Protein AF-A0A7N9B0R3-F1 (afdb_monomer_lite)

Radius of gyration: 56.97 Å; chains: 1; bounding box: 111×74×175 Å

pLDDT: mean 84.3, std 16.45, range [23.83, 97.75]

Organism: NCBI:txid205130

InterPro domains:
  IPR000980 SH2 domain [PF00017] (512-584)
  IPR000980 SH2 domain [PS50001] (508-598)
  IPR001217 Transcription factor STAT [PTHR11801] (161-622)
  IPR008967 p53-like transcription factor, DNA-binding domain superfamily [SSF49417] (260-503)
  IPR012345 STAT transcription factor, DNA-binding, N-terminal [G3DSA:2.60.40.630] (260-394)
  IPR013799 STAT transcription factor, protein interaction [PF02865] (2-119)
  IPR013799 STAT transcription factor, protein interaction [SM00964] (2-122)
  IPR013800 STAT transcription factor, all-alpha domain [PF01017] (159-250)
  IPR013801 STAT transcription factor, DNA-binding [PF02864] (264-392)
  IPR015988 STAT transcription factor, coiled coil [SSF47655] (118-259)
  IPR036535 STAT transcription factor, N-terminal domain superfamily [G3DSA:1.10.532.10] (1-128)
  IPR036535 STAT transcription factor, N-terminal domain superfamily [SSF48092] (1-120)
  IPR036860 SH2 domain superfamily [G3DSA:3.30.505.10] (517-636)
  IPR036860 SH2 domain superfamily [SSF55550] (504-628)
  IPR048988 Signal transducer and activator of transcription, linker domain [PF21354] (416-493)

Foldseek 3Di:
DFLVVLQVPFDPVLVVVLVVLADLLHHVLLCVLCRVVLVPDDLVVLLVDVVSLLVVLVVSLVVLVVSLVVCVVVVVPPSNVVSVVSSVSCCVPPNVPSSVSSVSSVVSVVVSVVSSVVRVVVVVVVVVVVVVVVVVVVVVVVVVVVVVLVVVVVVLVVLVVVLVVLVVVLCCLLVPVLLVLLLVVLQVLLQDDPPNDCLVSLVVLQVSLVVLVVSLVVLVVLVVVCVVDPDDPPVNVVCSVVSNVSSLVSNLVSQQSQKEWSFAKDQPVCRSQGQEAEAPGWIKTKIFRSNDDPVQAQVKKKFKAKDPPQQKGKDDDRIFGFHFDPPPSTTGMTMDTGIGIDGDDDDDPDPPDDPDPDDQLLQWMKMKMWIWDQDPNDIHIHIDIHATHRYHHDPVCRLSSSLNSLQDSLPDSDRPPRVCVVAPDKDALVSVLSSQQSLQVSLAVGGDDPQLSVLLLCQQPNDDPDRGRPIHDSCQQAPDPGVPAPGHPSLQSVLQSVCCNPAPRVLVRVPLAPAGDDPVVLCVLQQVDDFQEKHKYWDPHDSNIFIKMKTWDADPVRHIDIDIDDTHGPVNSVVPHPLCCLVPDWDQDPVRDTDRRHAAYPPGHGSCRSRVVPDDPDPDPDPDDDDDDDDDDDDDDDDDDDDDDDDDDDDD

Structure (mmCIF, N/CA/C/O backbone):
data_AF-A0A7N9B0R3-F1
#
_entry.id   AF-A0A7N9B0R3-F1
#
loop_
_atom_site.group_PDB
_atom_site.id
_atom_site.type_symbol
_atom_site.label_atom_id
_atom_site.label_alt_id
_atom_site.label_comp_id
_atom_site.label_asym_id
_atom_site.label_entity_id
_atom_site.label_seq_id
_atom_site.pdbx_PDB_ins_code
_atom_site.Cartn_x
_atom_site.Cartn_y
_atom_site.Cartn_z
_atom_site.occupancy
_atom_site.B_iso_or_equiv
_atom_site.auth_seq_id
_atom_site.auth_comp_id
_atom_site.auth_asym_id
_atom_site.auth_atom_id
_atom_site.pdbx_PDB_model_num
ATOM 1 N N . MET A 1 1 ? -44.157 5.988 93.294 1.00 57.00 1 MET A N 1
ATOM 2 C CA . MET A 1 1 ? -44.390 4.527 93.253 1.00 57.00 1 MET A CA 1
ATOM 3 C C . MET A 1 1 ? -43.604 3.924 94.394 1.00 57.00 1 MET A C 1
ATOM 5 O O . MET A 1 1 ? -42.486 4.377 94.595 1.00 57.00 1 MET A O 1
ATOM 9 N N . ALA A 1 2 ? -44.183 2.978 95.135 1.00 72.12 2 ALA A N 1
ATOM 10 C CA . ALA A 1 2 ? -43.444 2.260 96.170 1.00 72.12 2 ALA A CA 1
ATOM 11 C C . ALA A 1 2 ? -42.218 1.565 95.549 1.00 72.12 2 ALA A C 1
ATOM 13 O O . ALA A 1 2 ? -42.310 1.072 94.419 1.00 72.12 2 ALA A O 1
ATOM 14 N N . GLN A 1 3 ? -41.100 1.526 96.270 1.00 83.88 3 GLN A N 1
ATOM 15 C CA . GLN A 1 3 ? -39.878 0.802 95.909 1.00 83.88 3 GLN A CA 1
ATOM 16 C C . GLN A 1 3 ? -40.201 -0.653 95.543 1.00 83.88 3 GLN A C 1
ATOM 18 O O . GLN A 1 3 ? -39.685 -1.181 94.559 1.00 83.88 3 GLN A O 1
ATOM 23 N N . TRP A 1 4 ? -41.154 -1.260 96.255 1.00 85.62 4 TRP A N 1
ATOM 24 C CA . TRP A 1 4 ? -41.669 -2.597 95.962 1.00 85.62 4 TRP A CA 1
ATOM 25 C C . TRP A 1 4 ? -42.179 -2.777 94.521 1.00 85.62 4 TRP A C 1
ATOM 27 O O . TRP A 1 4 ? -41.890 -3.782 93.876 1.00 85.62 4 TRP A O 1
ATOM 37 N N . ASN A 1 5 ? -42.874 -1.779 93.968 1.00 82.69 5 ASN A N 1
ATOM 38 C CA . ASN A 1 5 ? -43.408 -1.858 92.603 1.00 82.69 5 ASN A CA 1
ATOM 39 C C . ASN A 1 5 ? -42.297 -1.800 91.546 1.00 82.69 5 ASN A C 1
ATOM 41 O O . ASN A 1 5 ? -42.451 -2.363 90.467 1.00 82.69 5 ASN A O 1
ATOM 45 N N . GLN A 1 6 ? -41.185 -1.122 91.844 1.00 82.38 6 GLN A N 1
ATOM 46 C CA . GLN A 1 6 ? -40.025 -1.068 90.950 1.00 82.38 6 GLN A CA 1
ATOM 47 C C . GLN A 1 6 ? -39.269 -2.401 90.948 1.00 82.38 6 GLN A C 1
ATOM 49 O O . GLN A 1 6 ? -38.808 -2.844 89.900 1.00 82.38 6 GLN A O 1
ATOM 54 N N . LEU A 1 7 ? -39.197 -3.075 92.100 1.00 82.94 7 LEU A N 1
ATOM 55 C CA . LEU A 1 7 ? -38.562 -4.389 92.235 1.00 82.94 7 LEU A CA 1
ATOM 56 C C . LEU A 1 7 ? -39.303 -5.481 91.458 1.00 82.94 7 LEU A C 1
ATOM 58 O O . LEU A 1 7 ? -38.663 -6.318 90.831 1.00 82.94 7 LEU A O 1
ATOM 62 N N . GLN A 1 8 ? -40.639 -5.445 91.442 1.00 80.56 8 GLN A N 1
ATOM 63 C CA . GLN A 1 8 ? -41.466 -6.407 90.699 1.00 80.56 8 GLN A CA 1
ATOM 64 C C . GLN A 1 8 ? -41.295 -6.329 89.172 1.00 80.56 8 GLN A C 1
ATOM 66 O O . GLN A 1 8 ? -41.677 -7.261 88.471 1.00 80.56 8 GLN A O 1
ATOM 71 N N . GLN A 1 9 ? -40.736 -5.232 88.653 1.00 79.62 9 GLN A N 1
ATOM 72 C CA . GLN A 1 9 ? -40.500 -5.024 87.220 1.00 79.62 9 GLN A CA 1
ATOM 73 C C . GLN A 1 9 ? -39.085 -5.426 86.775 1.00 79.62 9 GLN A C 1
ATOM 75 O O . GLN A 1 9 ? -38.738 -5.250 85.607 1.00 79.62 9 GLN A O 1
ATOM 80 N N . LEU A 1 10 ? -38.255 -5.941 87.688 1.00 80.00 10 LEU A N 1
ATOM 81 C CA . LEU A 1 10 ? -36.901 -6.378 87.368 1.00 80.00 10 LEU A CA 1
ATOM 82 C C . LEU A 1 10 ? -36.888 -7.706 86.597 1.00 80.00 10 LEU A C 1
ATOM 84 O O . LEU A 1 10 ? -37.787 -8.534 86.717 1.00 80.00 10 LEU A O 1
ATOM 88 N N . GLU A 1 11 ? -35.825 -7.926 85.820 1.00 72.56 11 GLU A N 1
ATOM 89 C CA . GLU A 1 11 ? -35.594 -9.200 85.130 1.00 72.56 11 GLU A CA 1
ATOM 90 C C . GLU A 1 11 ? -35.476 -10.368 86.124 1.00 72.56 11 GLU A C 1
ATOM 92 O O . GLU A 1 11 ? -34.979 -10.210 87.242 1.00 72.56 11 GLU A O 1
ATOM 97 N N . THR A 1 12 ? -35.849 -11.572 85.680 1.00 74.50 12 THR A N 1
ATOM 98 C CA . THR A 1 12 ? -35.965 -12.800 86.491 1.00 74.50 12 THR A CA 1
ATOM 99 C C . THR A 1 12 ? -34.740 -13.093 87.365 1.00 74.50 12 THR A C 1
ATOM 101 O O . THR A 1 12 ? -34.883 -13.516 88.508 1.00 74.50 12 THR A O 1
ATOM 104 N N . ARG A 1 13 ? -33.532 -12.781 86.877 1.00 76.88 13 ARG A N 1
ATOM 105 C CA . ARG A 1 13 ? -32.261 -12.951 87.608 1.00 76.88 13 ARG A CA 1
ATOM 106 C C . ARG A 1 13 ? -32.133 -12.090 88.872 1.00 76.88 13 ARG A C 1
ATOM 108 O O . ARG A 1 13 ? -31.472 -12.491 89.824 1.00 76.88 13 ARG A O 1
ATOM 115 N N . TYR A 1 14 ? -32.736 -10.902 88.887 1.00 76.81 14 TYR A N 1
ATOM 116 C CA . TYR A 1 14 ? -32.726 -10.012 90.051 1.00 76.81 14 TYR A CA 1
ATOM 117 C C . TYR A 1 14 ? -33.870 -10.350 91.016 1.00 76.81 14 TYR A C 1
ATOM 119 O O . TYR A 1 14 ? -33.733 -10.141 92.220 1.00 76.81 14 TYR A O 1
ATOM 127 N N . LEU A 1 15 ? -34.965 -10.928 90.505 1.00 78.38 15 LEU A N 1
ATOM 128 C CA . LEU A 1 15 ? -36.074 -11.430 91.321 1.00 78.38 15 LEU A CA 1
ATOM 129 C C . LEU A 1 15 ? -35.658 -12.634 92.182 1.00 78.38 15 LEU A C 1
ATOM 131 O O . LEU A 1 15 ? -36.051 -12.708 93.342 1.00 78.38 15 LEU A O 1
ATOM 135 N N . GLU A 1 16 ? -34.796 -13.525 91.680 1.00 77.75 16 GLU A N 1
ATOM 136 C CA . GLU A 1 16 ? -34.227 -14.616 92.493 1.00 77.75 16 GLU A CA 1
ATOM 137 C C . GLU A 1 16 ? -33.411 -14.096 93.686 1.00 77.75 16 GLU A C 1
ATOM 139 O O . GLU A 1 16 ? -33.559 -14.578 94.809 1.00 77.75 16 GLU A O 1
ATOM 144 N N . GLN A 1 17 ? -32.600 -13.055 93.474 1.00 78.94 17 GLN A N 1
ATOM 145 C CA . GLN A 1 17 ? -31.837 -12.414 94.551 1.00 78.94 17 GLN A CA 1
ATOM 146 C C . GLN A 1 17 ? -32.749 -11.710 95.563 1.00 78.94 17 GLN A C 1
ATOM 148 O O . GLN A 1 17 ? -32.448 -11.719 96.755 1.00 78.94 17 GLN A O 1
ATOM 153 N N . LEU A 1 18 ? -33.875 -11.151 95.107 1.00 83.56 18 LEU A N 1
ATOM 154 C CA . LEU A 1 18 ? -34.900 -10.557 95.963 1.00 83.56 18 LEU A CA 1
ATOM 155 C C . LEU A 1 18 ? -35.583 -11.607 96.855 1.00 83.56 18 LEU A C 1
ATOM 157 O O . LEU A 1 18 ? -35.807 -11.338 98.034 1.00 83.56 18 LEU A O 1
ATOM 161 N N . TYR A 1 19 ? -35.874 -12.810 96.341 1.00 81.81 19 TYR A N 1
ATOM 162 C CA . TYR A 1 19 ? -36.493 -13.881 97.138 1.00 81.81 19 TYR A CA 1
ATOM 163 C C . TYR A 1 19 ? -35.620 -14.324 98.317 1.00 81.81 19 TYR A C 1
ATOM 165 O O . TYR A 1 19 ? -36.148 -14.614 99.387 1.00 81.81 19 TYR A O 1
ATOM 173 N N . HIS A 1 20 ? -34.294 -14.306 98.167 1.00 82.31 20 HIS A N 1
ATOM 174 C CA . HIS A 1 20 ? -33.364 -14.656 99.245 1.00 82.31 20 HIS A CA 1
ATOM 175 C C . HIS A 1 20 ? -33.299 -13.634 100.395 1.00 82.31 20 HIS A C 1
ATOM 177 O O . HIS A 1 20 ? -32.748 -13.957 101.448 1.00 82.31 20 HIS A O 1
ATOM 183 N N . LEU A 1 21 ? -33.852 -12.426 100.224 1.00 82.38 21 LEU A N 1
ATOM 184 C CA . LEU A 1 21 ? -33.858 -11.391 101.268 1.00 82.38 21 LEU A CA 1
ATOM 185 C C . LEU A 1 21 ? -34.917 -11.636 102.351 1.00 82.38 21 LEU A C 1
ATOM 187 O O . LEU A 1 21 ? -34.783 -11.152 103.475 1.00 82.38 21 LEU A O 1
ATOM 191 N N . TYR A 1 22 ? -35.961 -12.397 102.025 1.00 86.69 22 TYR A N 1
ATOM 192 C CA . TYR A 1 22 ? -37.123 -12.597 102.883 1.00 86.69 22 TYR A CA 1
ATOM 193 C C . TYR A 1 22 ? -37.093 -13.969 103.556 1.00 86.69 22 TYR A C 1
ATOM 195 O O . TYR A 1 22 ? -36.755 -14.981 102.950 1.00 86.69 22 TYR A O 1
ATOM 203 N N . SER A 1 23 ? -37.453 -14.006 104.839 1.00 81.12 23 SER A N 1
ATOM 204 C CA . SER A 1 23 ? -37.498 -15.228 105.655 1.00 81.12 23 SER A CA 1
ATOM 205 C C . SER A 1 23 ? -38.651 -15.156 106.652 1.00 81.12 23 SER A C 1
ATOM 207 O O . SER A 1 23 ? -39.261 -14.101 106.814 1.00 81.12 23 SER A O 1
ATOM 209 N N . ASP A 1 24 ? -38.891 -16.227 107.410 1.00 76.81 24 ASP A N 1
ATOM 210 C CA . ASP A 1 24 ? -39.916 -16.245 108.465 1.00 76.81 24 ASP A CA 1
ATOM 211 C C . ASP A 1 24 ? -39.746 -15.119 109.506 1.00 76.81 24 ASP A C 1
ATOM 213 O O . ASP A 1 24 ? -40.701 -14.750 110.181 1.00 76.81 24 ASP A O 1
ATOM 217 N N . SER A 1 25 ? -38.544 -14.536 109.628 1.00 81.06 25 SER A N 1
ATOM 218 C CA . SER A 1 25 ? -38.271 -13.400 110.522 1.00 81.06 25 SER A CA 1
ATOM 219 C C . SER A 1 25 ? -38.891 -12.080 110.057 1.00 81.06 25 SER A C 1
ATOM 221 O O . SER A 1 25 ? -39.244 -11.246 110.886 1.00 81.06 25 SER A O 1
ATOM 223 N N . PHE A 1 26 ? -39.024 -11.884 108.748 1.00 87.06 26 PHE A N 1
ATOM 224 C CA . PHE A 1 26 ? -39.725 -10.752 108.154 1.00 87.06 26 PHE A CA 1
ATOM 225 C C . PHE A 1 26 ? -40.386 -11.239 106.859 1.00 87.06 26 PHE A C 1
ATOM 227 O O . PHE A 1 26 ? -39.722 -11.304 105.822 1.00 87.06 26 PHE A O 1
ATOM 234 N N . PRO A 1 27 ? -41.662 -11.656 106.931 1.00 86.75 27 PRO A N 1
ATOM 235 C CA . PRO A 1 27 ? -42.344 -12.290 105.808 1.00 86.75 27 PRO A CA 1
ATOM 236 C C . PRO A 1 27 ? -42.525 -11.341 104.618 1.00 86.75 27 PRO A C 1
ATOM 238 O O . PRO A 1 27 ? -42.893 -10.175 104.791 1.00 86.75 27 PRO A O 1
ATOM 241 N N . MET A 1 28 ? -42.322 -11.849 103.400 1.00 87.38 28 MET A N 1
ATOM 242 C CA . MET A 1 28 ? -42.482 -11.072 102.162 1.00 87.38 28 MET A CA 1
ATOM 243 C C . MET A 1 28 ? -43.917 -10.553 101.996 1.00 87.38 28 MET A C 1
ATOM 245 O O . MET A 1 28 ? -44.131 -9.453 101.493 1.00 87.38 28 MET A O 1
ATOM 249 N N . GLU A 1 29 ? -44.908 -11.304 102.473 1.00 87.12 29 GLU A N 1
ATOM 250 C CA . GLU A 1 29 ? -46.314 -10.911 102.441 1.00 87.12 29 GLU A CA 1
ATOM 251 C C . GLU A 1 29 ? -46.543 -9.624 103.238 1.00 87.12 29 GLU A C 1
ATOM 253 O O . GLU A 1 29 ? -47.269 -8.734 102.798 1.00 87.12 29 GLU A O 1
ATOM 258 N N . LEU A 1 30 ? -45.867 -9.482 104.382 1.00 87.81 30 LEU A N 1
ATOM 259 C CA . LEU A 1 30 ? -45.934 -8.267 105.186 1.00 87.81 30 LEU A CA 1
ATOM 260 C C . LEU A 1 30 ? -45.289 -7.085 104.461 1.00 87.81 30 LEU A C 1
ATOM 262 O O . LEU A 1 30 ? -45.870 -5.999 104.416 1.00 87.81 30 LEU A O 1
ATOM 266 N N . ARG A 1 31 ? -44.113 -7.312 103.863 1.00 90.25 31 ARG A N 1
ATOM 267 C CA . ARG A 1 31 ? -43.426 -6.313 103.039 1.00 90.25 31 ARG A CA 1
ATOM 268 C C . ARG A 1 31 ? -44.299 -5.827 101.888 1.00 90.25 31 ARG A C 1
ATOM 270 O O . ARG A 1 31 ? -44.292 -4.629 101.617 1.00 90.25 31 ARG A O 1
ATOM 277 N N . GLN A 1 32 ? -45.015 -6.732 101.224 1.00 88.75 32 GLN A N 1
ATOM 278 C CA . GLN A 1 32 ? -45.874 -6.429 100.083 1.00 88.75 32 GLN A CA 1
ATOM 279 C C . GLN A 1 32 ? -47.137 -5.670 100.506 1.00 88.75 32 GLN A C 1
ATOM 281 O O . GLN A 1 32 ? -47.434 -4.622 99.936 1.00 88.75 32 GLN A O 1
ATOM 286 N N . PHE A 1 33 ? -47.884 -6.169 101.497 1.00 88.69 33 PHE A N 1
ATOM 287 C CA . PHE A 1 33 ? -49.171 -5.574 101.883 1.00 88.69 33 PHE A CA 1
ATOM 288 C C . PHE A 1 33 ? -49.026 -4.189 102.512 1.00 88.69 33 PHE A C 1
ATOM 290 O O . PHE A 1 33 ? -49.894 -3.337 102.334 1.00 88.69 33 PHE A O 1
ATOM 297 N N . LEU A 1 34 ? -47.921 -3.953 103.220 1.00 89.00 34 LEU A N 1
ATOM 298 C CA . LEU A 1 34 ? -47.640 -2.681 103.879 1.00 89.00 34 LEU A CA 1
ATOM 299 C C . LEU A 1 34 ? -46.528 -1.883 103.196 1.00 89.00 34 LEU A C 1
ATOM 301 O O . LEU A 1 34 ? -46.012 -0.946 103.798 1.00 89.00 34 LEU A O 1
ATOM 305 N N . ALA A 1 35 ? -46.180 -2.199 101.943 1.00 88.81 35 ALA A N 1
ATOM 306 C CA . ALA A 1 35 ? -45.053 -1.582 101.241 1.00 88.81 35 ALA A CA 1
ATOM 307 C C . ALA A 1 35 ? -45.001 -0.044 101.349 1.00 88.81 35 ALA A C 1
ATOM 309 O O . ALA A 1 35 ? -43.965 0.464 101.776 1.00 88.81 35 ALA A O 1
ATOM 310 N N . PRO A 1 36 ? -46.085 0.714 101.069 1.00 85.44 36 PRO A N 1
ATOM 311 C CA . PRO A 1 36 ? -46.034 2.175 101.132 1.00 85.44 36 PRO A CA 1
ATOM 312 C C . PRO A 1 36 ? -45.798 2.717 102.545 1.00 85.44 36 PRO A C 1
ATOM 314 O O . PRO A 1 36 ? -45.152 3.747 102.704 1.00 85.44 36 PRO A O 1
ATOM 317 N N . TRP A 1 37 ? -46.327 2.033 103.563 1.00 90.50 37 TRP A N 1
ATOM 318 C CA . TRP A 1 37 ? -46.185 2.451 104.955 1.00 90.50 37 TRP A CA 1
ATOM 319 C C . TRP A 1 37 ? -44.816 2.081 105.515 1.00 90.50 37 TRP A C 1
ATOM 321 O O . TRP A 1 37 ? -44.186 2.890 106.188 1.00 90.50 37 TRP A O 1
ATOM 331 N N . ILE A 1 38 ? -44.333 0.872 105.215 1.00 90.06 38 ILE A N 1
ATOM 332 C CA . ILE A 1 38 ? -43.002 0.419 105.617 1.00 90.06 38 ILE A CA 1
ATOM 333 C C . ILE A 1 38 ? -41.951 1.355 105.018 1.00 90.06 38 ILE A C 1
ATOM 335 O O . ILE A 1 38 ? -41.079 1.824 105.736 1.00 90.06 38 ILE A O 1
ATOM 339 N N . GLU A 1 39 ? -42.056 1.698 103.738 1.00 89.94 39 GLU A N 1
ATOM 340 C CA . GLU A 1 39 ? -41.103 2.596 103.077 1.00 89.94 39 GLU A CA 1
ATOM 341 C C . GLU A 1 39 ? -41.149 4.041 103.607 1.00 89.94 39 GLU A C 1
ATOM 343 O O . GLU A 1 39 ? -40.175 4.772 103.451 1.00 89.94 39 GLU A O 1
ATOM 348 N N . SER A 1 40 ? -42.242 4.466 104.252 1.00 87.75 40 SER A N 1
ATOM 349 C CA . SER A 1 40 ? -42.352 5.817 104.813 1.00 87.75 40 SER A CA 1
ATOM 350 C C . SER A 1 40 ? -41.754 5.969 106.215 1.00 87.75 40 SER A C 1
ATOM 352 O O . SER A 1 40 ? -41.685 7.093 106.709 1.00 87.75 40 SER A O 1
ATOM 354 N N . GLN A 1 41 ? -41.363 4.876 106.883 1.00 89.38 41 GLN A N 1
ATOM 355 C CA . GLN A 1 41 ? -40.765 4.934 108.223 1.00 89.38 41 GLN A CA 1
ATOM 356 C C . GLN A 1 41 ? -39.233 4.975 108.166 1.00 89.38 41 GLN A C 1
ATOM 358 O O . GLN A 1 41 ? -38.606 4.312 107.339 1.00 89.38 41 GLN A O 1
ATOM 363 N N . ASP A 1 42 ? -38.612 5.679 109.116 1.00 87.44 42 ASP A N 1
ATOM 364 C CA . ASP A 1 42 ? -37.155 5.688 109.281 1.00 87.44 42 ASP A CA 1
ATOM 365 C C . ASP A 1 42 ? -36.686 4.496 110.134 1.00 87.44 42 ASP A C 1
ATOM 367 O O . ASP A 1 42 ? -36.429 4.589 111.341 1.00 87.44 42 ASP A O 1
ATOM 371 N N . TRP A 1 43 ? -36.585 3.332 109.491 1.00 90.25 43 TRP A N 1
ATOM 372 C CA . TRP A 1 43 ? -36.144 2.100 110.147 1.00 90.25 43 TRP A CA 1
ATOM 373 C C . TRP A 1 43 ? -34.687 2.150 110.616 1.00 90.25 43 TRP A C 1
ATOM 375 O O . TRP A 1 43 ? -34.346 1.476 111.587 1.00 90.25 43 TRP A O 1
ATOM 385 N N . ALA A 1 44 ? -33.830 2.950 109.973 1.00 87.31 44 ALA A N 1
ATOM 386 C CA . ALA A 1 44 ? -32.436 3.116 110.382 1.00 87.31 44 ALA A CA 1
ATOM 387 C C . ALA A 1 44 ? -32.336 3.893 111.703 1.00 87.31 44 ALA A C 1
ATOM 389 O O . ALA A 1 44 ? -31.541 3.539 112.579 1.00 87.31 44 ALA A O 1
ATOM 390 N N . TYR A 1 45 ? -33.184 4.907 111.888 1.00 88.69 45 TYR A N 1
ATOM 391 C CA . TYR A 1 45 ? -33.322 5.597 113.166 1.00 88.69 45 TYR A CA 1
ATOM 392 C C . TYR A 1 45 ? -33.966 4.697 114.232 1.00 88.69 45 TYR A C 1
ATOM 394 O O . TYR A 1 45 ? -33.459 4.608 115.353 1.00 88.69 45 TYR A O 1
ATOM 402 N N . ALA A 1 46 ? -35.023 3.955 113.877 1.00 87.75 46 ALA A N 1
ATOM 403 C CA . ALA A 1 46 ? -35.676 2.996 114.775 1.00 87.75 46 ALA A CA 1
ATOM 404 C C . ALA A 1 46 ? -34.720 1.885 115.251 1.00 87.75 46 ALA A C 1
ATOM 406 O O . ALA A 1 46 ? -34.709 1.539 116.428 1.00 87.75 46 ALA A O 1
ATOM 407 N N . ALA A 1 47 ? -33.843 1.382 114.382 1.00 88.62 47 ALA A N 1
ATOM 408 C CA . ALA A 1 47 ? -32.847 0.362 114.714 1.00 88.62 47 ALA A CA 1
ATOM 409 C C . ALA A 1 47 ? -31.811 0.803 115.768 1.00 88.62 47 ALA A C 1
ATOM 411 O O . ALA A 1 47 ? -31.146 -0.052 116.360 1.00 88.62 47 ALA A O 1
ATOM 412 N N . ASN A 1 48 ? -31.673 2.114 115.999 1.00 86.12 48 ASN A N 1
ATOM 413 C CA . ASN A 1 48 ? -30.691 2.712 116.905 1.00 86.12 48 ASN A CA 1
ATOM 414 C C . ASN A 1 48 ? -31.314 3.382 118.142 1.00 86.12 48 ASN A C 1
ATOM 416 O O . ASN A 1 48 ? -30.582 3.800 119.037 1.00 86.12 48 ASN A O 1
ATOM 420 N N . LYS A 1 49 ? -32.648 3.485 118.222 1.00 88.00 49 LYS A N 1
ATOM 421 C CA . LYS A 1 49 ? -33.348 4.153 119.326 1.00 88.00 49 LYS A CA 1
ATOM 422 C C . LYS A 1 49 ? -34.556 3.345 119.787 1.00 88.00 49 LYS A C 1
ATOM 424 O O . LYS A 1 49 ? -35.596 3.345 119.136 1.00 88.00 49 LYS A O 1
ATOM 429 N N . GLU A 1 50 ? -34.437 2.727 120.958 1.00 84.81 50 GLU A N 1
ATOM 430 C CA . GLU A 1 50 ? -35.431 1.794 121.504 1.00 84.81 50 GLU A CA 1
ATOM 431 C C . GLU A 1 50 ? -36.837 2.395 121.624 1.00 84.81 50 GLU A C 1
ATOM 433 O O . GLU A 1 50 ? -37.801 1.799 121.155 1.00 84.81 50 GLU A O 1
ATOM 438 N N . SER A 1 51 ? -36.969 3.622 122.140 1.00 85.75 51 SER A N 1
ATOM 439 C CA . SER A 1 51 ? -38.276 4.286 122.260 1.00 85.75 51 SER A CA 1
ATOM 440 C C . SER A 1 51 ? -38.962 4.524 120.913 1.00 85.75 51 SER A C 1
ATOM 442 O O . SER A 1 51 ? -40.188 4.472 120.821 1.00 85.75 51 SER A O 1
ATOM 444 N N . HIS A 1 52 ? -38.179 4.750 119.856 1.00 87.25 52 HIS A N 1
ATOM 445 C CA . HIS A 1 52 ? -38.702 4.896 118.504 1.00 87.25 52 HIS A CA 1
ATOM 446 C C . HIS A 1 52 ? -39.014 3.533 117.874 1.00 87.25 52 HIS A C 1
ATOM 448 O O . HIS A 1 52 ? -40.052 3.392 117.237 1.00 87.25 52 HIS A O 1
ATOM 454 N N . ALA A 1 53 ? -38.184 2.513 118.119 1.00 87.44 53 ALA A N 1
ATOM 455 C CA . ALA A 1 53 ? -38.448 1.139 117.697 1.00 87.44 53 ALA A CA 1
ATOM 456 C C . ALA A 1 53 ? -39.772 0.611 118.260 1.00 87.44 53 ALA A C 1
ATOM 458 O O . ALA A 1 53 ? -40.577 0.058 117.517 1.00 87.44 53 ALA A O 1
ATOM 459 N N . THR A 1 54 ? -40.028 0.831 119.551 1.00 87.31 54 THR A N 1
ATOM 460 C CA . THR A 1 54 ? -41.271 0.420 120.214 1.00 87.31 54 THR A CA 1
ATOM 461 C C . THR A 1 54 ? -42.483 1.136 119.620 1.00 87.31 54 THR A C 1
ATOM 463 O O . THR A 1 54 ? -43.490 0.495 119.323 1.00 87.31 54 THR A O 1
ATOM 466 N N . LEU A 1 55 ? -42.378 2.447 119.371 1.00 89.25 55 LEU A N 1
ATOM 467 C CA . LEU A 1 55 ? -43.443 3.226 118.732 1.00 89.25 55 LEU A CA 1
ATOM 468 C C . LEU A 1 55 ? -43.748 2.716 117.316 1.00 89.25 55 LEU A C 1
ATOM 470 O O . LEU A 1 55 ? -44.899 2.431 116.995 1.00 89.25 55 LEU A O 1
ATOM 474 N N . VAL A 1 56 ? -42.719 2.573 116.477 1.00 89.44 56 VAL A N 1
ATOM 475 C CA . VAL A 1 56 ? -42.868 2.115 115.089 1.00 89.44 56 VAL A CA 1
ATOM 476 C C . VAL A 1 56 ? -43.375 0.673 115.043 1.00 89.44 56 VAL A C 1
ATOM 478 O O . VAL A 1 56 ? -44.203 0.350 114.197 1.00 89.44 56 VAL A O 1
ATOM 481 N N . PHE A 1 57 ? -42.965 -0.186 115.978 1.00 90.38 57 PHE A N 1
ATOM 482 C CA . PHE A 1 57 ? -43.466 -1.555 116.078 1.00 90.38 57 PHE A CA 1
ATOM 483 C C . PHE A 1 57 ? -44.952 -1.612 116.451 1.00 90.38 57 PHE A C 1
ATOM 485 O O . PHE A 1 57 ? -45.712 -2.342 115.817 1.00 90.38 57 PHE A O 1
ATOM 492 N N . HIS A 1 58 ? -45.406 -0.812 117.419 1.00 89.31 58 HIS A N 1
ATOM 493 C CA . HIS A 1 58 ? -46.836 -0.724 117.728 1.00 89.31 58 HIS A CA 1
ATOM 494 C C . HIS A 1 58 ? -47.645 -0.144 116.565 1.00 89.31 58 HIS A C 1
ATOM 496 O O . HIS A 1 58 ? -48.723 -0.658 116.267 1.00 89.31 58 HIS A O 1
ATOM 502 N N . ASN A 1 59 ? -47.107 0.854 115.860 1.00 91.62 59 ASN A N 1
ATOM 503 C CA . ASN A 1 59 ? -47.744 1.388 114.659 1.00 91.62 59 ASN A CA 1
ATOM 504 C C . ASN A 1 59 ? -47.812 0.335 113.542 1.00 91.62 59 ASN A C 1
ATOM 506 O O . ASN A 1 59 ? -48.855 0.203 112.912 1.00 91.62 59 ASN A O 1
ATOM 510 N N . LEU A 1 60 ? -46.767 -0.481 113.354 1.00 90.75 60 LEU A N 1
ATOM 511 C CA . LEU A 1 60 ? -46.771 -1.598 112.402 1.00 90.75 60 LEU A CA 1
ATOM 512 C C . LEU A 1 60 ? -47.882 -2.603 112.733 1.00 90.75 60 LEU A C 1
ATOM 514 O O . LEU A 1 60 ? -48.604 -3.038 111.841 1.00 90.75 60 LEU A O 1
ATOM 518 N N . LEU A 1 61 ? -48.057 -2.959 114.010 1.00 89.06 61 LEU A N 1
ATOM 519 C CA . LEU A 1 61 ? -49.153 -3.837 114.432 1.00 89.06 61 LEU A CA 1
ATOM 520 C C . LEU A 1 61 ? -50.532 -3.209 114.170 1.00 89.06 61 LEU A C 1
ATOM 522 O O . LEU A 1 61 ? -51.447 -3.926 113.766 1.00 89.06 61 LEU A O 1
ATOM 526 N N . GLY A 1 62 ? -50.665 -1.893 114.365 1.00 89.00 62 GLY A N 1
ATOM 527 C CA . GLY A 1 62 ? -51.882 -1.141 114.048 1.00 89.00 62 GLY A CA 1
ATOM 528 C C . GLY A 1 62 ? -52.188 -1.099 112.548 1.00 89.00 62 GLY A C 1
ATOM 529 O O . GLY A 1 62 ? -53.333 -1.286 112.142 1.00 89.00 62 GLY A O 1
ATOM 530 N N . GLU A 1 63 ? -51.170 -0.948 111.706 1.00 90.81 63 GLU A N 1
ATOM 531 C CA . GLU A 1 63 ? -51.315 -1.015 110.249 1.00 90.81 63 GLU A CA 1
ATOM 532 C C . GLU A 1 63 ? -51.691 -2.419 109.770 1.00 90.81 63 GLU A C 1
ATOM 534 O O . GLU A 1 63 ? -52.520 -2.564 108.871 1.00 90.81 63 GLU A O 1
ATOM 539 N N . ILE A 1 64 ? -51.161 -3.473 110.404 1.00 89.88 64 ILE A N 1
ATOM 540 C CA . ILE A 1 64 ? -51.597 -4.850 110.130 1.00 89.88 64 ILE A CA 1
ATOM 541 C C . ILE A 1 64 ? -53.089 -5.013 110.448 1.00 89.88 64 ILE A C 1
ATOM 543 O O . ILE A 1 64 ? -53.803 -5.632 109.662 1.00 89.88 64 ILE A O 1
ATOM 547 N N . ASP A 1 65 ? -53.585 -4.438 111.547 1.00 88.81 65 ASP A N 1
ATOM 548 C CA . ASP A 1 65 ? -55.017 -4.467 111.881 1.00 88.81 65 ASP A CA 1
ATOM 549 C C . ASP A 1 65 ? -55.870 -3.693 110.874 1.00 88.81 65 ASP A C 1
ATOM 551 O O . ASP A 1 65 ? -56.968 -4.129 110.503 1.00 88.81 65 ASP A O 1
ATOM 555 N N . GLN A 1 66 ? -55.357 -2.567 110.379 1.00 90.06 66 GLN A N 1
ATOM 556 C CA . GLN A 1 66 ? -56.036 -1.794 109.350 1.00 90.06 66 GLN A CA 1
ATOM 557 C C . GLN A 1 66 ? -56.109 -2.566 108.024 1.00 90.06 66 GLN A C 1
ATOM 559 O O . GLN A 1 66 ? -57.179 -2.615 107.414 1.00 90.06 66 GLN A O 1
ATOM 564 N N . GLN A 1 67 ? -55.025 -3.222 107.594 1.00 87.06 67 GLN A N 1
ATOM 565 C CA . GLN A 1 67 ? -55.043 -4.068 106.391 1.00 87.06 67 GLN A CA 1
ATOM 566 C C . GLN A 1 67 ? -55.884 -5.327 106.573 1.00 87.06 67 GLN A C 1
ATOM 568 O O . GLN A 1 67 ? -56.617 -5.709 105.665 1.00 87.06 67 GLN A O 1
ATOM 573 N N . TYR A 1 68 ? -55.853 -5.941 107.757 1.00 87.94 68 TYR A N 1
ATOM 574 C CA . TYR A 1 68 ? -56.730 -7.060 108.087 1.00 87.94 68 TYR A CA 1
ATOM 575 C C . TYR A 1 68 ? -58.205 -6.663 107.934 1.00 87.94 68 TYR A C 1
ATOM 577 O O . TYR A 1 68 ? -58.986 -7.406 107.344 1.00 87.94 68 TYR A O 1
ATOM 585 N N . SER A 1 69 ? -58.575 -5.459 108.385 1.00 87.56 69 SER A N 1
ATOM 586 C CA . SER A 1 69 ? -59.934 -4.923 108.238 1.00 87.56 69 SER A CA 1
ATOM 587 C C . SER A 1 69 ? -60.322 -4.681 106.774 1.00 87.56 69 SER A C 1
ATOM 589 O O . SER A 1 69 ? -61.469 -4.916 106.402 1.00 87.56 69 SER A O 1
ATOM 591 N N . ARG A 1 70 ? -59.376 -4.268 105.920 1.00 86.50 70 ARG A N 1
ATOM 592 C CA . ARG A 1 70 ? -59.604 -4.141 104.468 1.00 86.50 70 ARG A CA 1
ATOM 593 C C . ARG A 1 70 ? -59.814 -5.508 103.812 1.00 86.50 70 ARG A C 1
ATOM 595 O O . ARG A 1 70 ? -60.798 -5.698 103.106 1.00 86.50 70 ARG A O 1
ATOM 602 N N . PHE A 1 71 ? -58.986 -6.501 104.135 1.00 86.75 71 PHE A N 1
ATOM 603 C CA . PHE A 1 71 ? -59.167 -7.866 103.624 1.00 86.75 71 PHE A CA 1
ATOM 604 C C . PHE A 1 71 ? -60.411 -8.570 104.173 1.00 86.75 71 PHE A C 1
ATOM 606 O O . PHE A 1 71 ? -60.919 -9.495 103.532 1.00 86.75 71 PHE A O 1
ATOM 613 N N . LEU A 1 72 ? -60.927 -8.136 105.328 1.00 82.81 72 LEU A N 1
ATOM 614 C CA . LEU A 1 72 ? -62.237 -8.546 105.831 1.00 82.81 72 LEU A CA 1
ATOM 615 C C . LEU A 1 72 ? -63.359 -8.082 104.889 1.00 82.81 72 LEU A C 1
ATOM 617 O O . LEU A 1 72 ? -64.241 -8.871 104.569 1.00 82.81 72 LEU A O 1
ATOM 621 N N . GLN A 1 73 ? -63.301 -6.836 104.407 1.00 83.31 73 GLN A N 1
ATOM 622 C CA . GLN A 1 73 ? -64.282 -6.289 103.459 1.00 83.31 73 GLN A CA 1
ATOM 623 C C . GLN A 1 73 ? -64.201 -6.965 102.082 1.00 83.31 73 GLN A C 1
ATOM 625 O O . GLN A 1 73 ? -65.220 -7.150 101.424 1.00 83.31 73 GLN A O 1
ATOM 630 N N . GLU A 1 74 ? -63.004 -7.383 101.668 1.00 81.81 74 GLU A N 1
ATOM 631 C CA . GLU A 1 74 ? -62.756 -8.059 100.387 1.00 81.81 74 GLU A CA 1
ATOM 632 C C . GLU A 1 74 ? -63.005 -9.585 100.424 1.00 81.81 74 GLU A C 1
ATOM 634 O O . GLU A 1 74 ? -62.806 -10.264 99.418 1.00 81.81 74 GLU A O 1
ATOM 639 N N . ASN A 1 75 ? -63.437 -10.151 101.563 1.00 79.75 75 ASN A N 1
ATOM 640 C CA . ASN A 1 75 ? -63.672 -11.593 101.775 1.00 79.75 75 ASN A CA 1
ATOM 641 C C . ASN A 1 75 ? -62.472 -12.517 101.451 1.00 79.75 75 ASN A C 1
ATOM 643 O O . ASN A 1 75 ? -62.646 -13.712 101.200 1.00 79.75 75 ASN A O 1
ATOM 647 N N . ASN A 1 76 ? -61.235 -12.010 101.494 1.00 82.00 76 ASN A N 1
ATOM 648 C CA . ASN A 1 76 ? -60.044 -12.811 101.199 1.00 82.00 76 ASN A CA 1
ATOM 649 C C . ASN A 1 76 ? -59.567 -13.603 102.431 1.00 82.00 76 ASN A C 1
ATOM 651 O O . ASN A 1 76 ? -58.672 -13.183 103.168 1.00 82.00 76 ASN A O 1
ATOM 655 N N . VAL A 1 77 ? -60.169 -14.776 102.646 1.00 85.06 77 VAL A N 1
ATOM 656 C CA . VAL A 1 77 ? -59.912 -15.645 103.812 1.00 85.06 77 VAL A CA 1
ATOM 657 C C . VAL A 1 77 ? -58.430 -16.033 103.944 1.00 85.06 77 VAL A C 1
ATOM 659 O O . VAL A 1 77 ? -57.912 -16.126 105.059 1.00 85.06 77 VAL A O 1
ATOM 662 N N . LEU A 1 78 ? -57.721 -16.213 102.822 1.00 84.25 78 LEU A N 1
ATOM 663 C CA . LEU A 1 78 ? -56.303 -16.581 102.817 1.00 84.25 78 LEU A CA 1
ATOM 664 C C . LEU A 1 78 ? -55.422 -15.456 103.380 1.00 84.25 78 LEU A C 1
ATOM 666 O O . LEU A 1 78 ? -54.603 -15.699 104.266 1.00 84.25 78 LEU A O 1
ATOM 670 N N . TYR A 1 79 ? -55.602 -14.218 102.910 1.00 85.00 79 TYR A N 1
ATOM 671 C CA . TYR A 1 79 ? -54.823 -13.077 103.405 1.00 85.00 79 TYR A CA 1
ATOM 672 C C . TYR A 1 79 ? -55.202 -12.676 104.830 1.00 85.00 79 TYR A C 1
ATOM 674 O O . TYR A 1 79 ? -54.320 -12.298 105.601 1.00 85.00 79 TYR A O 1
ATOM 682 N N . GLN A 1 80 ? -56.466 -12.857 105.226 1.00 81.56 80 GLN A N 1
ATOM 683 C CA . GLN A 1 80 ? -56.891 -12.708 106.622 1.00 81.56 80 GLN A CA 1
ATOM 684 C C . GLN A 1 80 ? -56.139 -13.685 107.538 1.00 81.56 80 GLN A C 1
ATOM 686 O O . GLN A 1 80 ? -55.548 -13.275 108.541 1.00 81.56 80 GLN A O 1
ATOM 691 N N . HIS A 1 81 ? -56.106 -14.973 107.180 1.00 85.75 81 HIS A N 1
ATOM 692 C CA . HIS A 1 81 ? -55.370 -15.984 107.938 1.00 85.75 81 HIS A CA 1
ATOM 693 C C . HIS A 1 81 ? -53.868 -15.664 108.002 1.00 85.75 81 HIS A C 1
ATOM 695 O O . HIS A 1 81 ? -53.270 -15.698 109.081 1.00 85.75 81 HIS A O 1
ATOM 701 N N . ASN A 1 82 ? -53.264 -15.295 106.868 1.00 86.38 82 ASN A N 1
ATOM 702 C CA . ASN A 1 82 ? -51.837 -14.988 106.789 1.00 86.38 82 ASN A CA 1
ATOM 703 C C . ASN A 1 82 ? -51.459 -13.754 107.620 1.00 86.38 82 ASN A C 1
ATOM 705 O O . ASN A 1 82 ? -50.536 -13.852 108.426 1.00 86.38 82 ASN A O 1
ATOM 709 N N . LEU A 1 83 ? -52.183 -12.631 107.515 1.00 85.31 83 LEU A N 1
ATOM 710 C CA . LEU A 1 83 ? -51.911 -11.442 108.336 1.00 85.31 83 LEU A CA 1
ATOM 711 C C . LEU A 1 83 ? -52.103 -11.715 109.829 1.00 85.31 83 LEU A C 1
ATOM 713 O O . LEU A 1 83 ? -51.290 -11.264 110.634 1.00 85.31 83 LEU A O 1
ATOM 717 N N . ARG A 1 84 ? -53.122 -12.496 110.213 1.00 86.25 84 ARG A N 1
ATOM 718 C CA . ARG A 1 84 ? -53.332 -12.884 111.616 1.00 86.25 84 ARG A CA 1
ATOM 719 C C . ARG A 1 84 ? -52.152 -13.696 112.153 1.00 86.25 84 ARG A C 1
ATOM 721 O O . ARG A 1 84 ? -51.663 -13.405 113.244 1.00 86.25 84 ARG A O 1
ATOM 728 N N . ARG A 1 85 ? -51.666 -14.669 111.375 1.00 90.00 85 ARG A N 1
ATOM 729 C CA . ARG A 1 85 ? -50.489 -15.482 111.717 1.00 90.00 85 ARG A CA 1
ATOM 730 C C . ARG A 1 85 ? -49.220 -14.631 111.806 1.00 90.00 85 ARG A C 1
ATOM 732 O O . ARG A 1 85 ? -48.461 -14.775 112.759 1.00 90.00 85 ARG A O 1
ATOM 739 N N . ILE A 1 86 ? -49.007 -13.724 110.851 1.00 89.00 86 ILE A N 1
ATOM 740 C CA . ILE A 1 86 ? -47.854 -12.812 110.830 1.00 89.00 86 ILE A CA 1
ATOM 741 C C . ILE A 1 86 ? -47.886 -11.876 112.039 1.00 89.00 86 ILE A C 1
ATOM 743 O O . ILE A 1 86 ? -46.873 -11.733 112.717 1.00 89.00 86 ILE A O 1
ATOM 747 N N . LYS A 1 87 ? -49.043 -11.286 112.365 1.00 88.69 87 LYS A N 1
ATOM 748 C CA . LYS A 1 87 ? -49.202 -10.423 113.542 1.00 88.69 87 LYS A CA 1
ATOM 749 C C . LYS A 1 87 ? -48.829 -11.160 114.827 1.00 88.69 87 LYS A C 1
ATOM 751 O O . LYS A 1 87 ? -48.038 -10.649 115.614 1.00 88.69 87 LYS A O 1
ATOM 756 N N . GLN A 1 88 ? -49.352 -12.375 115.007 1.00 88.06 88 GLN A N 1
ATOM 757 C CA . GLN A 1 88 ? -49.031 -13.225 116.156 1.00 88.06 88 GLN A CA 1
ATOM 758 C C . GLN A 1 88 ? -47.540 -13.570 116.207 1.00 88.06 88 GLN A C 1
ATOM 760 O O . GLN A 1 88 ? -46.930 -13.472 117.270 1.00 88.06 88 GLN A O 1
ATOM 765 N N . HIS A 1 89 ? -46.939 -13.916 115.064 1.00 88.56 89 HIS A N 1
ATOM 766 C CA . HIS A 1 89 ? -45.508 -14.190 114.971 1.00 88.56 89 HIS A CA 1
ATOM 767 C C . HIS A 1 89 ? -44.679 -12.973 115.398 1.00 88.56 89 HIS A C 1
ATOM 769 O O . HIS A 1 89 ? -43.837 -13.085 116.290 1.00 88.56 89 HIS A O 1
ATOM 775 N N . LEU A 1 90 ? -44.964 -11.799 114.830 1.00 86.81 90 LEU A N 1
ATOM 776 C CA . LEU A 1 90 ? -44.254 -10.567 115.154 1.00 86.81 90 LEU A CA 1
ATOM 777 C C . LEU A 1 90 ? -44.388 -10.194 116.631 1.00 86.81 90 LEU A C 1
ATOM 779 O O . LEU A 1 90 ? -43.387 -9.873 117.266 1.00 86.81 90 LEU A O 1
ATOM 783 N N . GLN A 1 91 ? -45.597 -10.281 117.193 1.00 86.75 91 GLN A N 1
ATOM 784 C CA . GLN A 1 91 ? -45.837 -10.034 118.616 1.00 86.75 91 GLN A CA 1
ATOM 785 C C . GLN A 1 91 ? -45.068 -11.025 119.495 1.00 86.75 91 GLN A C 1
ATOM 787 O O . GLN A 1 91 ? -44.410 -10.611 120.439 1.00 86.75 91 GLN A O 1
ATOM 792 N N . SER A 1 92 ? -45.080 -12.319 119.169 1.00 87.69 92 SER A N 1
ATOM 793 C CA . SER A 1 92 ? -44.362 -13.323 119.967 1.00 87.69 92 SER A CA 1
ATOM 794 C C . SER A 1 92 ? -42.843 -13.125 119.967 1.00 87.69 92 SER A C 1
ATOM 796 O O . SER A 1 92 ? -42.185 -13.413 120.961 1.00 87.69 92 SER A O 1
ATOM 798 N N . LYS A 1 93 ? -42.283 -12.633 118.856 1.00 84.25 93 LYS A N 1
ATOM 799 C CA . LYS A 1 93 ? -40.837 -12.609 118.624 1.00 84.25 93 LYS A CA 1
ATOM 800 C C . LYS A 1 93 ? -40.185 -11.261 118.925 1.00 84.25 93 LYS A C 1
ATOM 802 O O . LYS A 1 93 ? -39.033 -11.234 119.346 1.00 84.25 93 LYS A O 1
ATOM 807 N N . TYR A 1 94 ? -40.900 -10.157 118.707 1.00 88.56 94 TYR A N 1
ATOM 808 C CA . TYR A 1 94 ? -40.324 -8.809 118.729 1.00 88.56 94 TYR A CA 1
ATOM 809 C C . TYR A 1 94 ? -40.966 -7.861 119.747 1.00 88.56 94 TYR A C 1
ATOM 811 O O . TYR A 1 94 ? -40.467 -6.752 119.907 1.00 88.56 94 TYR A O 1
ATOM 819 N N . LEU A 1 95 ? -42.014 -8.273 120.475 1.00 84.56 95 LEU A N 1
ATOM 820 C CA . LEU A 1 95 ? -42.660 -7.413 121.479 1.00 84.56 95 LEU A CA 1
ATOM 821 C C . LEU A 1 95 ? -41.706 -7.004 122.611 1.00 84.56 95 LEU A C 1
ATOM 823 O O . LEU A 1 95 ? -41.725 -5.850 123.024 1.00 84.56 95 LEU A O 1
ATOM 827 N N . GLU A 1 96 ? -40.844 -7.917 123.068 1.00 82.50 96 GLU A N 1
ATOM 828 C CA . GLU A 1 96 ? -39.818 -7.610 124.078 1.00 82.50 96 GLU A CA 1
ATOM 829 C C . GLU A 1 96 ? -38.558 -6.959 123.482 1.00 82.50 96 GLU A C 1
ATOM 831 O O . GLU A 1 96 ? -37.758 -6.389 124.219 1.00 82.50 96 GLU A O 1
ATOM 836 N N . LYS A 1 97 ? -38.356 -7.045 122.156 1.00 86.88 97 LYS A N 1
ATOM 837 C CA . LYS A 1 97 ? -37.165 -6.520 121.457 1.00 86.88 97 LYS A CA 1
ATOM 838 C C . LYS A 1 97 ? -37.510 -5.847 120.114 1.00 86.88 97 LYS A C 1
ATOM 840 O O . LYS A 1 97 ? -37.128 -6.351 119.051 1.00 86.88 97 LYS A O 1
ATOM 845 N N . PRO A 1 98 ? -38.175 -4.675 120.118 1.00 85.38 98 PRO A N 1
ATOM 846 C CA . PRO A 1 98 ? -38.636 -4.014 118.889 1.00 85.38 98 PRO A CA 1
ATOM 847 C C . PRO A 1 98 ? -37.507 -3.527 117.965 1.00 85.38 98 PRO A C 1
ATOM 849 O O . PRO A 1 98 ? -37.707 -3.322 116.769 1.00 85.38 98 PRO A O 1
ATOM 852 N N . MET A 1 99 ? -36.294 -3.350 118.493 1.00 87.00 99 MET A N 1
ATOM 853 C CA . MET A 1 99 ? -35.135 -2.925 117.699 1.00 87.00 99 MET A CA 1
ATOM 854 C C . MET A 1 99 ? -34.669 -3.987 116.696 1.00 87.00 99 MET A C 1
ATOM 856 O O . MET A 1 99 ? -34.117 -3.639 115.652 1.00 87.00 99 MET A O 1
ATOM 860 N N . ASP A 1 100 ? -34.890 -5.272 116.980 1.00 86.00 100 ASP A N 1
ATOM 861 C CA . ASP A 1 100 ? -34.410 -6.352 116.116 1.00 86.00 100 ASP A CA 1
ATOM 862 C C . ASP A 1 100 ? -35.203 -6.419 114.808 1.00 86.00 100 ASP A C 1
ATOM 864 O O . ASP A 1 100 ? -34.608 -6.546 113.737 1.00 86.00 100 ASP A O 1
ATOM 868 N N . ILE A 1 101 ? -36.527 -6.231 114.860 1.00 87.25 101 ILE A N 1
ATOM 869 C CA . ILE A 1 101 ? -37.338 -6.115 113.642 1.00 87.25 101 ILE A CA 1
ATOM 870 C C . ILE A 1 101 ? -36.989 -4.841 112.865 1.00 87.25 101 ILE A C 1
ATOM 872 O O . ILE A 1 101 ? -36.870 -4.895 111.644 1.00 87.25 101 ILE A O 1
ATOM 876 N N . ALA A 1 102 ? -36.708 -3.724 113.545 1.00 88.06 102 ALA A N 1
ATOM 877 C CA . ALA A 1 102 ? -36.292 -2.493 112.876 1.00 88.06 102 ALA A CA 1
ATOM 878 C C . ALA A 1 102 ? -34.970 -2.652 112.102 1.00 88.06 102 ALA A C 1
ATOM 880 O O . ALA A 1 102 ? -34.865 -2.192 110.966 1.00 88.06 102 ALA A O 1
ATOM 881 N N . ARG A 1 103 ? -33.984 -3.370 112.663 1.00 89.38 103 ARG A N 1
ATOM 882 C CA . ARG A 1 103 ? -32.729 -3.709 111.962 1.00 89.38 103 ARG A CA 1
ATOM 883 C C . ARG A 1 103 ? -32.965 -4.587 110.737 1.00 89.38 103 ARG A C 1
ATOM 885 O O . ARG A 1 103 ? -32.346 -4.357 109.700 1.00 89.38 103 ARG A O 1
ATOM 892 N N . ILE A 1 104 ? -33.841 -5.587 110.854 1.00 87.88 104 ILE A N 1
ATOM 893 C CA . ILE A 1 104 ? -34.158 -6.502 109.750 1.00 87.88 104 ILE A CA 1
ATOM 894 C C . ILE A 1 104 ? -34.823 -5.736 108.603 1.00 87.88 104 ILE A C 1
ATOM 896 O O . ILE A 1 104 ? -34.375 -5.850 107.464 1.00 87.88 104 ILE A O 1
ATOM 900 N N . VAL A 1 105 ? -35.832 -4.911 108.898 1.00 89.25 105 VAL A N 1
ATOM 901 C CA . VAL A 1 105 ? -36.539 -4.125 107.876 1.00 89.25 105 VAL A CA 1
ATOM 902 C C . VAL A 1 105 ? -35.608 -3.100 107.224 1.00 89.25 105 VAL A C 1
ATOM 904 O O . VAL A 1 105 ? -35.566 -3.020 105.998 1.00 89.25 105 VAL A O 1
ATOM 907 N N . ALA A 1 106 ? -34.792 -2.385 108.010 1.00 88.88 106 ALA A N 1
ATOM 908 C CA . ALA A 1 106 ? -33.802 -1.443 107.481 1.00 88.88 106 ALA A CA 1
ATOM 909 C C . ALA A 1 106 ? -32.810 -2.119 106.521 1.00 88.88 106 ALA A C 1
ATOM 911 O O . ALA A 1 106 ? -32.508 -1.587 105.452 1.00 88.88 106 ALA A O 1
ATOM 912 N N . ARG A 1 107 ? -32.325 -3.315 106.881 1.00 89.00 107 ARG A N 1
ATOM 913 C CA . ARG A 1 107 ? -31.416 -4.092 106.036 1.00 89.00 107 ARG A CA 1
ATOM 914 C C . ARG A 1 107 ? -32.086 -4.539 104.737 1.00 89.00 107 ARG A C 1
ATOM 916 O O . ARG A 1 107 ? -31.476 -4.387 103.682 1.00 89.00 107 ARG A O 1
ATOM 923 N N . CYS A 1 108 ? -33.319 -5.046 104.804 1.00 88.50 108 CYS A N 1
ATOM 924 C CA . CYS A 1 108 ? -34.055 -5.495 103.619 1.00 88.50 108 CYS A CA 1
ATOM 925 C C . CYS A 1 108 ? -34.258 -4.343 102.625 1.00 88.50 108 CYS A C 1
ATOM 927 O O . CYS A 1 108 ? -33.922 -4.488 101.455 1.00 88.50 108 CYS A O 1
ATOM 929 N N . LEU A 1 109 ? -34.713 -3.174 103.093 1.00 88.75 109 LEU A N 1
ATOM 930 C CA . LEU A 1 109 ? -34.922 -1.998 102.236 1.00 88.75 109 LEU A CA 1
ATOM 931 C C . LEU A 1 109 ? -33.619 -1.493 101.591 1.00 88.75 109 LEU A C 1
ATOM 933 O O . LEU A 1 109 ? -33.617 -1.081 100.429 1.00 88.75 109 LEU A O 1
ATOM 937 N N . TRP A 1 110 ? -32.496 -1.556 102.316 1.00 87.62 110 TRP A N 1
ATOM 938 C CA . TRP A 1 110 ? -31.188 -1.174 101.778 1.00 87.62 110 TRP A CA 1
ATOM 939 C C . TRP A 1 110 ? -30.690 -2.151 100.703 1.00 87.62 110 TRP A C 1
ATOM 941 O O . TRP A 1 110 ? -30.234 -1.726 99.638 1.00 87.62 110 TRP A O 1
ATOM 951 N N . GLU A 1 111 ? -30.800 -3.461 100.948 1.00 85.62 111 GLU A N 1
ATOM 952 C CA . GLU A 1 111 ? -30.403 -4.493 99.980 1.00 85.62 111 GLU A CA 1
ATOM 953 C C . GLU A 1 111 ? -31.285 -4.446 98.717 1.00 85.62 111 GLU A C 1
ATOM 955 O O . GLU A 1 111 ? -30.762 -4.532 97.603 1.00 85.62 111 GLU A O 1
ATOM 960 N N . GLU A 1 112 ? -32.588 -4.186 98.867 1.00 89.25 112 GLU A N 1
ATOM 961 C CA . GLU A 1 112 ? -33.508 -3.899 97.761 1.00 89.25 112 GLU A CA 1
ATOM 962 C C . GLU A 1 112 ? -33.060 -2.699 96.914 1.00 89.25 112 GLU A C 1
ATOM 964 O O . GLU A 1 112 ? -33.064 -2.750 95.682 1.00 89.25 112 GLU A O 1
ATOM 969 N N . GLN A 1 113 ? -32.651 -1.602 97.555 1.00 85.62 113 GLN A N 1
ATOM 970 C CA . GLN A 1 113 ? -32.240 -0.392 96.845 1.00 85.62 113 GLN A CA 1
ATOM 971 C C . GLN A 1 113 ? -30.922 -0.592 96.089 1.00 85.62 113 GLN A C 1
ATOM 973 O O . GLN A 1 113 ? -30.755 -0.088 94.975 1.00 85.62 113 GLN A O 1
ATOM 978 N N . ARG A 1 114 ? -30.007 -1.394 96.644 1.00 86.06 114 ARG A N 1
ATOM 979 C CA . ARG A 1 114 ? -28.771 -1.806 95.968 1.00 86.06 114 ARG A CA 1
ATOM 980 C C . ARG A 1 114 ? -29.056 -2.645 94.712 1.00 86.06 114 ARG A C 1
ATOM 982 O O . ARG A 1 114 ? -28.396 -2.455 93.686 1.00 86.06 114 ARG A O 1
ATOM 989 N N . LEU A 1 115 ? -30.045 -3.544 94.764 1.00 83.69 115 LEU A N 1
ATOM 990 C CA . LEU A 1 115 ? -30.462 -4.357 93.611 1.00 83.69 115 LEU A CA 1
ATOM 991 C C . LEU A 1 115 ? -31.011 -3.486 92.469 1.00 83.69 115 LEU A C 1
ATOM 993 O O . LEU A 1 115 ? -30.590 -3.650 91.323 1.00 83.69 115 LEU A O 1
ATOM 997 N N . LEU A 1 116 ? -31.860 -2.500 92.780 1.00 83.69 116 LEU A N 1
ATOM 998 C CA . LEU A 1 116 ? -32.394 -1.548 91.793 1.00 83.69 116 LEU A CA 1
ATOM 999 C C . LEU A 1 116 ? -31.290 -0.731 91.101 1.00 83.69 116 LEU A C 1
ATOM 1001 O O . LEU A 1 116 ? -31.309 -0.557 89.879 1.00 83.69 116 LEU A O 1
ATOM 1005 N N . GLN A 1 117 ? -30.293 -0.265 91.858 1.00 81.44 117 GLN A N 1
ATOM 1006 C CA . GLN A 1 117 ? -29.150 0.468 91.299 1.00 81.44 117 GLN A CA 1
ATOM 1007 C C . GLN A 1 117 ? -28.319 -0.396 90.341 1.00 81.44 117 GLN A C 1
ATOM 1009 O O . GLN A 1 117 ? -27.898 0.081 89.286 1.00 81.44 117 GLN A O 1
ATOM 1014 N N . THR A 1 118 ? -28.132 -1.675 90.671 1.00 78.56 118 THR A N 1
ATOM 1015 C CA . THR A 1 118 ? -27.372 -2.624 89.841 1.00 78.56 118 THR A CA 1
ATOM 1016 C C . THR A 1 118 ? -28.095 -2.955 88.531 1.00 78.56 118 THR A C 1
ATOM 1018 O O . THR A 1 118 ? -27.457 -3.091 87.490 1.00 78.56 118 THR A O 1
ATOM 1021 N N . ALA A 1 119 ? -29.426 -3.051 88.551 1.00 75.19 119 ALA A N 1
ATOM 1022 C CA . ALA A 1 119 ? -30.215 -3.291 87.344 1.00 75.19 119 ALA A CA 1
ATOM 1023 C C . ALA A 1 119 ? -30.252 -2.069 86.403 1.00 75.19 119 ALA A C 1
ATOM 1025 O O . ALA A 1 119 ? -30.198 -2.213 85.181 1.00 75.19 119 ALA A O 1
ATOM 1026 N N . THR A 1 120 ? -30.289 -0.855 86.964 1.00 73.38 120 THR A N 1
ATOM 1027 C CA . THR A 1 120 ? -30.373 0.394 86.185 1.00 73.38 120 THR A CA 1
ATOM 1028 C C . THR A 1 120 ? -29.084 0.677 85.405 1.00 73.38 120 THR A C 1
ATOM 1030 O O . THR A 1 120 ? -29.136 1.085 84.245 1.00 73.38 120 THR A O 1
ATOM 1033 N N . SER A 1 121 ? -27.917 0.413 86.001 1.00 66.56 121 SER A N 1
ATOM 1034 C CA . SER A 1 121 ? -26.622 0.622 85.342 1.00 66.56 121 SER A CA 1
ATOM 1035 C C . SER A 1 121 ? -26.389 -0.343 84.173 1.00 66.56 121 SER A C 1
ATOM 1037 O O . SER A 1 121 ? -25.883 0.073 83.131 1.00 66.56 121 SER A O 1
ATOM 1039 N N . ALA A 1 122 ? -26.826 -1.602 84.289 1.00 63.84 122 ALA A N 1
ATOM 1040 C CA . ALA A 1 122 ? -26.715 -2.595 83.218 1.00 63.84 122 ALA A CA 1
ATOM 1041 C C . ALA A 1 122 ? -27.535 -2.219 81.965 1.00 63.84 122 ALA A C 1
ATOM 1043 O O . ALA A 1 122 ? -27.043 -2.338 80.842 1.00 63.84 122 ALA A O 1
ATOM 1044 N N . ALA A 1 123 ? -28.751 -1.691 82.142 1.00 63.94 123 ALA A N 1
ATOM 1045 C CA . ALA A 1 123 ? -29.614 -1.273 81.032 1.00 63.94 123 ALA A CA 1
ATOM 1046 C C . ALA A 1 123 ? -29.041 -0.084 80.230 1.00 63.94 123 ALA A C 1
ATOM 1048 O O . ALA A 1 123 ? -29.248 0.028 79.020 1.00 63.94 123 ALA A O 1
ATOM 1049 N N . GLN A 1 124 ? -28.289 0.801 80.888 1.00 64.31 124 GLN A N 1
ATOM 1050 C CA . GLN A 1 124 ? -27.732 2.009 80.276 1.00 64.31 124 GLN A CA 1
ATOM 1051 C C . GLN A 1 124 ? -26.519 1.706 79.380 1.00 64.31 124 GLN A C 1
ATOM 1053 O O . GLN A 1 124 ? -26.367 2.309 78.316 1.00 64.31 124 GLN A O 1
ATOM 1058 N N . VAL A 1 125 ? -25.706 0.714 79.761 1.00 66.12 125 VAL A N 1
ATOM 1059 C CA . VAL A 1 125 ? -24.591 0.200 78.945 1.00 66.12 125 VAL A CA 1
ATOM 1060 C C . VAL A 1 125 ? -25.118 -0.476 77.675 1.00 66.12 125 VAL A C 1
ATOM 1062 O O . VAL A 1 125 ? -24.614 -0.211 76.585 1.00 66.12 125 VAL A O 1
ATOM 1065 N N . GLN A 1 126 ? -26.186 -1.274 77.787 1.00 64.19 126 GLN A N 1
ATOM 1066 C CA . GLN A 1 126 ? -26.803 -1.969 76.651 1.00 64.19 126 GLN A CA 1
ATOM 1067 C C . GLN A 1 126 ? -27.296 -0.991 75.568 1.00 64.19 126 GLN A C 1
ATOM 1069 O O . GLN A 1 126 ? -27.090 -1.212 74.374 1.00 64.19 126 GLN A O 1
ATOM 1074 N N . LYS A 1 127 ? -27.908 0.127 75.982 1.00 67.00 127 LYS A N 1
ATOM 1075 C CA . LYS A 1 127 ? -28.392 1.168 75.064 1.00 67.00 127 LYS A CA 1
ATOM 1076 C C . LYS A 1 127 ? -27.246 1.875 74.335 1.00 67.00 127 LYS A C 1
ATOM 1078 O O . LYS A 1 127 ? -27.332 2.092 73.130 1.00 67.00 127 LYS A O 1
ATOM 1083 N N . HIS A 1 128 ? -26.156 2.184 75.039 1.00 65.81 128 HIS A N 1
ATOM 1084 C CA . HIS A 1 128 ? -24.973 2.786 74.422 1.00 65.81 128 HIS A CA 1
ATOM 1085 C C . HIS A 1 128 ? -24.304 1.867 73.393 1.00 65.81 128 HIS A C 1
ATOM 1087 O O . HIS A 1 128 ? -23.839 2.362 72.368 1.00 65.81 128 HIS A O 1
ATOM 1093 N N . ILE A 1 129 ? -24.287 0.551 73.634 1.00 68.75 129 ILE A N 1
ATOM 1094 C CA . ILE A 1 129 ? -23.761 -0.435 72.679 1.00 68.75 129 ILE A CA 1
ATOM 1095 C C . ILE A 1 129 ? -24.619 -0.458 71.407 1.00 68.75 129 ILE A C 1
ATOM 1097 O O . ILE A 1 129 ? -24.073 -0.328 70.316 1.00 68.75 129 ILE A O 1
ATOM 1101 N N . SER A 1 130 ? -25.949 -0.507 71.532 1.00 67.62 130 SER A N 1
ATOM 1102 C CA . SER A 1 130 ? -26.860 -0.488 70.374 1.00 67.62 130 SER A CA 1
ATOM 1103 C C . SER A 1 130 ? -26.749 0.798 69.540 1.00 67.62 130 SER A C 1
ATOM 1105 O O . SER A 1 130 ? -26.781 0.740 68.310 1.00 67.62 130 SER A O 1
ATOM 1107 N N . ASP A 1 131 ? -26.609 1.963 70.181 1.00 70.50 131 ASP A N 1
ATOM 1108 C CA . ASP A 1 131 ? -26.409 3.237 69.474 1.00 70.50 131 ASP A CA 1
ATOM 1109 C C . ASP A 1 131 ? -25.044 3.279 68.764 1.00 70.50 131 ASP A C 1
ATOM 1111 O O . ASP A 1 131 ? -24.903 3.874 67.692 1.00 70.50 131 ASP A O 1
ATOM 1115 N N . MET A 1 132 ? -24.023 2.649 69.351 1.00 67.62 132 MET A N 1
ATOM 1116 C CA . MET A 1 132 ? -22.689 2.551 68.764 1.00 67.62 132 MET A CA 1
ATOM 1117 C C . MET A 1 132 ? -22.669 1.593 67.565 1.00 67.62 132 MET A C 1
ATOM 1119 O O . MET A 1 132 ? -22.075 1.934 66.547 1.00 67.62 132 MET A O 1
ATOM 1123 N N . GLU A 1 133 ? -23.383 0.466 67.628 1.00 73.19 133 GLU A N 1
ATOM 1124 C CA . GLU A 1 133 ? -23.563 -0.466 66.504 1.00 73.19 133 GLU A CA 1
ATOM 1125 C C . GLU A 1 133 ? -24.283 0.196 65.320 1.00 73.19 133 GLU A C 1
ATOM 1127 O O . GLU A 1 133 ? -23.852 0.060 64.174 1.00 73.19 133 GLU A O 1
ATOM 1132 N N . GLN A 1 134 ? -25.338 0.981 65.575 1.00 74.31 134 GLN A N 1
ATOM 1133 C CA . GLN A 1 134 ? -26.013 1.747 64.519 1.00 74.31 134 GLN A CA 1
ATOM 1134 C C . GLN A 1 134 ? -25.093 2.797 63.886 1.00 74.31 134 GLN A C 1
ATOM 1136 O O . GLN A 1 134 ? -25.086 2.951 62.663 1.00 74.31 134 GLN A O 1
ATOM 1141 N N . LYS A 1 135 ? -24.286 3.498 64.693 1.00 74.81 135 LYS A N 1
ATOM 1142 C CA . LYS A 1 135 ? -23.301 4.468 64.189 1.00 74.81 135 LYS A CA 1
ATOM 1143 C C . LYS A 1 135 ? -22.171 3.799 63.406 1.00 74.81 135 LYS A C 1
ATOM 1145 O O . LYS A 1 135 ? -21.778 4.336 62.375 1.00 74.81 135 LYS A O 1
ATOM 1150 N N . MET A 1 136 ? -21.682 2.637 63.844 1.00 69.06 136 MET A N 1
ATOM 1151 C CA . MET A 1 136 ? -20.681 1.851 63.110 1.00 69.06 136 MET A CA 1
ATOM 1152 C C . MET A 1 136 ? -21.228 1.396 61.758 1.00 69.06 136 MET A C 1
ATOM 1154 O O . MET A 1 136 ? -20.582 1.624 60.742 1.00 69.06 136 MET A O 1
ATOM 1158 N N . LYS A 1 137 ? -22.460 0.883 61.714 1.00 77.06 137 LYS A N 1
ATOM 1159 C CA . LYS A 1 137 ? -23.109 0.478 60.460 1.00 77.06 137 LYS A CA 1
ATOM 1160 C C . LYS A 1 137 ? -23.337 1.651 59.499 1.00 77.06 137 LYS A C 1
ATOM 1162 O O . LYS A 1 137 ? -23.225 1.505 58.287 1.00 77.06 137 LYS A O 1
ATOM 1167 N N . MET A 1 138 ? -23.645 2.836 60.028 1.00 74.38 138 MET A N 1
ATOM 1168 C CA . MET A 1 138 ? -23.756 4.055 59.222 1.00 74.38 138 MET A CA 1
ATOM 1169 C C . MET A 1 138 ? -22.395 4.510 58.670 1.00 74.38 138 MET A C 1
ATOM 1171 O O . MET A 1 138 ? -22.328 4.967 57.531 1.00 74.38 138 MET A O 1
ATOM 1175 N N . LEU A 1 139 ? -21.321 4.372 59.455 1.00 71.19 139 LEU A N 1
ATOM 1176 C CA . LEU A 1 139 ? -19.952 4.663 59.020 1.00 71.19 139 LEU A CA 1
ATOM 1177 C C . LEU A 1 139 ? -19.463 3.684 57.945 1.00 71.19 139 LEU A C 1
ATOM 1179 O O . LEU A 1 139 ? -18.851 4.135 56.984 1.00 71.19 139 LEU A O 1
ATOM 1183 N N . GLU A 1 140 ? -19.773 2.391 58.065 1.00 72.88 140 GLU A N 1
ATOM 1184 C CA . GLU A 1 140 ? -19.455 1.378 57.045 1.00 72.88 140 GLU A CA 1
ATOM 1185 C C . GLU A 1 140 ? -20.117 1.710 55.702 1.00 72.88 140 GLU A C 1
ATOM 1187 O O . GLU A 1 140 ? -19.434 1.799 54.685 1.00 72.88 140 GLU A O 1
ATOM 1192 N N . ASN A 1 141 ? -21.417 2.025 55.702 1.00 73.94 141 ASN A N 1
ATOM 1193 C CA . ASN A 1 141 ? -22.120 2.423 54.477 1.00 73.94 141 ASN A CA 1
ATOM 1194 C C . ASN A 1 141 ? -21.534 3.706 53.852 1.00 73.94 141 ASN A C 1
ATOM 1196 O O . ASN A 1 141 ? -21.375 3.791 52.638 1.00 73.94 141 ASN A O 1
ATOM 1200 N N . LEU A 1 142 ? -21.185 4.707 54.673 1.00 72.88 142 LEU A N 1
ATOM 1201 C CA . LEU A 1 142 ? -20.534 5.936 54.198 1.00 72.88 142 LEU A CA 1
ATOM 1202 C C . LEU A 1 142 ? -19.145 5.665 53.607 1.00 72.88 142 LEU A C 1
ATOM 1204 O O . LEU A 1 142 ? -18.737 6.341 52.662 1.00 72.88 142 LEU A O 1
ATOM 1208 N N . GLN A 1 143 ? -18.415 4.698 54.162 1.00 67.81 143 GLN A N 1
ATOM 1209 C CA . GLN A 1 143 ? -17.111 4.289 53.658 1.00 67.81 143 GLN A CA 1
ATOM 1210 C C . GLN A 1 143 ? -17.229 3.576 52.304 1.00 67.81 143 GLN A C 1
ATOM 1212 O O . GLN A 1 143 ? -16.444 3.880 51.405 1.00 67.81 143 GLN A O 1
ATOM 1217 N N . ASP A 1 144 ? -18.229 2.709 52.128 1.00 74.12 144 ASP A N 1
ATOM 1218 C CA . ASP A 1 144 ? -18.517 2.042 50.852 1.00 74.12 144 ASP A CA 1
ATOM 1219 C C . ASP A 1 144 ? -18.949 3.042 49.765 1.00 74.12 144 ASP A C 1
ATOM 1221 O O . ASP A 1 144 ? -18.437 3.002 48.643 1.00 74.12 144 ASP A O 1
ATOM 1225 N N . ASP A 1 145 ? -19.821 3.999 50.104 1.00 71.62 145 ASP A N 1
ATOM 1226 C CA . ASP A 1 145 ? -20.234 5.076 49.194 1.00 71.62 145 ASP A CA 1
ATOM 1227 C C . ASP A 1 145 ? -19.046 5.967 48.795 1.00 71.62 145 ASP A C 1
ATOM 1229 O O . ASP A 1 145 ? -18.909 6.370 47.634 1.00 71.62 145 ASP A O 1
ATOM 1233 N N . PHE A 1 146 ? -18.156 6.282 49.741 1.00 68.44 146 PHE A N 1
ATOM 1234 C CA . PHE A 1 146 ? -16.952 7.060 49.459 1.00 68.44 146 PHE A CA 1
ATOM 1235 C C . PHE A 1 146 ? -15.973 6.296 48.559 1.00 68.44 146 PHE A C 1
ATOM 1237 O O . PHE A 1 146 ? -15.472 6.868 47.590 1.00 68.44 146 PHE A O 1
ATOM 1244 N N . ASP A 1 147 ? -15.723 5.013 48.832 1.00 70.38 147 ASP A N 1
ATOM 1245 C CA . ASP A 1 147 ? -14.850 4.164 48.014 1.00 70.38 147 ASP A CA 1
ATOM 1246 C C . ASP A 1 147 ? -15.406 3.990 46.589 1.00 70.38 147 ASP A C 1
ATOM 1248 O O . ASP A 1 147 ? -14.666 4.105 45.606 1.00 70.38 147 ASP A O 1
ATOM 1252 N N . PHE A 1 148 ? -16.725 3.825 46.450 1.00 70.19 148 PHE A N 1
ATOM 1253 C CA . PHE A 1 148 ? -17.409 3.799 45.157 1.00 70.19 148 PHE A CA 1
ATOM 1254 C C . PHE A 1 148 ? -17.233 5.113 44.379 1.00 70.19 148 PHE A C 1
ATOM 1256 O O . PHE A 1 148 ? -16.839 5.101 43.205 1.00 70.19 148 PHE A O 1
ATOM 1263 N N . ASN A 1 149 ? -17.464 6.257 45.029 1.00 63.75 149 ASN A N 1
ATOM 1264 C CA . ASN A 1 149 ? -17.323 7.577 44.410 1.00 63.75 149 ASN A CA 1
ATOM 1265 C C . ASN A 1 149 ? -15.867 7.881 44.024 1.00 63.75 149 ASN A C 1
ATOM 1267 O O . ASN A 1 149 ? -15.604 8.378 42.926 1.00 63.75 149 ASN A O 1
ATOM 1271 N N . TYR A 1 150 ? -14.908 7.533 44.884 1.00 65.25 150 TYR A N 1
ATOM 1272 C CA . TYR A 1 150 ? -13.480 7.707 44.625 1.00 65.25 150 TYR A CA 1
ATOM 1273 C C . TYR A 1 150 ? -13.003 6.854 43.439 1.00 65.25 150 TYR A C 1
ATOM 1275 O O . TYR A 1 150 ? -12.341 7.370 42.535 1.00 65.25 150 TYR A O 1
ATOM 1283 N N . LYS A 1 151 ? -13.384 5.568 43.385 1.00 63.22 151 LYS A N 1
ATOM 1284 C CA . LYS A 1 151 ? -13.076 4.676 42.251 1.00 63.22 151 LYS A CA 1
ATOM 1285 C C . LYS A 1 151 ? -13.693 5.178 40.945 1.00 63.22 151 LYS A C 1
ATOM 1287 O O . LYS A 1 151 ? -13.030 5.149 39.907 1.00 63.22 151 LYS A O 1
ATOM 1292 N N . THR A 1 152 ? -14.921 5.693 40.999 1.00 56.31 152 THR A N 1
ATOM 1293 C CA . THR A 1 152 ? -15.616 6.264 39.837 1.00 56.31 152 THR A CA 1
ATOM 1294 C C . THR A 1 152 ? -14.881 7.494 39.301 1.00 56.31 152 THR A C 1
ATOM 1296 O O . THR A 1 152 ? -14.526 7.523 38.122 1.00 56.31 152 THR A O 1
ATOM 1299 N N . LEU A 1 153 ? -14.547 8.458 40.165 1.00 58.19 153 LEU A N 1
ATOM 1300 C CA . LEU A 1 153 ? -13.783 9.658 39.799 1.00 58.19 153 LEU A CA 1
ATOM 1301 C C . LEU A 1 153 ? -12.394 9.325 39.234 1.00 58.19 153 LEU A C 1
ATOM 1303 O O . LEU A 1 153 ? -11.986 9.883 38.213 1.00 58.19 153 LEU A O 1
ATOM 1307 N N . LYS A 1 154 ? -11.680 8.381 39.858 1.00 61.41 154 LYS A N 1
ATOM 1308 C CA . LYS A 1 154 ? -10.356 7.943 39.400 1.00 61.41 154 LYS A CA 1
ATOM 1309 C C . LYS A 1 154 ? -10.418 7.308 38.006 1.00 61.41 154 LYS A C 1
ATOM 1311 O O . LYS A 1 154 ? -9.658 7.701 37.124 1.00 61.41 154 LYS A O 1
ATOM 1316 N N . SER A 1 155 ? -11.379 6.410 37.774 1.00 60.03 155 SER A N 1
ATOM 1317 C CA . SER A 1 155 ? -11.563 5.751 36.473 1.00 60.03 155 SER A CA 1
ATOM 1318 C C . SER A 1 155 ? -11.899 6.729 35.337 1.00 60.03 155 SER A C 1
ATOM 1320 O O . SER A 1 155 ? -11.504 6.513 34.193 1.00 60.03 155 SER A O 1
ATOM 1322 N N . GLN A 1 156 ? -12.583 7.837 35.634 1.00 59.28 156 GLN A N 1
ATOM 1323 C CA . GLN A 1 156 ? -12.955 8.853 34.645 1.00 59.28 156 GLN A CA 1
ATOM 1324 C C . GLN A 1 156 ? -11.772 9.729 34.214 1.00 59.28 156 GLN A C 1
ATOM 1326 O O . GLN A 1 156 ? -11.620 10.003 33.021 1.00 59.28 156 GLN A O 1
ATOM 1331 N N . GLY A 1 157 ? -10.906 10.128 35.155 1.00 65.94 157 GLY A N 1
ATOM 1332 C CA . GLY A 1 157 ? -9.648 10.812 34.835 1.00 65.94 157 GLY A CA 1
ATOM 1333 C C . GLY A 1 157 ? -8.709 9.930 34.004 1.00 65.94 157 GLY A C 1
ATOM 1334 O O . GLY A 1 157 ? -8.124 10.387 33.021 1.00 65.94 157 GLY A O 1
ATOM 1335 N N . GLU A 1 158 ? -8.642 8.639 34.339 1.00 73.56 158 GLU A N 1
ATOM 1336 C CA . GLU A 1 158 ? -7.888 7.632 33.587 1.00 73.56 158 GLU A CA 1
ATOM 1337 C C . GLU A 1 158 ? -8.467 7.407 32.176 1.00 73.56 158 GLU A C 1
ATOM 1339 O O . GLU A 1 158 ? -7.704 7.370 31.211 1.00 73.56 158 GLU A O 1
ATOM 1344 N N . MET A 1 159 ? -9.798 7.361 32.010 1.00 77.62 159 MET A N 1
ATOM 1345 C CA . MET A 1 159 ? -10.457 7.257 30.695 1.00 77.62 159 MET A CA 1
ATOM 1346 C C . MET A 1 159 ? -10.178 8.468 29.799 1.00 77.62 159 MET A C 1
ATOM 1348 O O . MET A 1 159 ? -9.856 8.301 28.623 1.00 77.62 159 MET A O 1
ATOM 1352 N N . GLY A 1 160 ? -10.253 9.691 30.333 1.00 78.31 160 GLY A N 1
ATOM 1353 C CA . GLY A 1 160 ? -9.922 10.902 29.572 1.00 78.31 160 GLY A CA 1
ATOM 1354 C C . GLY A 1 160 ? -8.463 10.924 29.094 1.00 78.31 160 GLY A C 1
ATOM 1355 O O . GLY A 1 160 ? -8.184 11.287 27.941 1.00 78.31 160 GLY A O 1
ATOM 1356 N N . GLY A 1 161 ? -7.537 10.480 29.951 1.00 83.31 161 GLY A N 1
ATOM 1357 C CA . GLY A 1 161 ? -6.127 10.287 29.606 1.00 83.31 161 GLY A CA 1
ATOM 1358 C C . GLY A 1 161 ? -5.932 9.214 28.532 1.00 83.31 161 GLY A C 1
ATOM 1359 O O . GLY A 1 161 ? -5.270 9.465 27.524 1.00 83.31 161 GLY A O 1
ATOM 1360 N N . LEU A 1 162 ? -6.584 8.060 28.688 1.00 86.31 162 LEU A N 1
ATOM 1361 C CA . LEU A 1 162 ? -6.522 6.942 27.747 1.00 86.31 162 LEU A CA 1
ATOM 1362 C C . LEU A 1 162 ? -7.051 7.322 26.359 1.00 86.31 162 LEU A C 1
ATOM 1364 O O . LEU A 1 162 ? -6.401 7.020 25.364 1.00 86.31 162 LEU A O 1
ATOM 1368 N N . LEU A 1 163 ? -8.163 8.060 26.267 1.00 88.50 163 LEU A N 1
ATOM 1369 C CA . LEU A 1 163 ? -8.680 8.568 24.988 1.00 88.50 163 LEU A CA 1
ATOM 1370 C C . LEU A 1 163 ? -7.706 9.525 24.294 1.00 88.50 163 LEU A C 1
ATOM 1372 O O . LEU A 1 163 ? -7.674 9.603 23.069 1.00 88.50 163 LEU A O 1
ATOM 1376 N N . THR A 1 164 ? -6.928 10.285 25.062 1.00 88.94 164 THR A N 1
ATOM 1377 C CA . THR A 1 164 ? -5.916 11.198 24.512 1.00 88.94 164 THR A CA 1
ATOM 1378 C C . THR A 1 164 ? -4.695 10.428 24.014 1.00 88.94 164 THR A C 1
ATOM 1380 O O . THR A 1 164 ? -4.197 10.714 22.928 1.00 88.94 164 THR A O 1
ATOM 1383 N N . ALA A 1 165 ? -4.268 9.399 24.748 1.00 88.94 165 ALA A N 1
ATOM 1384 C CA . ALA A 1 165 ? -3.234 8.477 24.287 1.00 88.94 165 ALA A CA 1
ATOM 1385 C C . ALA A 1 165 ? -3.675 7.711 23.026 1.00 88.94 165 ALA A C 1
ATOM 1387 O O . ALA A 1 165 ? -2.899 7.590 22.082 1.00 88.94 165 ALA A O 1
ATOM 1388 N N . MET A 1 166 ? -4.931 7.252 22.971 1.00 91.25 166 MET A N 1
ATOM 1389 C CA . MET A 1 166 ? -5.499 6.600 21.788 1.00 91.25 166 MET A CA 1
ATOM 1390 C C . MET A 1 166 ? -5.541 7.526 20.576 1.00 91.25 166 MET A C 1
ATOM 1392 O O . MET A 1 166 ? -5.182 7.081 19.493 1.00 91.25 166 MET A O 1
ATOM 1396 N N . ASP A 1 167 ? -5.937 8.792 20.740 1.00 90.75 167 ASP A N 1
ATOM 1397 C CA . ASP A 1 167 ? -5.902 9.781 19.651 1.00 90.75 167 ASP A CA 1
ATOM 1398 C C . ASP A 1 167 ? -4.478 9.972 19.109 1.00 90.75 167 ASP A C 1
ATOM 1400 O O . ASP A 1 167 ? -4.264 9.965 17.898 1.00 90.75 167 ASP A O 1
ATOM 1404 N N . TYR A 1 168 ? -3.490 10.079 20.002 1.00 90.56 168 TYR A N 1
ATOM 1405 C CA . TYR A 1 168 ? -2.084 10.210 19.622 1.00 90.56 168 TYR A CA 1
ATOM 1406 C C . TYR A 1 168 ? -1.576 8.985 18.846 1.00 90.56 168 TYR A C 1
ATOM 1408 O O . TYR A 1 168 ? -1.027 9.121 17.755 1.00 90.56 168 TYR A O 1
ATOM 1416 N N . VAL A 1 169 ? -1.811 7.777 19.370 1.00 91.25 169 VAL A N 1
ATOM 1417 C CA . VAL A 1 169 ? -1.412 6.526 18.703 1.00 91.25 169 VAL A CA 1
ATOM 1418 C C . VAL A 1 169 ? -2.138 6.360 17.369 1.00 91.25 169 VAL A C 1
ATOM 1420 O O . VAL A 1 169 ? -1.523 5.956 16.385 1.00 91.25 169 VAL A O 1
ATOM 1423 N N . GLN A 1 170 ? -3.429 6.696 17.314 1.00 93.00 170 GLN A N 1
ATOM 1424 C CA . GLN A 1 170 ? -4.220 6.628 16.091 1.00 93.00 170 GLN A CA 1
ATOM 1425 C C . GLN A 1 170 ? -3.647 7.535 15.004 1.00 93.00 170 GLN A C 1
ATOM 1427 O O . GLN A 1 170 ? -3.513 7.076 13.875 1.00 93.00 170 GLN A O 1
ATOM 1432 N N . LYS A 1 171 ? -3.279 8.779 15.337 1.00 92.00 171 LYS A N 1
ATOM 1433 C CA . LYS A 1 171 ? -2.658 9.717 14.390 1.00 92.00 171 LYS A CA 1
ATOM 1434 C C . LYS A 1 171 ? -1.351 9.176 13.832 1.00 92.00 171 LYS A C 1
ATOM 1436 O O . LYS A 1 171 ? -1.204 9.124 12.619 1.00 92.00 171 LYS A O 1
ATOM 1441 N N . ASN A 1 172 ? -0.452 8.681 14.681 1.00 92.31 172 ASN A N 1
ATOM 1442 C CA . ASN A 1 172 ? 0.806 8.095 14.203 1.00 92.31 172 ASN A CA 1
ATOM 1443 C C . ASN A 1 172 ? 0.544 6.892 13.283 1.00 92.31 172 ASN A C 1
ATOM 1445 O O . ASN A 1 172 ? 1.167 6.735 12.235 1.00 92.31 172 ASN A O 1
ATOM 1449 N N . LEU A 1 173 ? -0.440 6.059 13.627 1.00 93.00 173 LEU A N 1
ATOM 1450 C CA . LEU A 1 173 ? -0.792 4.898 12.823 1.00 93.00 173 LEU A CA 1
ATOM 1451 C C . LEU A 1 173 ? -1.389 5.293 11.457 1.00 93.00 173 LEU A C 1
ATOM 1453 O O . LEU A 1 173 ? -1.064 4.670 10.444 1.00 93.00 173 LEU A O 1
ATOM 1457 N N . THR A 1 174 ? -2.275 6.293 11.403 1.00 91.12 174 THR A N 1
ATOM 1458 C CA . THR A 1 174 ? -2.949 6.694 10.156 1.00 91.12 174 THR A CA 1
ATOM 1459 C C . THR A 1 174 ? -2.112 7.612 9.278 1.00 91.12 174 THR A C 1
ATOM 1461 O O . THR A 1 174 ? -2.165 7.482 8.052 1.00 91.12 174 THR A O 1
ATOM 1464 N N . ASP A 1 175 ? -1.363 8.526 9.887 1.00 90.38 175 ASP A N 1
ATOM 1465 C CA . ASP A 1 175 ? -0.711 9.636 9.194 1.00 90.38 175 ASP A CA 1
ATOM 1466 C C . ASP A 1 175 ? 0.747 9.313 8.845 1.00 90.38 175 ASP A C 1
ATOM 1468 O O . ASP A 1 175 ? 1.255 9.849 7.862 1.00 90.38 175 ASP A O 1
ATOM 1472 N N . GLU A 1 176 ? 1.390 8.394 9.579 1.00 91.94 176 GLU A N 1
ATOM 1473 C CA . GLU A 1 176 ? 2.754 7.924 9.299 1.00 91.94 176 GLU A CA 1
ATOM 1474 C C . GLU A 1 176 ? 2.722 6.507 8.708 1.00 91.94 176 GLU A C 1
ATOM 1476 O O . GLU A 1 176 ? 2.877 6.333 7.502 1.00 91.94 176 GLU A O 1
ATOM 1481 N N . GLU A 1 177 ? 2.425 5.482 9.512 1.00 93.94 177 GLU A N 1
ATOM 1482 C CA . GLU A 1 177 ? 2.584 4.072 9.112 1.00 93.94 177 GLU A CA 1
ATOM 1483 C C . GLU A 1 177 ? 1.704 3.677 7.911 1.00 93.94 177 GLU A C 1
ATOM 1485 O O . GLU A 1 177 ? 2.155 3.034 6.953 1.00 93.94 177 GLU A O 1
ATOM 1490 N N . LEU A 1 178 ? 0.428 4.076 7.929 1.00 94.31 178 LEU A N 1
ATOM 1491 C CA . LEU A 1 178 ? -0.492 3.813 6.824 1.00 94.31 178 LEU A CA 1
ATOM 1492 C C . LEU A 1 178 ? -0.171 4.670 5.589 1.00 94.31 178 LEU A C 1
ATOM 1494 O O . LEU A 1 178 ? -0.343 4.200 4.459 1.00 94.31 178 LEU A O 1
ATOM 1498 N N . ALA A 1 179 ? 0.289 5.910 5.774 1.00 93.50 179 ALA A N 1
ATOM 1499 C CA . ALA A 1 179 ? 0.702 6.780 4.675 1.00 93.50 179 ALA A CA 1
ATOM 1500 C C . ALA A 1 179 ? 1.962 6.239 3.981 1.00 93.50 179 ALA A C 1
ATOM 1502 O O . ALA A 1 179 ? 1.999 6.144 2.751 1.00 93.50 179 ALA A O 1
ATOM 1503 N N . ASP A 1 180 ? 2.935 5.772 4.759 1.00 93.81 180 ASP A N 1
ATOM 1504 C CA . ASP A 1 180 ? 4.149 5.122 4.279 1.00 93.81 180 ASP A CA 1
ATOM 1505 C C . ASP A 1 180 ? 3.840 3.818 3.553 1.00 93.81 180 ASP A C 1
ATOM 1507 O O . ASP A 1 180 ? 4.413 3.536 2.498 1.00 93.81 180 ASP A O 1
ATOM 1511 N N . TRP A 1 181 ? 2.901 3.014 4.062 1.00 95.81 181 TRP A N 1
ATOM 1512 C CA . TRP A 1 181 ? 2.432 1.836 3.334 1.00 95.81 181 TRP A CA 1
ATOM 1513 C C . TRP A 1 181 ? 1.780 2.212 1.997 1.00 95.81 181 TRP A C 1
ATOM 1515 O O . TRP A 1 181 ? 2.108 1.598 0.980 1.00 95.81 181 TRP A O 1
ATOM 1525 N N . LYS A 1 182 ? 0.926 3.246 1.950 1.00 94.62 182 LYS A N 1
ATOM 1526 C CA . LYS A 1 182 ? 0.336 3.734 0.688 1.00 94.62 182 LYS A CA 1
ATOM 1527 C C . LYS A 1 182 ? 1.420 4.188 -0.291 1.00 94.62 182 LYS A C 1
ATOM 1529 O O . LYS A 1 182 ? 1.346 3.860 -1.475 1.00 94.62 182 LYS A O 1
ATOM 1534 N N . ARG A 1 183 ? 2.461 4.876 0.193 1.00 94.50 183 ARG A N 1
ATOM 1535 C CA . ARG A 1 183 ? 3.605 5.291 -0.631 1.00 94.50 183 ARG A CA 1
ATOM 1536 C C . ARG A 1 183 ? 4.411 4.096 -1.143 1.00 94.50 183 ARG A C 1
ATOM 1538 O O . ARG A 1 183 ? 4.756 4.056 -2.322 1.00 94.50 183 ARG A O 1
ATOM 1545 N N . ARG A 1 184 ? 4.667 3.092 -0.303 1.00 94.69 184 ARG A N 1
ATOM 1546 C CA . ARG A 1 184 ? 5.322 1.840 -0.719 1.00 94.69 184 ARG A CA 1
ATOM 1547 C C . ARG A 1 184 ? 4.487 1.073 -1.740 1.00 94.69 184 ARG A C 1
ATOM 1549 O O . ARG A 1 184 ? 5.042 0.601 -2.725 1.00 94.69 184 ARG A O 1
ATOM 1556 N N . GLN A 1 185 ? 3.166 1.003 -1.565 1.00 95.44 185 GLN A N 1
ATOM 1557 C CA . GLN A 1 185 ? 2.259 0.397 -2.543 1.00 95.44 185 GLN A CA 1
ATOM 1558 C C . GLN A 1 185 ? 2.339 1.114 -3.894 1.00 95.44 185 GLN A C 1
ATOM 1560 O O . GLN A 1 185 ? 2.403 0.465 -4.936 1.00 95.44 185 GLN A O 1
ATOM 1565 N N . GLN A 1 186 ? 2.378 2.445 -3.877 1.00 94.00 186 GLN A N 1
ATOM 1566 C CA . GLN A 1 186 ? 2.518 3.272 -5.067 1.00 94.00 186 GLN A CA 1
ATOM 1567 C C . GLN A 1 186 ? 3.830 2.993 -5.821 1.00 94.00 186 GLN A C 1
ATOM 1569 O O . GLN A 1 186 ? 3.813 2.801 -7.036 1.00 94.00 186 GLN A O 1
ATOM 1574 N N . ILE A 1 187 ? 4.949 2.910 -5.095 1.00 94.81 187 ILE A N 1
ATOM 1575 C CA . ILE A 1 187 ? 6.273 2.572 -5.641 1.00 94.81 187 ILE A CA 1
ATOM 1576 C C . ILE A 1 187 ? 6.297 1.135 -6.187 1.00 94.81 187 ILE A C 1
ATOM 1578 O O . ILE A 1 187 ? 6.779 0.896 -7.293 1.00 94.81 187 ILE A O 1
ATOM 1582 N N . ALA A 1 188 ? 5.720 0.176 -5.462 1.00 94.69 188 ALA A N 1
ATOM 1583 C CA . ALA A 1 188 ? 5.619 -1.210 -5.912 1.00 94.69 188 ALA A CA 1
ATOM 1584 C C . ALA A 1 188 ? 4.779 -1.340 -7.195 1.00 94.69 188 ALA A C 1
ATOM 1586 O O . ALA A 1 188 ? 5.121 -2.128 -8.075 1.00 94.69 188 ALA A O 1
ATOM 1587 N N . CYS A 1 189 ? 3.720 -0.532 -7.351 1.00 94.12 189 CYS A N 1
ATOM 1588 C CA . CYS A 1 189 ? 2.909 -0.525 -8.570 1.00 94.12 189 CYS A CA 1
ATOM 1589 C C . CYS A 1 189 ? 3.720 -0.142 -9.810 1.00 94.12 189 CYS A C 1
ATOM 1591 O O . CYS A 1 189 ? 3.426 -0.661 -10.877 1.00 94.12 189 CYS A O 1
ATOM 1593 N N . ILE A 1 190 ? 4.739 0.714 -9.683 1.00 95.56 190 ILE A N 1
ATOM 1594 C CA . ILE A 1 190 ? 5.619 1.113 -10.795 1.00 95.56 190 ILE A CA 1
ATOM 1595 C C . ILE A 1 190 ? 6.885 0.252 -10.918 1.00 95.56 190 ILE A C 1
ATOM 1597 O O . ILE A 1 190 ? 7.809 0.628 -11.634 1.00 95.56 190 ILE A O 1
ATOM 1601 N N . GLY A 1 191 ? 6.928 -0.909 -10.258 1.00 93.25 191 GLY A N 1
ATOM 1602 C CA . GLY A 1 191 ? 8.022 -1.882 -10.364 1.00 93.25 191 GLY A CA 1
ATOM 1603 C C . GLY A 1 191 ? 9.094 -1.780 -9.276 1.00 93.25 191 GLY A C 1
ATOM 1604 O O . GLY A 1 191 ? 10.096 -2.487 -9.358 1.00 93.25 191 GLY A O 1
ATOM 1605 N N . GLY A 1 192 ? 8.901 -0.922 -8.270 1.00 92.31 192 GLY A N 1
ATOM 1606 C CA . GLY A 1 192 ? 9.791 -0.836 -7.115 1.00 92.31 192 GLY A CA 1
ATOM 1607 C C . GLY A 1 192 ? 9.656 -2.019 -6.139 1.00 92.31 192 GLY A C 1
ATOM 1608 O O . GLY A 1 192 ? 8.939 -2.987 -6.407 1.00 92.31 192 GLY A O 1
ATOM 1609 N N . PRO A 1 193 ? 10.339 -1.968 -4.981 1.00 88.69 193 PRO A N 1
ATOM 1610 C CA . PRO A 1 193 ? 10.419 -3.094 -4.049 1.00 88.69 193 PRO A CA 1
ATOM 1611 C C . PRO A 1 193 ? 9.045 -3.577 -3.531 1.00 88.69 193 PRO A C 1
ATOM 1613 O O . PRO A 1 193 ? 8.230 -2.759 -3.102 1.00 88.69 193 PRO A O 1
ATOM 1616 N N . PRO A 1 194 ? 8.781 -4.898 -3.474 1.00 78.75 194 PRO A N 1
ATOM 1617 C CA . PRO A 1 194 ? 7.440 -5.453 -3.242 1.00 78.75 194 PRO A CA 1
ATOM 1618 C C . PRO A 1 194 ? 6.981 -5.485 -1.768 1.00 78.75 194 PRO A C 1
ATOM 1620 O O . PRO A 1 194 ? 6.064 -6.232 -1.428 1.00 78.75 194 PRO A O 1
ATOM 1623 N N . ASN A 1 195 ? 7.588 -4.720 -0.855 1.00 77.50 195 ASN A N 1
ATOM 1624 C CA . ASN A 1 195 ? 7.255 -4.793 0.574 1.00 77.50 195 ASN A CA 1
ATOM 1625 C C . ASN A 1 195 ? 5.945 -4.049 0.913 1.00 77.50 195 ASN A C 1
ATOM 1627 O O . ASN A 1 195 ? 5.968 -2.915 1.400 1.00 77.50 195 ASN A O 1
ATOM 1631 N N . ILE A 1 196 ? 4.808 -4.704 0.649 1.00 85.94 196 ILE A N 1
ATOM 1632 C CA . ILE A 1 196 ? 3.449 -4.142 0.770 1.00 85.94 196 ILE A CA 1
ATOM 1633 C C . ILE A 1 196 ? 2.499 -4.985 1.641 1.00 85.94 196 ILE A C 1
ATOM 1635 O O . ILE A 1 196 ? 1.284 -4.811 1.562 1.00 85.94 196 ILE A O 1
ATOM 1639 N N . CYS A 1 197 ? 3.021 -5.893 2.474 1.00 89.44 197 CYS A N 1
ATOM 1640 C CA . CYS A 1 197 ? 2.188 -6.706 3.366 1.00 89.44 197 CYS A CA 1
ATOM 1641 C C . CYS A 1 197 ? 1.443 -5.833 4.394 1.00 89.44 197 CYS A C 1
ATOM 1643 O O . CYS A 1 197 ? 2.033 -4.934 4.996 1.00 89.44 197 CYS A O 1
ATOM 1645 N N . LEU A 1 198 ? 0.152 -6.115 4.587 1.00 92.25 198 LEU A N 1
ATOM 1646 C CA . LEU A 1 198 ? -0.743 -5.370 5.475 1.00 92.25 198 LEU A CA 1
ATOM 1647 C C . LEU A 1 198 ? -0.867 -5.976 6.879 1.00 92.25 198 LEU A C 1
ATOM 1649 O O . LEU A 1 198 ? -1.405 -5.314 7.756 1.00 92.25 198 LEU A O 1
ATOM 1653 N N . ASP A 1 199 ? -0.356 -7.184 7.126 1.00 91.06 199 ASP A N 1
ATOM 1654 C CA . ASP A 1 199 ? -0.637 -7.954 8.350 1.00 91.06 199 ASP A CA 1
ATOM 1655 C C . ASP A 1 199 ? -0.260 -7.220 9.646 1.00 91.06 199 ASP A C 1
ATOM 1657 O O . ASP A 1 199 ? -1.002 -7.250 10.629 1.00 91.06 199 ASP A O 1
ATOM 1661 N N . ARG A 1 200 ? 0.866 -6.496 9.644 1.00 91.75 200 ARG A N 1
ATOM 1662 C CA . ARG A 1 200 ? 1.299 -5.686 10.794 1.00 91.75 200 ARG A CA 1
ATOM 1663 C C . ARG A 1 200 ? 0.339 -4.519 11.054 1.00 91.75 200 ARG A C 1
ATOM 1665 O O . ARG A 1 200 ? -0.063 -4.308 12.193 1.00 91.75 200 ARG A O 1
ATOM 1672 N N . LEU A 1 201 ? -0.055 -3.804 9.996 1.00 94.25 201 LEU A N 1
ATOM 1673 C CA . LEU A 1 201 ? -1.020 -2.703 10.079 1.00 94.25 201 LEU A CA 1
ATOM 1674 C C . LEU A 1 201 ? -2.400 -3.203 10.509 1.00 94.25 201 LEU A C 1
ATOM 1676 O O . LEU A 1 201 ? -3.018 -2.596 11.373 1.00 94.25 201 LEU A O 1
ATOM 1680 N N . GLU A 1 202 ? -2.863 -4.320 9.946 1.00 94.19 202 GLU A N 1
ATOM 1681 C CA . GLU A 1 202 ? -4.127 -4.959 10.317 1.00 94.19 202 GLU A CA 1
ATOM 1682 C C . GLU A 1 202 ? -4.141 -5.357 11.795 1.00 94.19 202 GLU A C 1
ATOM 1684 O O . GLU A 1 202 ? -5.109 -5.063 12.491 1.00 94.19 202 GLU A O 1
ATOM 1689 N N . THR A 1 203 ? -3.053 -5.942 12.305 1.00 93.25 203 THR A N 1
ATOM 1690 C CA . THR A 1 203 ? -2.932 -6.312 13.724 1.00 93.25 203 THR A CA 1
ATOM 1691 C C . THR A 1 203 ? -3.057 -5.089 14.634 1.00 93.25 203 THR A C 1
ATOM 1693 O O . THR A 1 203 ? -3.836 -5.094 15.587 1.00 93.25 203 THR A O 1
ATOM 1696 N N . TRP A 1 204 ? -2.325 -4.015 14.334 1.00 95.00 204 TRP A N 1
ATOM 1697 C CA . TRP A 1 204 ? -2.357 -2.801 15.147 1.00 95.00 204 TRP A CA 1
ATOM 1698 C C . TRP A 1 204 ? -3.692 -2.062 15.070 1.00 95.00 204 TRP A C 1
ATOM 1700 O O . TRP A 1 204 ? -4.222 -1.647 16.099 1.00 95.00 204 TRP A O 1
ATOM 1710 N N . ILE A 1 205 ? -4.253 -1.921 13.866 1.00 95.88 205 ILE A N 1
ATOM 1711 C CA . ILE A 1 205 ? -5.551 -1.275 13.648 1.00 95.88 205 ILE A CA 1
ATOM 1712 C C . ILE A 1 205 ? -6.657 -2.062 14.340 1.00 95.88 205 ILE A C 1
ATOM 1714 O O . ILE A 1 205 ? -7.495 -1.459 15.007 1.00 95.88 205 ILE A O 1
ATOM 1718 N N . THR A 1 206 ? -6.650 -3.391 14.215 1.00 94.69 206 THR A N 1
ATOM 1719 C CA . THR A 1 206 ? -7.644 -4.253 14.862 1.00 94.69 206 THR A CA 1
ATOM 1720 C C . THR A 1 206 ? -7.544 -4.135 16.379 1.00 94.69 206 THR A C 1
ATOM 1722 O O . THR A 1 206 ? -8.544 -3.822 17.012 1.00 94.69 206 THR A O 1
ATOM 1725 N N . SER A 1 207 ? -6.345 -4.247 16.959 1.00 94.75 207 SER A N 1
ATOM 1726 C CA . SER A 1 207 ? -6.150 -4.113 18.412 1.00 94.75 207 SER A CA 1
ATOM 1727 C C . SER A 1 207 ? -6.591 -2.743 18.953 1.00 94.75 207 SER A C 1
ATOM 1729 O O . SER A 1 207 ? -7.248 -2.656 19.996 1.00 94.75 207 SER A O 1
ATOM 1731 N N . LEU A 1 208 ? -6.292 -1.657 18.229 1.00 94.69 208 LEU A N 1
ATOM 1732 C CA . LEU A 1 208 ? -6.753 -0.318 18.597 1.00 94.69 208 LEU A CA 1
ATOM 1733 C C . LEU A 1 208 ? -8.281 -0.204 18.501 1.00 94.69 208 LEU A C 1
ATOM 1735 O O . LEU A 1 208 ? -8.908 0.349 19.403 1.00 94.69 208 LEU A O 1
ATOM 1739 N N . ALA A 1 209 ? -8.889 -0.755 17.450 1.00 95.12 209 ALA A N 1
ATOM 1740 C CA . ALA A 1 209 ? -10.336 -0.755 17.266 1.00 95.12 209 ALA A CA 1
ATOM 1741 C C . ALA A 1 209 ? -11.059 -1.561 18.364 1.00 95.12 209 ALA A C 1
ATOM 1743 O O . ALA A 1 209 ? -12.068 -1.094 18.893 1.00 95.12 209 ALA A O 1
ATOM 1744 N N . GLU A 1 210 ? -10.533 -2.728 18.753 1.00 93.81 210 GLU A N 1
ATOM 1745 C CA . GLU A 1 210 ? -11.037 -3.531 19.881 1.00 93.81 210 GLU A CA 1
ATOM 1746 C C . GLU A 1 210 ? -10.988 -2.734 21.185 1.00 93.81 210 GLU A C 1
ATOM 1748 O O . GLU A 1 210 ? -11.991 -2.625 21.893 1.00 93.81 210 GLU A O 1
ATOM 1753 N N . SER A 1 211 ? -9.844 -2.100 21.458 1.00 93.12 211 SER A N 1
ATOM 1754 C CA . SER A 1 211 ? -9.650 -1.271 22.651 1.00 93.12 211 SER A CA 1
ATOM 1755 C C . SER A 1 211 ? -10.632 -0.095 22.686 1.00 93.12 211 SER A C 1
ATOM 1757 O O . SER A 1 211 ? -11.202 0.221 23.732 1.00 93.12 211 SER A O 1
ATOM 1759 N N . GLN A 1 212 ? -10.888 0.537 21.537 1.00 92.81 212 GLN A N 1
ATOM 1760 C CA . GLN A 1 212 ? -11.849 1.633 21.428 1.00 92.81 212 GLN A CA 1
ATOM 1761 C C . GLN A 1 212 ? -13.290 1.177 21.690 1.00 92.81 212 GLN A C 1
ATOM 1763 O O . GLN A 1 212 ? -14.037 1.848 22.409 1.00 92.81 212 GLN A O 1
ATOM 1768 N N . LEU A 1 213 ? -13.688 0.020 21.151 1.00 91.88 213 LEU A N 1
ATOM 1769 C CA . LEU A 1 213 ? -15.006 -0.558 21.419 1.00 91.88 213 LEU A CA 1
ATOM 1770 C C . LEU A 1 213 ? -15.159 -0.979 22.885 1.00 91.88 213 LEU A C 1
ATOM 1772 O O . LEU A 1 213 ? -16.227 -0.771 23.462 1.00 91.88 213 LEU A O 1
ATOM 1776 N N . GLN A 1 214 ? -14.104 -1.504 23.508 1.00 91.06 214 GLN A N 1
ATOM 1777 C CA . GLN A 1 214 ? -14.113 -1.862 24.925 1.00 91.06 214 GLN A CA 1
ATOM 1778 C C . GLN A 1 214 ? -14.321 -0.632 25.820 1.00 91.06 214 GLN A C 1
ATOM 1780 O O . GLN A 1 214 ? -15.158 -0.670 26.723 1.00 91.06 214 GLN A O 1
ATOM 1785 N N . ILE A 1 215 ? -13.641 0.487 25.544 1.00 90.06 215 ILE A N 1
ATOM 1786 C CA . ILE A 1 215 ? -13.874 1.748 26.272 1.00 90.06 215 ILE A CA 1
ATOM 1787 C C . ILE A 1 215 ? -15.306 2.234 26.067 1.00 90.06 215 ILE A C 1
ATOM 1789 O O . ILE A 1 215 ? -15.969 2.635 27.021 1.00 90.06 215 ILE A O 1
ATOM 1793 N N . ARG A 1 216 ? -15.833 2.155 24.843 1.00 91.44 216 ARG A N 1
ATOM 1794 C CA . ARG A 1 216 ? -17.226 2.530 24.585 1.00 91.44 216 ARG A CA 1
ATOM 1795 C C . ARG A 1 216 ? -18.216 1.676 25.388 1.00 91.44 216 ARG A C 1
ATOM 1797 O O . ARG A 1 216 ? -19.204 2.195 25.901 1.00 91.44 216 ARG A O 1
ATOM 1804 N N . GLN A 1 217 ? -17.956 0.378 25.548 1.00 89.94 217 GLN A N 1
ATOM 1805 C CA . GLN A 1 217 ? -18.760 -0.483 26.424 1.00 89.94 217 GLN A CA 1
ATOM 1806 C C . GLN A 1 217 ? -18.657 -0.065 27.899 1.00 89.94 217 GLN A C 1
ATOM 1808 O O . GLN A 1 217 ? -19.668 -0.067 28.599 1.00 89.94 217 GLN A O 1
ATOM 1813 N N . GLN A 1 218 ? -17.476 0.349 28.370 1.00 86.75 218 GLN A N 1
ATOM 1814 C CA . GLN A 1 218 ? -17.307 0.893 29.724 1.00 86.75 218 GLN A CA 1
ATOM 1815 C C . GLN A 1 218 ? -18.105 2.191 29.921 1.00 86.75 218 GLN A C 1
ATOM 1817 O O . GLN A 1 218 ? -18.785 2.333 30.934 1.00 86.75 218 GLN A O 1
ATOM 1822 N N . ILE A 1 219 ? -18.103 3.096 28.936 1.00 87.69 219 ILE A N 1
ATOM 1823 C CA . ILE A 1 219 ? -18.884 4.344 28.973 1.00 87.69 219 ILE A CA 1
ATOM 1824 C C . ILE A 1 219 ? -20.394 4.054 29.015 1.00 87.69 219 ILE A C 1
ATOM 1826 O O . ILE A 1 219 ? -21.114 4.673 29.799 1.00 87.69 219 ILE A O 1
ATOM 1830 N N . LYS A 1 220 ? -20.881 3.066 28.252 1.00 88.06 220 LYS A N 1
ATOM 1831 C CA . LYS A 1 220 ? -22.280 2.604 28.347 1.00 88.06 220 LYS A CA 1
ATOM 1832 C C . LYS A 1 220 ? -22.608 2.019 29.720 1.00 88.06 220 LYS A C 1
ATOM 1834 O O . LYS A 1 220 ? -23.667 2.295 30.270 1.00 88.06 220 LYS A O 1
ATOM 1839 N N . LYS A 1 221 ? -21.688 1.268 30.323 1.00 85.81 221 LYS A N 1
ATOM 1840 C CA . LYS A 1 221 ? -21.878 0.737 31.679 1.00 85.81 221 LYS A CA 1
ATOM 1841 C C . LYS A 1 221 ? -21.924 1.845 32.739 1.00 85.81 221 LYS A C 1
ATOM 1843 O O . LYS A 1 221 ? -22.668 1.722 33.707 1.00 85.81 221 LYS A O 1
ATOM 1848 N N . LEU A 1 222 ? -21.182 2.942 32.551 1.00 83.81 222 LEU A N 1
ATOM 1849 C CA . LEU A 1 222 ? -21.316 4.139 33.393 1.00 83.81 222 LEU A CA 1
ATOM 1850 C C . LEU A 1 222 ? -22.705 4.777 33.259 1.00 83.81 222 LEU A C 1
ATOM 1852 O O . LEU A 1 222 ? -23.254 5.224 34.260 1.00 83.81 222 LEU A O 1
ATOM 1856 N N . GLU A 1 223 ? -23.294 4.787 32.060 1.00 85.81 223 GLU A N 1
ATOM 1857 C CA . GLU A 1 223 ? -24.678 5.244 31.855 1.00 85.81 223 GLU A CA 1
ATOM 1858 C C . GLU A 1 223 ? -25.684 4.372 32.619 1.00 85.81 223 GLU A C 1
ATOM 1860 O O . GLU A 1 223 ? -26.552 4.895 33.312 1.00 85.81 223 GLU A O 1
ATOM 1865 N N . GLU A 1 224 ? -25.534 3.047 32.572 1.00 86.19 224 GLU A N 1
ATOM 1866 C CA . GLU A 1 224 ? -26.380 2.123 33.343 1.00 86.19 224 GLU A CA 1
ATOM 1867 C C . GLU A 1 224 ? -26.250 2.328 34.861 1.00 86.19 224 GLU A C 1
ATOM 1869 O O . GLU A 1 224 ? -27.231 2.199 35.594 1.00 86.19 224 GLU A O 1
ATOM 1874 N N . LEU A 1 225 ? -25.047 2.640 35.354 1.00 79.69 225 LEU A N 1
ATOM 1875 C CA . LEU A 1 225 ? -24.816 2.945 36.770 1.00 79.69 225 LEU A CA 1
ATOM 1876 C C . LEU A 1 225 ? -25.443 4.282 37.168 1.00 79.69 225 LEU A C 1
ATOM 1878 O O . LEU A 1 225 ? -26.108 4.349 38.199 1.00 79.69 225 LEU A O 1
ATOM 1882 N N . GLN A 1 226 ? -25.310 5.302 36.322 1.00 82.25 226 GLN A N 1
ATOM 1883 C CA . GLN A 1 226 ? -25.931 6.611 36.522 1.00 82.25 226 GLN A CA 1
ATOM 1884 C C . GLN A 1 226 ? -27.464 6.528 36.548 1.00 82.25 226 GLN A C 1
ATOM 1886 O O . GLN A 1 226 ? -28.112 7.249 37.303 1.00 82.25 226 GLN A O 1
ATOM 1891 N N . GLN A 1 227 ? -28.066 5.610 35.786 1.00 83.19 227 GLN A N 1
ATOM 1892 C CA . GLN A 1 227 ? -29.507 5.343 35.865 1.00 83.19 227 GLN A CA 1
ATOM 1893 C C . GLN A 1 227 ? -29.934 4.716 37.201 1.00 83.19 227 GLN A C 1
ATOM 1895 O O . GLN A 1 227 ? -31.080 4.889 37.612 1.00 83.19 227 GLN A O 1
ATOM 1900 N N . LYS A 1 228 ? -29.039 3.989 37.883 1.00 83.19 228 LYS A N 1
ATOM 1901 C CA . LYS A 1 228 ? -29.320 3.368 39.188 1.00 83.19 228 LYS A CA 1
ATOM 1902 C C . LYS A 1 228 ? -29.107 4.339 40.343 1.00 83.19 228 LYS A C 1
ATOM 1904 O O . LYS A 1 228 ? -29.907 4.354 41.274 1.00 83.19 228 LYS A O 1
ATOM 1909 N N . VAL A 1 229 ? -28.024 5.112 40.298 1.00 75.56 229 VAL A N 1
ATOM 1910 C CA . VAL A 1 229 ? -27.621 6.039 41.359 1.00 75.56 229 VAL A CA 1
ATOM 1911 C C . VAL A 1 229 ? -27.075 7.310 40.717 1.00 75.56 229 VAL A C 1
ATOM 1913 O O . VAL A 1 229 ? -26.100 7.265 39.977 1.00 75.56 229 VAL A O 1
ATOM 1916 N N . SER A 1 230 ? -27.699 8.446 41.023 1.00 82.75 230 SER A N 1
ATOM 1917 C CA . SER A 1 230 ? -27.301 9.764 40.525 1.00 82.75 230 SER A CA 1
ATOM 1918 C C . SER A 1 230 ? -27.516 10.814 41.610 1.00 82.75 230 SER A C 1
ATOM 1920 O O . SER A 1 230 ? -28.478 10.746 42.376 1.00 82.75 230 SER A O 1
ATOM 1922 N N . TYR A 1 231 ? -26.649 11.822 41.651 1.00 79.88 231 TYR A N 1
ATOM 1923 C CA . TYR A 1 231 ? -26.674 12.883 42.659 1.00 79.88 231 TYR A CA 1
ATOM 1924 C C . TYR A 1 231 ? -26.307 14.251 42.065 1.00 79.88 231 TYR A C 1
ATOM 1926 O O . TYR A 1 231 ? -25.841 14.376 40.931 1.00 79.88 231 TYR A O 1
ATOM 1934 N N . LYS A 1 232 ? -26.548 15.326 42.824 1.00 79.94 232 LYS A N 1
ATOM 1935 C CA . LYS A 1 232 ? -26.222 16.689 42.383 1.00 79.94 232 LYS A CA 1
ATOM 1936 C C . LYS A 1 232 ? -24.701 16.846 42.287 1.00 79.94 232 LYS A C 1
ATOM 1938 O O . LYS A 1 232 ? -24.014 16.743 43.296 1.00 79.94 232 LYS A O 1
ATOM 1943 N N . GLY A 1 233 ? -24.197 17.132 41.087 1.00 78.62 233 GLY A N 1
ATOM 1944 C CA . GLY A 1 233 ? -22.756 17.193 40.820 1.00 78.62 233 GLY A CA 1
ATOM 1945 C C . GLY A 1 233 ? -22.137 15.857 40.399 1.00 78.62 233 GLY A C 1
ATOM 1946 O O . GLY A 1 233 ? -20.919 15.736 40.443 1.00 78.62 233 GLY A O 1
ATOM 1947 N N . ASP A 1 234 ? -22.953 14.875 39.999 1.00 76.62 234 ASP A N 1
ATOM 1948 C CA . ASP A 1 234 ? -22.478 13.595 39.466 1.00 76.62 234 ASP A CA 1
ATOM 1949 C C . ASP A 1 234 ? -21.528 13.807 38.265 1.00 76.62 234 ASP A C 1
ATOM 1951 O O . ASP A 1 234 ? -21.932 14.378 37.240 1.00 76.62 234 ASP A O 1
ATOM 1955 N N . PRO A 1 235 ? -20.267 13.353 38.365 1.00 76.62 235 PRO A N 1
ATOM 1956 C CA . PRO A 1 235 ? -19.287 13.526 37.306 1.00 76.62 235 PRO A CA 1
ATOM 1957 C C . PRO A 1 235 ? -19.597 12.665 36.068 1.00 76.62 235 PRO A C 1
ATOM 1959 O O . PRO A 1 235 ? -19.183 13.029 34.966 1.00 76.62 235 PRO A O 1
ATOM 1962 N N . ILE A 1 236 ? -20.378 11.577 36.191 1.00 79.88 236 ILE A N 1
ATOM 1963 C CA . ILE A 1 236 ? -20.864 10.802 35.038 1.00 79.88 236 ILE A CA 1
ATOM 1964 C C . ILE A 1 236 ? -21.754 11.693 34.167 1.00 79.88 236 ILE A C 1
ATOM 1966 O O . ILE A 1 236 ? -21.551 11.759 32.957 1.00 79.88 236 ILE A O 1
ATOM 1970 N N . ILE A 1 237 ? -22.688 12.441 34.759 1.00 82.81 237 ILE A N 1
ATOM 1971 C CA . ILE A 1 237 ? -23.561 13.358 34.007 1.00 82.81 237 ILE A CA 1
ATOM 1972 C C . ILE A 1 237 ? -22.741 14.444 33.300 1.00 82.81 237 ILE A C 1
ATOM 1974 O O . ILE A 1 237 ? -23.028 14.784 32.153 1.00 82.81 237 ILE A O 1
ATOM 1978 N N . GLN A 1 238 ? -21.711 14.971 33.966 1.00 83.12 238 GLN A N 1
ATOM 1979 C CA . GLN A 1 238 ? -20.903 16.073 33.441 1.00 83.12 238 GLN A CA 1
ATOM 1980 C C . GLN A 1 238 ? -19.970 15.647 32.299 1.00 83.12 238 GLN A C 1
ATOM 1982 O O . GLN A 1 238 ? -19.852 16.365 31.307 1.00 83.12 238 GLN A O 1
ATOM 1987 N N . HIS A 1 239 ? -19.305 14.495 32.418 1.00 82.50 239 HIS A N 1
ATOM 1988 C CA . HIS A 1 239 ? -18.212 14.121 31.514 1.00 82.50 239 HIS A CA 1
ATOM 1989 C C . HIS A 1 239 ? -18.571 13.042 30.491 1.00 82.50 239 HIS A C 1
ATOM 1991 O O . HIS A 1 239 ? -17.987 13.020 29.405 1.00 82.50 239 HIS A O 1
ATOM 1997 N N . ARG A 1 240 ? -19.532 12.159 30.788 1.00 87.56 240 ARG A N 1
ATOM 1998 C CA . ARG A 1 240 ? -19.883 11.032 29.908 1.00 87.56 240 ARG A CA 1
ATOM 1999 C C . ARG A 1 240 ? -20.229 11.453 28.474 1.00 87.56 240 ARG A C 1
ATOM 2001 O O . ARG A 1 240 ? -19.715 10.794 27.572 1.00 87.56 240 ARG A O 1
ATOM 2008 N N . PRO A 1 241 ? -21.028 12.513 28.213 1.00 89.69 241 PRO A N 1
ATOM 2009 C CA . PRO A 1 241 ? -21.354 12.895 26.838 1.00 89.69 241 PRO A CA 1
ATOM 2010 C C . PRO A 1 241 ? -20.106 13.213 26.002 1.00 89.69 241 PRO A C 1
ATOM 2012 O O . PRO A 1 241 ? -19.988 12.744 24.874 1.00 89.69 241 PRO A O 1
ATOM 2015 N N . ALA A 1 242 ? -19.139 13.930 26.586 1.00 89.75 242 ALA A N 1
ATOM 2016 C CA . ALA A 1 242 ? -17.885 14.273 25.919 1.00 89.75 242 ALA A CA 1
ATOM 2017 C C . ALA A 1 242 ? -16.987 13.042 25.688 1.00 89.75 242 ALA A C 1
ATOM 2019 O O . ALA A 1 242 ? -16.332 12.938 24.651 1.00 89.75 242 ALA A O 1
ATOM 2020 N N . LEU A 1 243 ? -16.964 12.094 26.635 1.00 89.50 243 LEU A N 1
ATOM 2021 C CA . LEU A 1 243 ? -16.233 10.832 26.477 1.00 89.50 243 LEU A CA 1
ATOM 2022 C C . LEU A 1 243 ? -16.838 9.967 25.358 1.00 89.50 243 LEU A C 1
ATOM 2024 O O . LEU A 1 243 ? -16.085 9.464 24.523 1.00 89.50 243 LEU A O 1
ATOM 2028 N N . GLU A 1 244 ? -18.171 9.832 25.306 1.00 91.81 244 GLU A N 1
ATOM 2029 C CA . GLU A 1 244 ? -18.872 9.073 24.255 1.00 91.81 244 GLU A CA 1
ATOM 2030 C C . GLU A 1 244 ? -18.664 9.718 22.876 1.00 91.81 244 GLU A C 1
ATOM 2032 O O . GLU A 1 244 ? -18.355 9.027 21.906 1.00 91.81 244 GLU A O 1
ATOM 2037 N N . GLU A 1 245 ? -18.761 11.047 22.774 1.00 93.69 245 GLU A N 1
ATOM 2038 C CA . GLU A 1 245 ? -18.501 11.760 21.520 1.00 93.69 245 GLU A CA 1
ATOM 2039 C C . GLU A 1 245 ? -17.067 11.518 21.025 1.00 93.69 245 GLU A C 1
ATOM 2041 O O . GLU A 1 245 ? -16.858 11.153 19.863 1.00 93.69 245 GLU A O 1
ATOM 2046 N N . LYS A 1 246 ? -16.077 11.644 21.919 1.00 93.50 246 LYS A N 1
ATOM 2047 C CA . LYS A 1 246 ? -14.662 11.465 21.578 1.00 93.50 246 LYS A CA 1
ATOM 2048 C C . LYS A 1 246 ? -14.352 10.032 21.142 1.00 93.50 246 LYS A C 1
ATOM 2050 O O . LYS A 1 246 ? -13.692 9.852 20.119 1.00 93.50 246 LYS A O 1
ATOM 2055 N N . ILE A 1 247 ? -14.839 9.008 21.852 1.00 94.50 247 ILE A N 1
ATOM 2056 C CA . ILE A 1 247 ? -14.578 7.609 21.470 1.00 94.50 247 ILE A CA 1
ATOM 2057 C C . ILE A 1 247 ? -15.272 7.231 20.157 1.00 94.50 247 ILE A C 1
ATOM 2059 O O . ILE A 1 247 ? -14.682 6.543 19.323 1.00 94.50 247 ILE A O 1
ATOM 2063 N N . VAL A 1 248 ? -16.493 7.726 19.924 1.00 95.06 248 VAL A N 1
ATOM 2064 C CA . VAL A 1 248 ? -17.220 7.497 18.668 1.00 95.06 248 VAL A CA 1
ATOM 2065 C C . VAL A 1 248 ? -16.512 8.182 17.500 1.00 95.06 248 VAL A C 1
ATOM 2067 O O . VAL A 1 248 ? -16.422 7.595 16.420 1.00 95.06 248 VAL A O 1
ATOM 2070 N N . ALA A 1 249 ? -15.982 9.392 17.698 1.00 95.31 249 ALA A N 1
ATOM 2071 C CA . ALA A 1 249 ? -15.195 10.092 16.688 1.00 95.31 249 ALA A CA 1
ATOM 2072 C C . ALA A 1 249 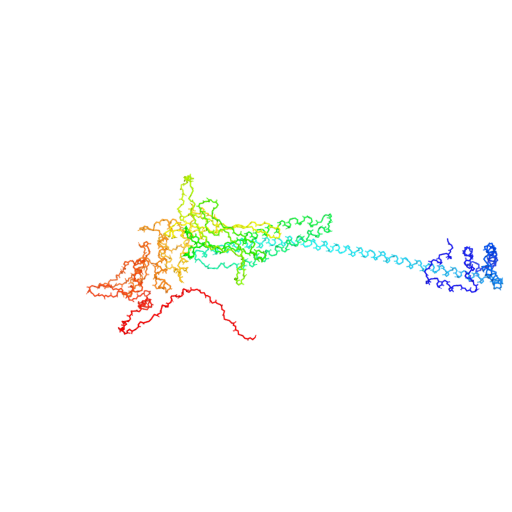? -13.897 9.339 16.349 1.00 95.31 249 ALA A C 1
ATOM 2074 O O . ALA A 1 249 ? -13.615 9.121 15.168 1.00 95.31 249 ALA A O 1
ATOM 2075 N N . LEU A 1 250 ? -13.150 8.886 17.364 1.00 95.56 250 LEU A N 1
ATOM 2076 C CA . LEU A 1 250 ? -11.926 8.097 17.182 1.00 95.56 250 LEU A CA 1
ATOM 2077 C C . LEU A 1 250 ? -12.197 6.819 16.389 1.00 95.56 250 LEU A C 1
ATOM 2079 O O . LEU A 1 250 ? -11.593 6.618 15.332 1.00 95.56 250 LEU A O 1
ATOM 2083 N N . PHE A 1 251 ? -13.182 6.030 16.824 1.00 96.00 251 PHE A N 1
ATOM 2084 C CA . PHE A 1 251 ? -13.561 4.786 16.157 1.00 96.00 251 PHE A CA 1
ATOM 2085 C C . PHE A 1 251 ? -14.047 5.017 14.721 1.00 96.00 251 PHE A C 1
ATOM 2087 O O . PHE A 1 251 ? -13.636 4.313 13.799 1.00 96.00 251 PHE A O 1
ATOM 2094 N N . ARG A 1 252 ? -14.871 6.049 14.483 1.00 95.69 252 ARG A N 1
ATOM 2095 C CA . ARG A 1 252 ? -15.336 6.407 13.132 1.00 95.69 252 ARG A CA 1
ATOM 2096 C C . ARG A 1 252 ? -14.170 6.765 12.209 1.00 95.69 252 ARG A C 1
ATOM 2098 O O . ARG A 1 252 ? -14.168 6.345 11.053 1.00 95.69 252 ARG A O 1
ATOM 2105 N N . ASN A 1 253 ? -13.204 7.539 12.697 1.00 95.56 253 ASN A N 1
ATOM 2106 C CA . ASN A 1 253 ? -12.035 7.935 11.917 1.00 95.56 253 ASN A CA 1
ATOM 2107 C C . ASN A 1 253 ? -11.112 6.741 11.644 1.00 95.56 253 ASN A C 1
ATOM 2109 O O . ASN A 1 253 ? -10.659 6.581 10.513 1.00 95.56 253 ASN A O 1
ATOM 2113 N N . LEU A 1 254 ? -10.904 5.865 12.633 1.00 96.44 254 LEU A N 1
ATOM 2114 C CA . LEU A 1 254 ? -10.106 4.651 12.472 1.00 96.44 254 LEU A CA 1
ATOM 2115 C C . LEU A 1 254 ? -10.723 3.722 11.420 1.00 96.44 254 LEU A C 1
ATOM 2117 O O . LEU A 1 254 ? -10.031 3.308 10.494 1.00 96.44 254 LEU A O 1
ATOM 2121 N N . MET A 1 255 ? -12.034 3.472 11.502 1.00 95.81 255 MET A N 1
ATOM 2122 C CA . MET A 1 255 ? -12.771 2.651 10.533 1.00 95.81 255 MET A CA 1
ATOM 2123 C C . MET A 1 255 ? -12.657 3.195 9.103 1.00 95.81 255 MET A C 1
ATOM 2125 O O . MET A 1 255 ? -12.449 2.426 8.166 1.00 95.81 255 MET A O 1
ATOM 2129 N N . LYS A 1 256 ? -12.751 4.521 8.925 1.00 95.88 256 LYS A N 1
ATOM 2130 C CA . LYS A 1 256 ? -12.576 5.172 7.616 1.00 95.88 256 LYS A CA 1
ATOM 2131 C C . LYS A 1 256 ? -11.158 5.004 7.076 1.00 95.88 256 LYS A C 1
ATOM 2133 O O . LYS A 1 256 ? -10.998 4.654 5.910 1.00 95.88 256 LYS A O 1
ATOM 2138 N N . SER A 1 257 ? -10.141 5.218 7.908 1.00 96.44 257 SER A N 1
ATOM 2139 C CA . SER A 1 257 ? -8.737 5.058 7.512 1.00 96.44 257 SER A CA 1
ATOM 2140 C C . SER A 1 257 ? -8.369 3.601 7.218 1.00 96.44 257 SER A C 1
ATOM 2142 O O . SER A 1 257 ? -7.553 3.342 6.336 1.00 96.44 257 SER A O 1
ATOM 2144 N N . ALA A 1 258 ? -9.001 2.652 7.909 1.00 96.69 258 ALA A N 1
ATOM 2145 C CA . ALA A 1 258 ? -8.774 1.220 7.753 1.00 96.69 258 ALA A CA 1
ATOM 2146 C C . ALA A 1 258 ? -9.311 0.636 6.436 1.00 96.69 258 ALA A C 1
ATOM 2148 O O . ALA A 1 258 ? -8.942 -0.483 6.081 1.00 96.69 258 ALA A O 1
ATOM 2149 N N . PHE A 1 259 ? -10.184 1.345 5.713 1.00 97.62 259 PHE A N 1
ATOM 2150 C CA . PHE A 1 259 ? -10.725 0.872 4.440 1.00 97.62 259 PHE A CA 1
ATOM 2151 C C . PHE A 1 259 ? -9.822 1.286 3.270 1.00 97.62 259 PHE A C 1
ATOM 2153 O O . PHE A 1 259 ? -9.780 2.448 2.854 1.00 97.62 259 PHE A O 1
ATOM 2160 N N . VAL A 1 260 ? -9.076 0.321 2.729 1.00 97.00 260 VAL A N 1
ATOM 2161 C CA . VAL A 1 260 ? -8.014 0.567 1.743 1.00 97.00 260 VAL A CA 1
ATOM 2162 C C . VAL A 1 260 ? -8.143 -0.314 0.504 1.00 97.00 260 VAL A C 1
ATOM 2164 O O . VAL A 1 260 ? -8.720 -1.401 0.532 1.00 97.00 260 VAL A O 1
ATOM 2167 N N . VAL A 1 261 ? -7.561 0.146 -0.604 1.00 96.81 261 VAL A N 1
ATOM 2168 C CA . VAL A 1 261 ? -7.364 -0.671 -1.808 1.00 96.81 261 VAL A CA 1
ATOM 2169 C C . VAL A 1 261 ? -6.098 -1.500 -1.611 1.00 96.81 261 VAL A C 1
ATOM 2171 O O . VAL A 1 261 ? -5.000 -0.960 -1.658 1.00 96.81 261 VAL A O 1
ATOM 2174 N N . GLU A 1 262 ? -6.233 -2.804 -1.382 1.00 95.38 262 GLU A N 1
ATOM 2175 C CA . GLU A 1 262 ? -5.105 -3.730 -1.208 1.00 95.38 262 GLU A CA 1
ATOM 2176 C C . GLU A 1 262 ? -4.417 -4.037 -2.545 1.00 95.38 262 GLU A C 1
ATOM 2178 O O . GLU A 1 262 ? -3.188 -4.034 -2.631 1.00 95.38 262 GLU A O 1
ATOM 2183 N N . ARG A 1 263 ? -5.205 -4.257 -3.608 1.00 95.44 263 ARG A N 1
ATOM 2184 C CA . ARG A 1 263 ? -4.699 -4.484 -4.968 1.00 95.44 263 ARG A CA 1
ATOM 2185 C C . ARG A 1 263 ? -5.303 -3.472 -5.928 1.00 95.44 263 ARG A C 1
ATOM 2187 O O . ARG A 1 263 ? -6.510 -3.487 -6.182 1.00 95.44 263 ARG A O 1
ATOM 2194 N N . GLN A 1 264 ? -4.438 -2.619 -6.466 1.00 96.44 264 GLN A N 1
ATOM 2195 C CA . GLN A 1 264 ? -4.806 -1.576 -7.418 1.00 96.44 264 GLN A CA 1
ATOM 2196 C C . GLN A 1 264 ? -5.409 -2.159 -8.714 1.00 96.44 264 GLN A C 1
ATOM 2198 O O . GLN A 1 264 ? -5.122 -3.312 -9.053 1.00 96.44 264 GLN A O 1
ATOM 2203 N N . PRO A 1 265 ? -6.242 -1.387 -9.446 1.00 96.94 265 PRO A N 1
ATOM 2204 C CA . PRO A 1 265 ? -6.845 -1.824 -10.703 1.00 96.94 265 PRO A CA 1
ATOM 2205 C C . PRO A 1 265 ? -5.801 -2.349 -11.693 1.00 96.94 265 PRO A C 1
ATOM 2207 O O . PRO A 1 265 ? -4.881 -1.625 -12.068 1.00 96.94 265 PRO A O 1
ATOM 2210 N N . CYS A 1 266 ? -5.941 -3.599 -12.129 1.00 97.00 266 CYS A N 1
ATOM 2211 C CA . CYS A 1 266 ? -4.996 -4.218 -13.056 1.00 97.00 266 CYS A CA 1
ATOM 2212 C C . CYS A 1 266 ? -5.690 -5.212 -13.994 1.00 97.00 266 CYS A C 1
ATOM 2214 O O . CYS A 1 266 ? -6.563 -5.983 -13.575 1.00 97.00 266 CYS A O 1
ATOM 2216 N N . MET A 1 267 ? -5.304 -5.192 -15.272 1.00 96.12 267 MET A N 1
ATOM 2217 C CA . MET A 1 267 ? -5.768 -6.153 -16.271 1.00 96.12 267 MET A CA 1
ATOM 2218 C C . MET A 1 267 ? -4.949 -7.448 -16.162 1.00 96.12 267 MET A C 1
ATOM 2220 O O . MET A 1 267 ? -3.732 -7.389 -16.325 1.00 96.12 267 MET A O 1
ATOM 2224 N N . PRO A 1 268 ? 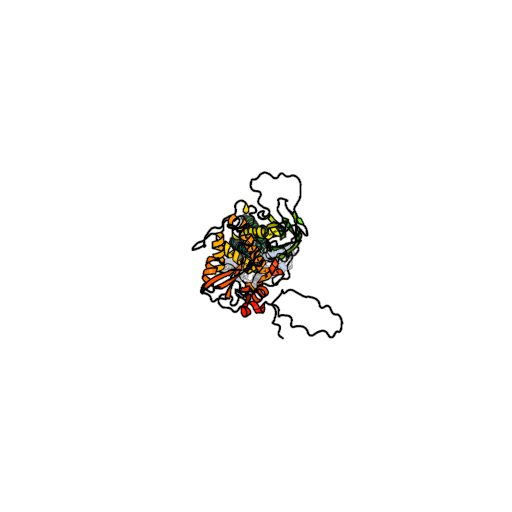-5.572 -8.631 -15.988 1.00 94.06 268 PRO A N 1
ATOM 2225 C CA . PRO A 1 268 ? -4.839 -9.899 -15.890 1.00 94.06 268 PRO A CA 1
ATOM 2226 C C . PRO A 1 268 ? -3.919 -10.201 -17.082 1.00 94.06 268 PRO A C 1
ATOM 2228 O O . PRO A 1 268 ? -2.900 -10.860 -16.918 1.00 94.06 268 PRO A O 1
ATOM 2231 N N . MET A 1 269 ? -4.254 -9.693 -18.274 1.00 91.25 269 MET A N 1
ATOM 2232 C CA . MET A 1 269 ? -3.431 -9.850 -19.480 1.00 91.25 269 MET A CA 1
ATOM 2233 C C . MET A 1 269 ? -2.168 -8.975 -19.497 1.00 91.25 269 MET A C 1
ATOM 2235 O O . MET A 1 269 ? -1.266 -9.218 -20.296 1.00 91.25 269 MET A O 1
ATOM 2239 N N . HIS A 1 270 ? -2.106 -7.954 -18.642 1.00 92.12 270 HIS A N 1
ATOM 2240 C CA . HIS A 1 270 ? -1.007 -6.995 -18.554 1.00 92.12 270 HIS A CA 1
ATOM 2241 C C . HIS A 1 270 ? -0.633 -6.750 -17.080 1.00 92.12 270 HIS A C 1
ATOM 2243 O O . HIS A 1 270 ? -0.790 -5.631 -16.590 1.00 92.12 270 HIS A O 1
ATOM 2249 N N . PRO A 1 271 ? -0.143 -7.782 -16.361 1.00 91.25 271 PRO A N 1
ATOM 2250 C CA . PRO A 1 271 ? 0.121 -7.692 -14.922 1.00 91.25 271 PRO A CA 1
ATOM 2251 C C . PRO A 1 271 ? 1.195 -6.652 -14.571 1.00 91.25 271 PRO A C 1
ATOM 2253 O O . PRO A 1 271 ? 1.118 -6.030 -13.517 1.00 91.25 271 PRO A O 1
ATOM 2256 N N . ASP A 1 272 ? 2.142 -6.410 -15.482 1.00 89.94 272 ASP A N 1
ATOM 2257 C CA . ASP A 1 272 ? 3.265 -5.475 -15.300 1.00 89.94 272 ASP A CA 1
ATOM 2258 C C . ASP A 1 272 ? 2.886 -4.006 -15.564 1.00 89.94 272 ASP A C 1
ATOM 2260 O O . ASP A 1 272 ? 3.755 -3.133 -15.616 1.00 89.94 272 ASP A O 1
ATOM 2264 N N . ARG A 1 273 ? 1.604 -3.734 -15.842 1.00 95.38 273 ARG A N 1
ATOM 2265 C CA . ARG A 1 273 ? 1.075 -2.405 -16.178 1.00 95.38 273 ARG A CA 1
ATOM 2266 C C . ARG A 1 273 ? -0.214 -2.124 -15.384 1.00 95.38 273 ARG A C 1
ATOM 2268 O O . ARG A 1 273 ? -1.281 -1.967 -15.986 1.00 95.38 273 ARG A O 1
ATOM 2275 N N . PRO A 1 274 ? -0.158 -2.100 -14.036 1.00 96.25 274 PRO A N 1
ATOM 2276 C CA . PRO A 1 274 ? -1.307 -1.708 -13.221 1.00 96.25 274 PRO A CA 1
ATOM 2277 C C . PRO A 1 274 ? -1.727 -0.261 -13.526 1.00 96.25 274 PRO A C 1
ATOM 2279 O O . PRO A 1 274 ? -0.972 0.509 -14.108 1.00 96.25 274 PRO A O 1
ATOM 2282 N N . LEU A 1 275 ? -2.938 0.134 -13.131 1.00 97.31 275 LEU A N 1
ATOM 2283 C CA . LEU A 1 275 ? -3.482 1.491 -13.318 1.00 97.31 275 LEU A CA 1
ATOM 2284 C C . LEU A 1 275 ? -3.672 1.938 -14.780 1.00 97.31 275 LEU A C 1
ATOM 2286 O O . LEU A 1 275 ? -4.123 3.055 -15.016 1.00 97.31 275 LEU A O 1
ATOM 2290 N N . VAL A 1 276 ? -3.404 1.084 -15.768 1.00 97.75 276 VAL A N 1
ATOM 2291 C CA . VAL A 1 276 ? -3.782 1.316 -17.167 1.00 97.75 276 VAL A CA 1
ATOM 2292 C C . VAL A 1 276 ? -4.880 0.332 -17.538 1.00 97.75 276 VAL A C 1
ATOM 2294 O O . VAL A 1 276 ? -4.668 -0.879 -17.516 1.00 97.75 276 VAL A O 1
ATOM 2297 N N . ILE A 1 277 ? -6.063 0.837 -17.887 1.00 96.88 277 ILE A N 1
ATOM 2298 C CA . ILE A 1 277 ? -7.236 0.007 -18.185 1.00 96.88 277 ILE A CA 1
ATOM 2299 C C . ILE A 1 277 ? -7.687 0.248 -19.620 1.00 96.88 277 ILE A C 1
ATOM 2301 O O . ILE A 1 277 ? -7.987 1.373 -20.013 1.00 96.88 277 ILE A O 1
ATOM 2305 N N . LYS A 1 278 ? -7.773 -0.820 -20.415 1.00 95.81 278 LYS A N 1
ATOM 2306 C CA . LYS A 1 278 ? -8.324 -0.754 -21.769 1.00 95.81 278 LYS A CA 1
ATOM 2307 C C . LYS A 1 278 ? -9.843 -0.923 -21.740 1.00 95.81 278 LYS A C 1
ATOM 2309 O O . LYS A 1 278 ? -10.357 -1.852 -21.119 1.00 95.81 278 LYS A O 1
ATOM 2314 N N . THR A 1 279 ? -10.566 -0.063 -22.453 1.00 93.38 279 THR A N 1
ATOM 2315 C CA . THR A 1 279 ? -12.021 -0.188 -22.610 1.00 93.38 279 THR A CA 1
ATOM 2316 C C . THR A 1 279 ? -12.395 -1.537 -23.235 1.00 93.38 279 THR A C 1
ATOM 2318 O O . THR A 1 279 ? -11.715 -2.054 -24.124 1.00 93.38 279 THR A O 1
ATOM 2321 N N . GLY A 1 280 ? -13.465 -2.152 -22.729 1.00 91.38 280 GLY A N 1
ATOM 2322 C CA . GLY A 1 280 ? -13.907 -3.485 -23.155 1.00 91.38 280 GLY A CA 1
ATOM 2323 C C . GLY A 1 280 ? -13.055 -4.664 -22.659 1.00 91.38 280 GLY A C 1
ATOM 2324 O O . GLY A 1 280 ? -13.435 -5.805 -22.908 1.00 91.38 280 GLY A O 1
ATOM 2325 N N . VAL A 1 281 ? -11.944 -4.431 -21.949 1.00 95.06 281 VAL A N 1
ATOM 2326 C CA . VAL A 1 281 ? -11.122 -5.492 -21.343 1.00 95.06 281 VAL A CA 1
ATOM 2327 C C . VAL A 1 281 ? -11.437 -5.622 -19.855 1.00 95.06 281 VAL A C 1
ATOM 2329 O O . VAL A 1 281 ? -11.648 -4.627 -19.160 1.00 95.06 281 VAL A O 1
ATOM 2332 N N . GLN A 1 282 ? -11.464 -6.863 -19.367 1.00 95.62 282 GLN A N 1
ATOM 2333 C CA . GLN A 1 282 ? -11.691 -7.141 -17.954 1.00 95.62 282 GLN A CA 1
ATOM 2334 C C . GLN A 1 282 ? -10.474 -6.761 -17.104 1.00 95.62 282 GLN A C 1
ATOM 2336 O O . GLN A 1 282 ? -9.330 -7.051 -17.459 1.00 95.62 282 GLN A O 1
ATOM 2341 N N . PHE A 1 283 ? -10.732 -6.177 -15.940 1.00 96.38 283 PHE A N 1
ATOM 2342 C CA . PHE A 1 283 ? -9.732 -5.887 -14.924 1.00 96.38 283 PHE A CA 1
ATOM 2343 C C . PHE A 1 283 ? -10.187 -6.364 -13.546 1.00 96.38 283 PHE A C 1
ATOM 2345 O O . PHE A 1 283 ? -11.350 -6.726 -13.327 1.00 96.38 283 PHE A O 1
ATOM 2352 N N . THR A 1 284 ? -9.231 -6.395 -12.624 1.00 96.06 284 THR A N 1
ATOM 2353 C CA . THR A 1 284 ? -9.436 -6.814 -11.240 1.00 96.06 284 THR A CA 1
ATOM 2354 C C . THR A 1 284 ? -9.026 -5.712 -10.277 1.00 96.06 284 THR A C 1
ATOM 2356 O O . THR A 1 284 ? -8.151 -4.904 -10.588 1.00 96.06 284 THR A O 1
ATOM 2359 N N . ASN A 1 285 ? -9.669 -5.676 -9.116 1.00 95.38 285 ASN A N 1
ATOM 2360 C CA . ASN A 1 285 ? -9.305 -4.818 -7.992 1.00 95.38 285 ASN A CA 1
ATOM 2361 C C . ASN A 1 285 ? -9.654 -5.542 -6.684 1.00 95.38 285 ASN A C 1
ATOM 2363 O O . ASN A 1 285 ? -10.609 -6.323 -6.654 1.00 95.38 285 ASN A O 1
ATOM 2367 N N . LYS A 1 286 ? -8.897 -5.289 -5.614 1.00 95.94 286 LYS A N 1
ATOM 2368 C CA . LYS A 1 286 ? -9.188 -5.824 -4.281 1.00 95.94 286 LYS A CA 1
ATOM 2369 C C . LYS A 1 286 ? -9.153 -4.715 -3.233 1.00 95.94 286 LYS A C 1
ATOM 2371 O O . LYS A 1 286 ? -8.153 -4.004 -3.126 1.00 95.94 286 LYS A O 1
ATOM 2376 N N . VAL A 1 287 ? -10.211 -4.625 -2.431 1.00 96.69 287 VAL A N 1
ATOM 2377 C CA . VAL A 1 287 ? -10.279 -3.769 -1.236 1.00 96.69 287 VAL A CA 1
ATOM 2378 C C . VAL A 1 287 ? -10.213 -4.613 0.030 1.00 96.69 287 VAL A C 1
ATOM 2380 O O . VAL A 1 287 ? -10.678 -5.752 0.038 1.00 96.69 287 VAL A O 1
ATOM 2383 N N . ARG A 1 288 ? -9.661 -4.048 1.102 1.00 95.94 288 ARG A N 1
ATOM 2384 C CA . ARG A 1 288 ? -9.507 -4.695 2.410 1.00 95.94 288 ARG A CA 1
ATOM 2385 C C . ARG A 1 288 ? -9.896 -3.721 3.515 1.00 95.94 288 ARG A C 1
ATOM 2387 O O . ARG A 1 288 ? -9.619 -2.525 3.417 1.00 95.94 288 ARG A O 1
ATOM 2394 N N . LEU A 1 289 ? -10.552 -4.237 4.548 1.00 96.81 289 LEU A N 1
ATOM 2395 C CA . LEU A 1 289 ? -10.781 -3.521 5.795 1.00 96.81 289 LEU A CA 1
ATOM 2396 C C . LEU A 1 289 ? -9.759 -4.017 6.820 1.00 96.81 289 LEU A C 1
ATOM 2398 O O . LEU A 1 289 ? -9.769 -5.189 7.180 1.00 96.81 289 LEU A O 1
ATOM 2402 N N . LEU A 1 290 ? -8.889 -3.121 7.286 1.00 96.06 290 LEU A N 1
ATOM 2403 C CA . LEU A 1 290 ? -7.824 -3.447 8.245 1.00 96.06 290 LEU A CA 1
ATOM 2404 C C . LEU A 1 290 ? -8.334 -3.645 9.680 1.00 96.06 290 LEU A C 1
ATOM 2406 O O . LEU A 1 290 ? -7.572 -4.068 10.540 1.00 96.06 290 LEU A O 1
ATOM 2410 N N . VAL A 1 291 ? -9.604 -3.332 9.948 1.00 94.94 291 VAL A N 1
ATOM 2411 C CA . VAL A 1 291 ? -10.283 -3.701 11.195 1.00 94.94 291 VAL A CA 1
ATOM 2412 C C . VAL A 1 291 ? -10.907 -5.077 11.004 1.00 94.94 291 VAL A C 1
ATOM 2414 O O . VAL A 1 291 ? -11.917 -5.226 10.309 1.00 94.94 291 VAL A O 1
ATOM 2417 N N . LYS A 1 292 ? -10.297 -6.088 11.619 1.00 91.81 292 LYS A N 1
ATOM 2418 C CA . LYS A 1 292 ? -10.679 -7.481 11.431 1.00 91.81 292 LYS A CA 1
ATOM 2419 C C . LYS A 1 292 ? -11.643 -7.974 12.515 1.00 91.81 292 LYS A C 1
ATOM 2421 O O . LYS A 1 292 ? -11.245 -8.670 13.442 1.00 91.81 292 LYS A O 1
ATOM 2426 N N . PHE A 1 293 ? -12.929 -7.677 12.353 1.00 91.94 293 PHE A N 1
ATOM 2427 C CA . PHE A 1 293 ? -13.988 -8.167 13.245 1.00 91.94 293 PHE A CA 1
ATOM 2428 C C . PHE A 1 293 ? -14.763 -9.343 12.631 1.00 91.94 293 PHE A C 1
ATOM 2430 O O . PHE A 1 293 ? -15.369 -9.170 11.569 1.00 91.94 293 PHE A O 1
ATOM 2437 N N . PRO A 1 294 ? -14.786 -10.532 13.266 1.00 88.75 294 PRO A N 1
ATOM 2438 C CA . PRO A 1 294 ? -15.589 -11.675 12.817 1.00 88.75 294 PRO A CA 1
ATOM 2439 C C . PRO A 1 294 ? -17.063 -11.344 12.576 1.00 88.75 294 PRO A C 1
ATOM 2441 O O . PRO A 1 294 ? -17.669 -11.862 11.640 1.00 88.75 294 PRO A O 1
ATOM 2444 N N . GLU A 1 295 ? -17.618 -10.430 13.367 1.00 90.12 295 GLU A N 1
ATOM 2445 C CA . GLU A 1 295 ? -19.001 -9.972 13.285 1.00 90.12 295 GLU A CA 1
ATOM 2446 C C . GLU A 1 295 ? -19.311 -9.263 11.963 1.00 90.12 295 GLU A C 1
ATOM 2448 O O . GLU A 1 295 ? -20.458 -9.267 11.534 1.00 90.12 295 GLU A O 1
ATOM 2453 N N . LEU A 1 296 ? -18.312 -8.666 11.302 1.00 90.88 296 LEU A N 1
ATOM 2454 C CA . LEU A 1 296 ? -18.492 -7.945 10.037 1.00 90.88 296 LEU A CA 1
ATOM 2455 C C . LEU A 1 296 ? -18.449 -8.864 8.807 1.00 90.88 296 LEU A C 1
ATOM 2457 O O . LEU A 1 296 ? -18.710 -8.409 7.688 1.00 90.88 296 LEU A O 1
ATOM 2461 N N . ASN A 1 297 ? -18.135 -10.150 8.986 1.00 91.31 297 ASN A N 1
ATOM 2462 C CA . ASN A 1 297 ? -18.046 -11.109 7.891 1.00 91.31 297 ASN A CA 1
ATOM 2463 C C . ASN A 1 297 ? -19.394 -11.228 7.159 1.00 91.31 297 ASN A C 1
ATOM 2465 O O . ASN A 1 297 ? -20.432 -11.437 7.782 1.00 91.31 297 ASN A O 1
ATOM 2469 N N . TYR A 1 298 ? -19.386 -11.076 5.832 1.00 90.56 298 TYR A N 1
ATOM 2470 C CA . TYR A 1 298 ? -20.574 -11.048 4.968 1.00 90.56 298 TYR A CA 1
ATOM 2471 C C . TYR A 1 298 ? -21.578 -9.905 5.202 1.00 90.56 298 TYR A C 1
ATOM 2473 O O . TYR A 1 298 ? -22.588 -9.841 4.499 1.00 90.56 298 TYR A O 1
ATOM 2481 N N . GLN A 1 299 ? -21.316 -8.971 6.122 1.00 91.38 299 GLN A N 1
ATOM 2482 C CA . GLN A 1 299 ? -22.235 -7.858 6.392 1.00 91.38 299 GLN A CA 1
ATOM 2483 C C . GLN A 1 299 ? -22.031 -6.662 5.457 1.00 91.38 299 GLN A C 1
ATOM 2485 O O . GLN A 1 299 ? -22.971 -5.917 5.183 1.00 91.38 299 GLN A O 1
ATOM 2490 N N . LEU A 1 300 ? -20.808 -6.462 4.960 1.00 93.56 300 LEU A N 1
ATOM 2491 C CA . LEU A 1 300 ? -20.449 -5.263 4.204 1.00 93.56 300 LEU A CA 1
ATOM 2492 C C . LEU A 1 300 ? -20.601 -5.499 2.703 1.00 93.56 300 LEU A C 1
ATOM 2494 O O . LEU A 1 300 ? -19.907 -6.335 2.118 1.00 93.56 300 LEU A O 1
ATOM 2498 N N . LYS A 1 301 ? -21.490 -4.739 2.061 1.00 95.75 301 LYS A N 1
ATOM 2499 C CA . LYS A 1 301 ? -21.692 -4.765 0.610 1.00 95.75 301 LYS A CA 1
ATOM 2500 C C . LYS A 1 301 ? -20.990 -3.571 -0.031 1.00 95.75 301 LYS A C 1
ATOM 2502 O O . LYS A 1 301 ? -21.513 -2.462 -0.035 1.00 95.75 301 LYS A O 1
ATOM 2507 N N . ILE A 1 302 ? -19.834 -3.830 -0.633 1.00 96.88 302 ILE A N 1
ATOM 2508 C CA . ILE A 1 302 ? -19.027 -2.822 -1.314 1.00 96.88 302 ILE A CA 1
ATOM 2509 C C . ILE A 1 302 ? -19.598 -2.557 -2.704 1.00 96.88 302 ILE A C 1
ATOM 2511 O O . ILE A 1 302 ? -19.800 -3.494 -3.477 1.00 96.88 302 ILE A O 1
ATOM 2515 N N . LYS A 1 303 ? -19.806 -1.291 -3.053 1.00 95.69 303 LYS A N 1
ATOM 2516 C CA . LYS A 1 303 ? -20.163 -0.827 -4.397 1.00 95.69 303 LYS A CA 1
ATOM 2517 C C . LYS A 1 303 ? -18.962 -0.143 -5.042 1.00 95.69 303 LYS A C 1
ATOM 2519 O O . LYS A 1 303 ? -18.304 0.663 -4.396 1.00 95.69 303 LYS A O 1
ATOM 2524 N N . VAL A 1 304 ? -18.700 -0.440 -6.314 1.00 94.81 304 VAL A N 1
ATOM 2525 C CA . VAL A 1 304 ? -17.644 0.206 -7.104 1.00 94.81 304 VAL A CA 1
ATOM 2526 C C . VAL A 1 304 ? -18.240 1.154 -8.147 1.00 94.81 304 VAL A C 1
ATOM 2528 O O . VAL A 1 304 ? -19.220 0.824 -8.821 1.00 94.81 304 VAL A O 1
ATOM 2531 N N . CYS A 1 305 ? -17.646 2.334 -8.296 1.00 91.38 305 CYS A N 1
ATOM 2532 C CA . CYS A 1 305 ? -17.971 3.312 -9.333 1.00 91.38 305 CYS A CA 1
ATOM 2533 C C . CYS A 1 305 ? -16.687 3.952 -9.888 1.00 91.38 305 CYS A C 1
ATOM 2535 O O . CYS A 1 305 ? -15.656 3.965 -9.224 1.00 91.38 305 CYS A O 1
ATOM 2537 N N . ILE A 1 306 ? -16.729 4.444 -11.126 1.00 89.88 306 ILE A N 1
ATOM 2538 C CA . ILE A 1 306 ? -15.650 5.239 -11.729 1.00 89.88 306 ILE A CA 1
ATOM 2539 C C . ILE A 1 306 ? -16.183 6.645 -11.941 1.00 89.88 306 ILE A C 1
ATOM 2541 O O . ILE A 1 306 ? -17.328 6.765 -12.363 1.00 89.88 306 ILE A O 1
ATOM 2545 N N . ASP A 1 307 ? -15.373 7.653 -11.620 1.00 78.50 307 ASP A N 1
ATOM 2546 C CA . ASP A 1 307 ? -15.639 9.087 -11.763 1.00 78.50 307 ASP A CA 1
ATOM 2547 C C . ASP A 1 307 ? -17.077 9.546 -11.478 1.00 78.50 307 ASP A C 1
ATOM 2549 O O . ASP A 1 307 ? -18.023 9.311 -12.233 1.00 78.50 307 ASP A O 1
ATOM 2553 N N . LYS A 1 308 ? -17.245 10.418 -10.482 1.00 63.09 308 LYS A N 1
ATOM 2554 C CA . LYS A 1 308 ? -18.539 11.090 -10.264 1.00 63.09 308 LYS A CA 1
ATOM 2555 C C . LYS A 1 308 ? -18.984 11.959 -11.479 1.00 63.09 308 LYS A C 1
ATOM 2557 O O . LYS A 1 308 ? -20.118 12.431 -11.491 1.00 63.09 308 LYS A O 1
ATOM 2562 N N . SER A 1 309 ? -18.145 12.131 -12.518 1.00 50.72 309 SER A N 1
ATOM 2563 C CA . SER A 1 309 ? -18.360 12.944 -13.733 1.00 50.72 309 SER A CA 1
ATOM 2564 C C . SER A 1 309 ? -18.937 12.217 -14.973 1.00 50.72 309 SER A C 1
ATOM 2566 O O . SER A 1 309 ? -19.056 12.837 -16.026 1.00 50.72 309 SER A O 1
ATOM 2568 N N . ARG A 1 310 ? -19.385 10.953 -14.876 1.00 60.22 310 ARG A N 1
ATOM 2569 C CA . ARG A 1 310 ? -20.193 10.237 -15.908 1.00 60.22 310 ARG A CA 1
ATOM 2570 C C . ARG A 1 310 ? -19.553 10.019 -17.304 1.00 60.22 310 ARG A C 1
ATOM 2572 O O . ARG A 1 310 ? -20.280 9.758 -18.261 1.00 60.22 310 ARG A O 1
ATOM 2579 N N . LYS A 1 311 ? -18.223 10.095 -17.469 1.00 75.19 311 LYS A N 1
ATOM 2580 C CA . LYS A 1 311 ? -17.560 9.822 -18.774 1.00 75.19 311 LYS A CA 1
ATOM 2581 C C . LYS A 1 311 ? -17.439 8.323 -19.083 1.00 75.19 311 LYS A C 1
ATOM 2583 O O . LYS A 1 311 ? -17.592 7.901 -20.230 1.00 75.19 311 LYS A O 1
ATOM 2588 N N . PHE A 1 312 ? -17.198 7.506 -18.061 1.00 85.81 312 PHE A N 1
ATOM 2589 C CA . PHE A 1 312 ? -17.066 6.055 -18.172 1.00 85.81 312 PHE A CA 1
ATOM 2590 C C . PHE A 1 312 ? -18.053 5.350 -17.248 1.00 85.81 312 PHE A C 1
ATOM 2592 O O . PHE A 1 312 ? -18.384 5.851 -16.179 1.00 85.81 312 PHE A O 1
ATOM 2599 N N . ASN A 1 313 ? -18.493 4.161 -17.655 1.00 87.06 313 ASN A N 1
ATOM 2600 C CA . ASN A 1 313 ? -19.333 3.287 -16.848 1.00 87.06 313 ASN A CA 1
ATOM 2601 C C . ASN A 1 313 ? -18.622 1.964 -16.575 1.00 87.06 313 ASN A C 1
ATOM 2603 O O . ASN A 1 313 ? -18.017 1.372 -17.475 1.00 87.06 313 ASN A O 1
ATOM 2607 N N . ILE A 1 314 ? -18.751 1.482 -15.339 1.00 89.81 314 ILE A N 1
ATOM 2608 C CA . ILE A 1 314 ? -18.336 0.134 -14.955 1.00 89.81 314 ILE A CA 1
ATOM 2609 C C . ILE A 1 314 ? -19.442 -0.847 -15.347 1.00 89.81 314 ILE A C 1
ATOM 2611 O O . ILE A 1 314 ? -20.587 -0.723 -14.915 1.00 89.81 314 ILE A O 1
ATOM 2615 N N . LEU A 1 315 ? -19.078 -1.835 -16.156 1.00 86.88 315 LEU A N 1
ATOM 2616 C CA . LEU A 1 315 ? -19.873 -3.010 -16.486 1.00 86.88 315 LEU A CA 1
ATOM 2617 C C . LEU A 1 315 ? -19.361 -4.226 -15.704 1.00 86.88 315 LEU A C 1
ATOM 2619 O O . LEU A 1 315 ? -18.183 -4.297 -15.343 1.00 86.88 315 LEU A O 1
ATOM 2623 N N . GLY A 1 316 ? -20.247 -5.197 -15.486 1.00 87.81 316 GLY A N 1
ATOM 2624 C CA . GLY A 1 316 ? -19.984 -6.391 -14.683 1.00 87.81 316 GLY A CA 1
ATOM 2625 C C . GLY A 1 316 ? -20.574 -6.281 -13.277 1.00 87.81 316 GLY A C 1
ATOM 2626 O O . GLY A 1 316 ? -21.528 -5.539 -13.040 1.00 87.81 316 GLY A O 1
ATOM 2627 N N . THR A 1 317 ? -20.010 -7.036 -12.336 1.00 89.31 317 THR A N 1
ATOM 2628 C CA . THR A 1 317 ? -20.491 -7.099 -10.950 1.00 89.31 317 THR A CA 1
ATOM 2629 C C . THR A 1 317 ? -20.023 -5.874 -10.161 1.00 89.31 317 THR A C 1
ATOM 2631 O O . THR A 1 317 ? -18.962 -5.881 -9.544 1.00 89.31 317 THR A O 1
ATOM 2634 N N . ASN A 1 318 ? -20.825 -4.808 -10.184 1.00 88.81 318 ASN A N 1
ATOM 2635 C CA . ASN A 1 318 ? -20.520 -3.526 -9.536 1.00 88.81 318 ASN A CA 1
ATOM 2636 C C . ASN A 1 318 ? -20.687 -3.525 -8.004 1.00 88.81 318 ASN A C 1
ATOM 2638 O O . ASN A 1 318 ? -20.380 -2.523 -7.358 1.00 88.81 318 ASN A O 1
ATOM 2642 N N . THR A 1 319 ? -21.166 -4.621 -7.411 1.00 92.94 319 THR A N 1
ATOM 2643 C CA . THR A 1 319 ? -21.226 -4.786 -5.955 1.00 92.94 319 THR A CA 1
ATOM 2644 C C . THR A 1 319 ? -20.654 -6.124 -5.523 1.00 92.94 319 THR A C 1
ATOM 2646 O O . THR A 1 319 ? -21.014 -7.149 -6.098 1.00 92.94 319 THR A O 1
ATOM 2649 N N . LYS A 1 320 ? -19.839 -6.139 -4.471 1.00 94.81 320 LYS A N 1
ATOM 2650 C CA . LYS A 1 320 ? -19.244 -7.349 -3.902 1.00 94.81 320 LYS A CA 1
ATOM 2651 C C . LYS A 1 320 ? -19.387 -7.329 -2.386 1.00 94.81 320 LYS A C 1
ATOM 2653 O O . LYS A 1 320 ? -19.180 -6.297 -1.759 1.00 94.81 320 LYS A O 1
ATOM 2658 N N . VAL A 1 321 ? -19.757 -8.465 -1.806 1.00 94.69 321 VAL A N 1
ATOM 2659 C CA . VAL A 1 321 ? -19.796 -8.627 -0.350 1.00 94.69 321 VAL A CA 1
ATOM 2660 C C . VAL A 1 321 ? -18.384 -8.925 0.148 1.00 94.69 321 VAL A C 1
ATOM 2662 O O . VAL A 1 321 ? -17.690 -9.744 -0.455 1.00 94.69 321 VAL A O 1
ATOM 2665 N N . MET A 1 322 ? -17.968 -8.241 1.210 1.00 93.56 322 MET A N 1
ATOM 2666 C CA . MET A 1 322 ? -16.697 -8.478 1.888 1.00 93.56 322 MET A CA 1
ATOM 2667 C C . MET A 1 322 ? -16.779 -9.751 2.730 1.00 93.56 322 MET A C 1
ATOM 2669 O O . MET A 1 322 ? -17.744 -9.953 3.470 1.00 93.56 322 MET A O 1
ATOM 2673 N N . ASN A 1 323 ? -15.764 -10.600 2.624 1.00 92.19 323 ASN A N 1
ATOM 2674 C CA . ASN A 1 323 ? -15.686 -11.866 3.336 1.00 92.19 323 ASN A CA 1
ATOM 2675 C C . ASN A 1 323 ? -14.283 -12.106 3.903 1.00 92.19 323 ASN A C 1
ATOM 2677 O O . ASN A 1 323 ? -13.313 -11.464 3.500 1.00 92.19 323 ASN A O 1
ATOM 2681 N N . MET A 1 324 ? -14.188 -13.026 4.861 1.00 89.62 324 MET A N 1
ATOM 2682 C CA . MET A 1 324 ? -12.903 -13.521 5.350 1.00 89.62 324 MET A CA 1
ATOM 2683 C C . MET A 1 324 ? -12.281 -14.503 4.352 1.00 89.62 324 MET A C 1
ATOM 2685 O O . MET A 1 324 ? -12.901 -15.505 3.999 1.00 89.62 324 MET A O 1
ATOM 2689 N N . GLU A 1 325 ? -11.057 -14.224 3.906 1.00 83.62 325 GLU A N 1
ATOM 2690 C CA . GLU A 1 325 ? -10.272 -15.148 3.075 1.00 83.62 325 GLU A CA 1
ATOM 2691 C C . GLU A 1 325 ? -9.592 -16.246 3.912 1.00 83.62 325 GLU A C 1
ATOM 2693 O O . GLU A 1 325 ? -9.153 -15.992 5.026 1.00 83.62 325 GLU A O 1
ATOM 2698 N N . GLU A 1 326 ? -9.413 -17.445 3.349 1.00 66.75 326 GLU A N 1
ATOM 2699 C CA . GLU A 1 326 ? -8.800 -18.622 4.008 1.00 66.75 326 GLU A CA 1
ATOM 2700 C C . GLU A 1 326 ? -7.260 -18.553 4.161 1.00 66.75 326 GLU A C 1
ATOM 2702 O O . GLU A 1 326 ? -6.617 -19.527 4.538 1.00 66.75 326 GLU A O 1
ATOM 2707 N N . SER A 1 327 ? -6.633 -17.413 3.852 1.00 62.53 327 SER A N 1
ATOM 2708 C CA . SER A 1 327 ? -5.186 -17.193 4.038 1.00 62.53 327 SER A CA 1
ATOM 2709 C C . SER A 1 327 ? -4.735 -17.379 5.501 1.00 62.53 327 SER A C 1
ATOM 2711 O O . SER A 1 327 ? -5.545 -17.186 6.402 1.00 62.53 327 SER A O 1
ATOM 2713 N N . ASN A 1 328 ? -3.440 -17.644 5.746 1.00 53.50 328 ASN A N 1
ATOM 2714 C CA . ASN A 1 328 ? -2.863 -17.964 7.071 1.00 53.50 328 ASN A CA 1
ATOM 2715 C C . ASN A 1 328 ? -3.297 -17.051 8.237 1.00 53.50 328 ASN A C 1
ATOM 2717 O O . ASN A 1 328 ? -3.379 -17.526 9.364 1.00 53.50 328 ASN A O 1
ATOM 2721 N N . ASN A 1 329 ? -3.595 -15.773 7.973 1.00 63.59 329 ASN A N 1
ATOM 2722 C CA . ASN A 1 329 ? -4.048 -14.812 8.983 1.00 63.59 329 ASN A CA 1
ATOM 2723 C C . ASN A 1 329 ? -5.506 -14.368 8.816 1.00 63.59 329 ASN A C 1
ATOM 2725 O O . ASN A 1 329 ? -5.954 -13.570 9.622 1.00 63.59 329 ASN A O 1
ATOM 2729 N N . GLY A 1 330 ? -6.245 -14.867 7.820 1.00 78.38 330 GLY A N 1
ATOM 2730 C CA . GLY A 1 330 ? -7.627 -14.520 7.471 1.00 78.38 330 GLY A CA 1
ATOM 2731 C C . GLY A 1 330 ? -7.917 -13.022 7.327 1.00 78.38 330 GLY A C 1
ATOM 2732 O O . GLY A 1 330 ? -8.022 -12.330 8.328 1.00 78.38 330 GLY A O 1
ATOM 2733 N N . SER A 1 331 ? -8.108 -12.498 6.114 1.00 88.62 331 SER A N 1
ATOM 2734 C CA . SER A 1 331 ? -8.330 -11.054 5.899 1.00 88.62 331 SER A CA 1
ATOM 2735 C C . SER A 1 331 ? -9.772 -10.721 5.513 1.00 88.62 331 SER A C 1
ATOM 2737 O O . SER A 1 331 ? -10.376 -11.453 4.730 1.00 88.62 331 SER A O 1
ATOM 2739 N N . LEU A 1 332 ? -10.321 -9.608 6.023 1.00 93.31 332 LEU A N 1
ATOM 2740 C CA . LEU A 1 332 ? -11.621 -9.080 5.586 1.00 93.31 332 LEU A CA 1
ATOM 2741 C C . LEU A 1 332 ? -11.444 -8.280 4.296 1.00 93.31 332 LEU A C 1
ATOM 2743 O O . LEU A 1 332 ? -11.018 -7.122 4.308 1.00 93.31 332 LEU A O 1
ATOM 2747 N N . SER A 1 333 ? -11.764 -8.898 3.163 1.00 94.38 333 SER A N 1
ATOM 2748 C CA . SER A 1 333 ? -11.530 -8.290 1.857 1.00 94.38 333 SER A CA 1
ATOM 2749 C C . SER A 1 333 ? -12.638 -8.585 0.850 1.00 94.38 333 SER A C 1
ATOM 2751 O O . SER A 1 333 ? -13.486 -9.454 1.042 1.00 94.38 333 SER A O 1
ATOM 2753 N N . ALA A 1 334 ? -12.687 -7.782 -0.208 1.00 95.19 334 ALA A N 1
ATOM 2754 C CA . ALA A 1 334 ? -13.615 -7.944 -1.317 1.00 95.19 334 ALA A CA 1
ATOM 2755 C C . ALA A 1 334 ? -12.837 -7.818 -2.629 1.00 95.19 334 ALA A C 1
ATOM 2757 O O . ALA A 1 334 ? -12.331 -6.748 -2.979 1.00 95.19 334 ALA A O 1
ATOM 2758 N N . GLU A 1 335 ? -12.748 -8.927 -3.360 1.00 95.25 335 GLU A N 1
ATOM 2759 C CA . GLU A 1 335 ? -12.085 -8.982 -4.660 1.00 95.25 335 GLU A CA 1
ATOM 2760 C C . GLU A 1 335 ? -13.111 -8.906 -5.798 1.00 95.25 335 GLU A C 1
ATOM 2762 O O . GLU A 1 335 ? -14.010 -9.746 -5.934 1.00 95.25 335 GLU A O 1
ATOM 2767 N N . PHE A 1 336 ? -12.952 -7.895 -6.648 1.00 95.50 336 PHE A N 1
ATOM 2768 C CA . PHE A 1 336 ? -13.720 -7.712 -7.869 1.00 95.50 336 PHE A CA 1
ATOM 2769 C C . PHE A 1 336 ? -12.954 -8.342 -9.033 1.00 95.50 336 PHE A C 1
ATOM 2771 O O . PHE A 1 336 ? -11.935 -7.818 -9.483 1.00 95.50 336 PHE A O 1
ATOM 2778 N N . LYS A 1 337 ? -13.458 -9.475 -9.528 1.00 87.06 337 LYS A N 1
ATOM 2779 C CA . LYS A 1 337 ? -13.009 -10.133 -10.762 1.00 87.06 337 LYS A CA 1
ATOM 2780 C C . LYS A 1 337 ? -14.075 -9.851 -11.822 1.00 87.06 337 LYS A C 1
ATOM 2782 O O . LYS A 1 337 ? -15.256 -9.958 -11.504 1.00 87.06 337 LYS A O 1
ATOM 2787 N N . HIS A 1 338 ? -13.686 -9.483 -13.043 1.00 88.06 338 HIS A N 1
ATOM 2788 C CA . HIS A 1 338 ? -14.589 -9.200 -14.181 1.00 88.06 338 HIS A CA 1
ATOM 2789 C C . HIS A 1 338 ? -15.225 -7.797 -14.241 1.00 88.06 338 HIS A C 1
ATOM 2791 O O . HIS A 1 338 ? -16.300 -7.632 -14.819 1.00 88.06 338 HIS A O 1
ATOM 2797 N N . LEU A 1 339 ? -14.564 -6.764 -13.710 1.00 94.12 339 LEU A N 1
ATOM 2798 C CA . LEU A 1 339 ? -14.966 -5.382 -14.003 1.00 94.12 339 LEU A CA 1
ATOM 2799 C C . LEU A 1 339 ? -14.533 -5.008 -15.421 1.00 94.12 339 LEU A C 1
ATOM 2801 O O . LEU A 1 339 ? -13.452 -5.394 -15.852 1.00 94.12 339 LEU A O 1
ATOM 2805 N N . THR A 1 340 ? -15.354 -4.259 -16.153 1.00 93.81 340 THR A N 1
ATOM 2806 C CA . THR A 1 340 ? -15.018 -3.752 -17.496 1.00 93.81 340 THR A CA 1
ATOM 2807 C C . THR A 1 340 ? -15.419 -2.289 -17.610 1.00 93.81 340 THR A C 1
ATOM 2809 O O . THR A 1 340 ? -16.473 -1.907 -17.112 1.00 93.81 340 THR A O 1
ATOM 2812 N N . LEU A 1 341 ? -14.617 -1.463 -18.283 1.00 93.19 341 LEU A N 1
ATOM 2813 C CA . LEU A 1 341 ? -14.984 -0.072 -18.562 1.00 93.19 341 LEU A CA 1
ATOM 2814 C C . LEU A 1 341 ? -15.587 0.072 -19.956 1.00 93.19 341 LEU A C 1
ATOM 2816 O O . LEU A 1 341 ? -15.040 -0.436 -20.940 1.00 93.19 341 LEU A O 1
ATOM 2820 N N . ARG A 1 342 ? -16.690 0.819 -20.042 1.00 89.19 342 ARG A N 1
ATOM 2821 C CA . ARG A 1 342 ? -17.281 1.267 -21.303 1.00 89.19 342 ARG A CA 1
ATOM 2822 C C . ARG A 1 342 ? -17.412 2.780 -21.300 1.00 89.19 342 ARG A C 1
ATOM 2824 O O . ARG A 1 342 ? -17.923 3.368 -20.352 1.00 89.19 342 ARG A O 1
ATOM 2831 N N . GLU A 1 343 ? -16.966 3.394 -22.384 1.00 86.81 343 GLU A N 1
ATOM 2832 C CA . GLU A 1 343 ? -17.145 4.822 -22.622 1.00 86.81 343 GLU A CA 1
ATOM 2833 C C . GLU A 1 343 ? -18.637 5.157 -22.742 1.00 86.81 343 GLU A C 1
ATOM 2835 O O . GLU A 1 343 ? -19.380 4.508 -23.491 1.00 86.81 343 GLU A O 1
ATOM 2840 N N . GLN A 1 344 ? -19.087 6.161 -21.991 1.00 78.94 344 GLN A N 1
ATOM 2841 C CA . GLN A 1 344 ? -20.451 6.655 -22.076 1.00 78.94 344 GLN A CA 1
ATOM 2842 C C . GLN A 1 344 ? -20.567 7.619 -23.255 1.00 78.94 344 GLN A C 1
ATOM 2844 O O . GLN A 1 344 ? -20.183 8.782 -23.184 1.00 78.94 344 GLN A O 1
ATOM 2849 N N . ARG A 1 345 ? -21.150 7.145 -24.355 1.00 65.44 345 ARG A N 1
ATOM 2850 C CA . ARG A 1 345 ? -21.513 8.005 -25.485 1.00 65.44 345 ARG A CA 1
ATOM 2851 C C . ARG A 1 345 ? -22.866 8.656 -25.196 1.00 65.44 345 ARG A C 1
ATOM 2853 O O . ARG A 1 345 ? -23.880 7.983 -25.341 1.00 65.44 345 ARG A O 1
ATOM 2860 N N . CYS A 1 346 ? -22.907 9.924 -24.778 1.00 55.62 346 CYS A N 1
ATOM 2861 C CA . CYS A 1 346 ? -24.161 10.684 -24.655 1.00 55.62 346 CYS A CA 1
ATOM 2862 C C . CYS A 1 346 ? -24.009 12.176 -25.017 1.00 55.62 346 CYS A C 1
ATOM 2864 O O . CYS A 1 346 ? -23.333 12.921 -24.318 1.00 55.62 346 CYS A O 1
ATOM 2866 N N . GLY A 1 347 ? -24.689 12.541 -26.115 1.00 48.06 347 GLY A N 1
ATOM 2867 C CA . GLY A 1 347 ? -25.352 13.809 -26.469 1.00 48.06 347 GLY A CA 1
ATOM 2868 C C . GLY A 1 347 ? -24.699 15.154 -26.146 1.00 48.06 347 GLY A C 1
ATOM 2869 O O . GLY A 1 347 ? -24.778 15.593 -25.010 1.00 48.06 347 GLY A O 1
ATOM 2870 N N . ASN A 1 348 ? -24.193 15.838 -27.184 1.00 46.88 348 ASN A N 1
ATOM 2871 C CA . ASN A 1 348 ? -24.139 17.301 -27.399 1.00 46.88 348 ASN A CA 1
ATOM 2872 C C . ASN A 1 348 ? -23.966 18.254 -26.188 1.00 46.88 348 ASN A C 1
ATOM 2874 O O . ASN A 1 348 ? -24.393 19.404 -26.247 1.00 46.88 348 ASN A O 1
ATOM 2878 N N . GLY A 1 349 ? -23.290 17.841 -25.119 1.00 47.78 349 GLY A N 1
ATOM 2879 C CA . GLY A 1 349 ? -22.702 18.753 -24.147 1.00 47.78 349 GLY A CA 1
ATOM 2880 C C . GLY A 1 349 ? -21.425 19.297 -24.762 1.00 47.78 349 GLY A C 1
ATOM 2881 O O . GLY A 1 349 ? -20.479 18.536 -24.958 1.00 47.78 349 GLY A O 1
ATOM 2882 N N . GLY A 1 350 ? -21.449 20.567 -25.169 1.00 44.69 350 GLY A N 1
ATOM 2883 C CA . GLY A 1 350 ? -20.389 21.205 -25.940 1.00 44.69 35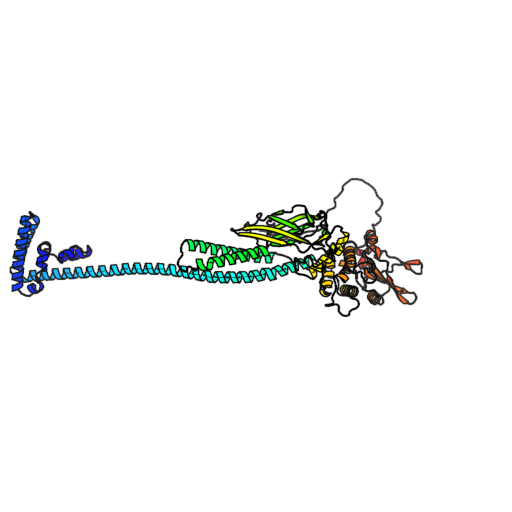0 GLY A CA 1
ATOM 2884 C C . GLY A 1 350 ? -18.993 20.860 -25.427 1.00 44.69 350 GLY A C 1
ATOM 2885 O O . GLY A 1 350 ? -18.742 20.859 -24.224 1.00 44.69 350 GLY A O 1
ATOM 2886 N N . ARG A 1 351 ? -18.076 20.608 -26.367 1.00 45.12 351 ARG A N 1
ATOM 2887 C CA . ARG A 1 351 ? -16.642 20.809 -26.150 1.00 45.12 351 ARG A CA 1
ATOM 2888 C C . ARG A 1 351 ? -16.475 22.262 -25.705 1.00 45.12 351 ARG A C 1
ATOM 2890 O O . ARG A 1 351 ? -16.343 23.150 -26.540 1.00 45.12 351 ARG A O 1
ATOM 2897 N N . THR A 1 352 ? -16.617 22.533 -24.413 1.00 41.66 352 THR A N 1
ATOM 2898 C CA . THR A 1 352 ? -16.374 23.858 -23.865 1.00 41.66 352 THR A CA 1
ATOM 2899 C C . THR A 1 352 ? -14.902 24.135 -24.080 1.00 41.66 352 THR A C 1
ATOM 2901 O O . THR A 1 352 ? -14.062 23.391 -23.580 1.00 41.66 352 THR A O 1
ATOM 2904 N N . ASN A 1 353 ? -14.629 25.174 -24.865 1.00 46.56 353 ASN A N 1
ATOM 2905 C CA . ASN A 1 353 ? -13.336 25.820 -24.995 1.00 46.56 353 ASN A CA 1
ATOM 2906 C C . ASN A 1 353 ? -12.676 25.969 -23.617 1.00 46.56 353 ASN A C 1
ATOM 2908 O O . ASN A 1 353 ? -12.981 26.892 -22.864 1.00 46.56 353 ASN A O 1
ATOM 2912 N N . SER A 1 354 ? -11.755 25.069 -23.305 1.00 40.56 354 SER A N 1
ATOM 2913 C CA . SER A 1 354 ? -10.606 25.345 -22.461 1.00 40.56 354 SER A CA 1
ATOM 2914 C C . SER A 1 354 ? -9.388 24.916 -23.267 1.00 40.56 354 SER A C 1
ATOM 2916 O O . SER A 1 354 ? -9.359 23.837 -23.857 1.00 40.56 354 SER A O 1
ATOM 2918 N N . ASP A 1 355 ? -8.398 25.793 -23.341 1.00 38.00 355 ASP A N 1
ATOM 2919 C CA . ASP A 1 355 ? -7.202 25.684 -24.182 1.00 38.00 355 ASP A CA 1
ATOM 2920 C C . ASP A 1 355 ? -6.207 24.598 -23.692 1.00 38.00 355 ASP A C 1
ATOM 2922 O O . ASP A 1 355 ? -4.993 24.735 -23.790 1.00 38.00 355 ASP A O 1
ATOM 2926 N N . ALA A 1 356 ? -6.714 23.509 -23.100 1.00 48.06 356 ALA A N 1
ATOM 2927 C CA . ALA A 1 356 ? -5.937 22.384 -22.589 1.00 48.06 356 ALA A CA 1
ATOM 2928 C C . ALA A 1 356 ? -6.812 21.126 -22.408 1.00 48.06 356 ALA A C 1
ATOM 2930 O O . ALA A 1 356 ? -6.927 20.592 -21.305 1.00 48.06 356 ALA A O 1
ATOM 2931 N N . SER A 1 357 ? -7.447 20.619 -23.471 1.00 65.75 357 SER A N 1
ATOM 2932 C CA . SER A 1 357 ? -7.914 19.225 -23.426 1.00 65.75 357 SER A CA 1
ATOM 2933 C C . SER A 1 357 ? -6.674 18.334 -23.386 1.00 65.75 357 SER A C 1
ATOM 2935 O O . SER A 1 357 ? -5.948 18.242 -24.378 1.00 65.75 357 SER A O 1
ATOM 2937 N N . LEU A 1 358 ? -6.403 17.714 -22.235 1.00 77.81 358 LEU A N 1
ATOM 2938 C CA . LEU A 1 358 ? -5.326 16.735 -22.097 1.00 77.81 358 LEU A CA 1
ATOM 2939 C C . LEU A 1 358 ? -5.500 15.623 -23.140 1.00 77.81 358 LEU A C 1
ATOM 2941 O O . LEU A 1 358 ? -6.616 15.296 -23.554 1.00 77.81 358 LEU A O 1
ATOM 2945 N N . ILE A 1 359 ? -4.387 15.046 -23.592 1.00 83.44 359 ILE A N 1
ATOM 2946 C CA . ILE A 1 359 ? -4.452 13.870 -24.463 1.00 83.44 359 ILE A CA 1
ATOM 2947 C C . ILE A 1 359 ? -5.015 12.685 -23.673 1.00 83.44 359 ILE A C 1
ATOM 2949 O O . ILE A 1 359 ? -4.829 12.598 -22.464 1.00 83.44 359 ILE A O 1
ATOM 2953 N N . VAL A 1 360 ? -5.642 11.730 -24.363 1.00 84.38 360 VAL A N 1
ATOM 2954 C CA . VAL A 1 360 ? -6.314 10.568 -23.742 1.00 84.38 360 VAL A CA 1
ATOM 2955 C C . VAL A 1 360 ? -5.426 9.825 -22.732 1.00 84.38 360 VAL A C 1
ATOM 2957 O O . VAL A 1 360 ? -5.916 9.337 -21.725 1.00 84.38 360 VAL A O 1
ATOM 2960 N N . THR A 1 361 ? -4.115 9.741 -22.975 1.00 88.75 361 THR A N 1
ATOM 2961 C CA . THR A 1 361 ? -3.176 9.035 -22.086 1.00 88.75 361 THR A CA 1
ATOM 2962 C C . THR A 1 361 ? -2.758 9.835 -20.849 1.00 88.75 361 THR A C 1
ATOM 2964 O O . THR A 1 361 ? -2.127 9.269 -19.969 1.00 88.75 361 THR A O 1
ATOM 2967 N N . GLU A 1 362 ? -3.101 11.122 -20.783 1.00 91.50 362 GLU A N 1
ATOM 2968 C CA . GLU A 1 362 ? -2.837 12.038 -19.662 1.00 91.50 362 GLU A CA 1
ATOM 2969 C C . GLU A 1 362 ? -4.095 12.328 -18.830 1.00 91.50 362 GLU A C 1
ATOM 2971 O O . GLU A 1 362 ? -3.995 12.915 -17.753 1.00 91.50 362 GLU A O 1
ATOM 2976 N N . GLU A 1 363 ? -5.275 11.921 -19.305 1.00 91.06 363 GLU A N 1
ATOM 2977 C CA . GLU A 1 363 ? -6.510 11.990 -18.530 1.00 91.06 363 GLU A CA 1
ATOM 2978 C C . GLU A 1 363 ? -6.506 10.913 -17.436 1.00 91.06 363 GLU A C 1
ATOM 2980 O O . GLU A 1 363 ? -6.344 9.718 -17.700 1.00 91.06 363 GLU A O 1
ATOM 2985 N N . LEU A 1 364 ? -6.674 11.357 -16.190 1.00 93.25 364 LEU A N 1
ATOM 2986 C CA . LEU A 1 364 ? -6.652 10.507 -15.007 1.00 93.25 364 LEU A CA 1
ATOM 2987 C C . LEU A 1 364 ? -8.052 10.356 -14.415 1.00 93.25 364 LEU A C 1
ATOM 2989 O O . LEU A 1 364 ? -8.798 11.325 -14.282 1.00 93.25 364 LEU A O 1
ATOM 2993 N N . HIS A 1 365 ? -8.366 9.137 -13.993 1.00 93.00 365 HIS A N 1
ATOM 2994 C CA . HIS A 1 365 ? -9.677 8.737 -13.491 1.00 93.00 365 HIS A CA 1
ATOM 2995 C C . HIS A 1 365 ? -9.554 8.036 -12.138 1.00 93.00 365 HIS A C 1
ATOM 2997 O O . HIS A 1 365 ? -8.529 7.417 -11.846 1.00 93.00 365 HIS A O 1
ATOM 3003 N N . LEU A 1 366 ? -10.592 8.108 -11.303 1.00 94.31 366 LEU A N 1
ATOM 3004 C CA . LEU A 1 366 ? -10.609 7.453 -9.990 1.00 94.31 366 LEU A CA 1
ATOM 3005 C C . LEU A 1 366 ? -11.691 6.380 -9.934 1.00 94.31 366 LEU A C 1
ATOM 3007 O O . LEU A 1 366 ? -12.851 6.630 -10.269 1.00 94.31 366 LEU A O 1
ATOM 3011 N N . ILE A 1 367 ? -11.312 5.194 -9.455 1.00 94.88 367 ILE A N 1
ATOM 3012 C CA . ILE A 1 367 ? -12.259 4.140 -9.099 1.00 94.88 367 ILE A CA 1
ATOM 3013 C C . ILE A 1 367 ? -12.526 4.241 -7.600 1.00 94.88 367 ILE A C 1
ATOM 3015 O O . ILE A 1 367 ? -11.613 4.063 -6.793 1.00 94.88 367 ILE A O 1
ATOM 3019 N N . THR A 1 368 ? -13.770 4.533 -7.238 1.00 95.19 368 THR A N 1
ATOM 3020 C CA . THR A 1 368 ? -14.227 4.712 -5.859 1.00 95.19 368 THR A CA 1
ATOM 3021 C C . THR A 1 368 ? -14.978 3.473 -5.384 1.00 95.19 368 THR A C 1
ATOM 3023 O O . THR A 1 368 ? -15.732 2.850 -6.135 1.00 95.19 368 THR A O 1
ATOM 3026 N N . PHE A 1 369 ? -14.771 3.130 -4.118 1.00 96.38 369 PHE A N 1
ATOM 3027 C CA . PHE A 1 369 ? -15.414 2.031 -3.416 1.00 96.38 369 PHE A CA 1
ATOM 3028 C C . PHE A 1 369 ? -16.171 2.592 -2.220 1.00 96.38 369 PHE A C 1
ATOM 3030 O O . PHE A 1 369 ? -15.590 3.301 -1.400 1.00 96.38 369 PHE A O 1
ATOM 3037 N N . GLU A 1 370 ? -17.452 2.262 -2.127 1.00 96.56 370 GLU A N 1
ATOM 3038 C CA . GLU A 1 370 ? -18.371 2.765 -1.106 1.00 96.56 370 GLU A CA 1
ATOM 3039 C C . GLU A 1 370 ? -19.014 1.584 -0.372 1.00 96.56 370 GLU A C 1
ATOM 3041 O O . GLU A 1 370 ? -19.405 0.594 -0.995 1.00 96.56 370 GLU A O 1
ATOM 3046 N N . THR A 1 371 ? -19.142 1.677 0.949 1.00 96.31 371 THR A N 1
ATOM 3047 C CA . THR A 1 371 ? -19.939 0.751 1.763 1.00 96.31 371 THR A CA 1
ATOM 3048 C C . THR A 1 371 ? -20.429 1.446 3.024 1.00 96.31 371 THR A C 1
ATOM 3050 O O . THR A 1 371 ? -19.858 2.440 3.462 1.00 96.31 371 THR A O 1
ATOM 3053 N N . GLU A 1 372 ? -21.456 0.886 3.648 1.00 94.56 372 GLU A N 1
ATOM 3054 C CA . GLU A 1 372 ? -21.945 1.327 4.952 1.00 94.56 372 GLU A CA 1
ATOM 3055 C C . GLU A 1 372 ? -21.734 0.203 5.975 1.00 94.56 372 GLU A C 1
ATOM 3057 O O . GLU A 1 372 ? -21.948 -0.971 5.668 1.00 94.56 372 GLU A O 1
ATOM 3062 N N . VAL A 1 373 ? -21.291 0.556 7.182 1.00 92.88 373 VAL A N 1
ATOM 3063 C CA . VAL A 1 373 ? -21.110 -0.358 8.317 1.00 92.88 373 VAL A CA 1
ATOM 3064 C C . VAL A 1 373 ? -22.145 -0.028 9.382 1.00 92.88 373 VAL A C 1
ATOM 3066 O O . VAL A 1 373 ? -22.259 1.126 9.802 1.00 92.88 373 VAL A O 1
ATOM 3069 N N . TYR A 1 374 ? -22.843 -1.054 9.862 1.00 90.25 374 TYR A N 1
ATOM 3070 C CA . TYR A 1 374 ? -23.738 -0.977 11.011 1.00 90.25 374 TYR A CA 1
ATOM 3071 C C . TYR A 1 374 ? -23.187 -1.865 12.126 1.00 90.25 374 TYR A C 1
ATOM 3073 O O . TYR A 1 374 ? -23.309 -3.084 12.064 1.00 90.25 374 TYR A O 1
ATOM 3081 N N . HIS A 1 375 ? -22.561 -1.270 13.143 1.00 87.38 375 HIS A N 1
ATOM 3082 C CA . HIS A 1 375 ? -21.935 -2.030 14.230 1.00 87.38 375 HIS A CA 1
ATOM 3083 C C . HIS A 1 375 ? -22.182 -1.368 15.591 1.00 87.38 375 HIS A C 1
ATOM 3085 O O . HIS A 1 375 ? -21.952 -0.172 15.761 1.00 87.38 375 HIS A O 1
ATOM 3091 N N . GLN A 1 376 ? -22.685 -2.135 16.567 1.00 84.25 376 GLN A N 1
ATOM 3092 C CA . GLN A 1 376 ? -23.007 -1.668 17.930 1.00 84.25 376 GLN A CA 1
ATOM 3093 C C . GLN A 1 376 ? -23.801 -0.339 17.980 1.00 84.25 376 GLN A C 1
ATOM 3095 O O . GLN A 1 376 ? -23.496 0.564 18.773 1.00 84.25 376 GLN A O 1
ATOM 3100 N N . GLY A 1 377 ? -24.802 -0.196 17.107 1.00 85.50 377 GLY A N 1
ATOM 3101 C CA . GLY A 1 377 ? -25.649 1.000 17.010 1.00 85.50 377 GLY A CA 1
ATOM 3102 C C . GLY A 1 377 ? -25.002 2.207 16.316 1.00 85.50 377 GLY A C 1
ATOM 3103 O O . GLY A 1 377 ? -25.593 3.281 16.314 1.00 85.50 377 GLY A O 1
ATOM 3104 N N . LEU A 1 378 ? -23.805 2.065 15.734 1.00 90.06 378 LEU A N 1
ATOM 3105 C CA . LEU A 1 378 ? -23.167 3.100 14.916 1.00 90.06 378 LEU A CA 1
ATOM 3106 C C . LEU A 1 378 ? -23.364 2.800 13.432 1.00 90.06 378 LEU A C 1
ATOM 3108 O O . LEU A 1 378 ? -23.043 1.702 12.980 1.00 90.06 378 LEU A O 1
ATOM 3112 N N . LYS A 1 379 ? -23.826 3.805 12.680 1.00 94.00 379 LYS A N 1
ATOM 3113 C CA . LYS A 1 379 ? -23.755 3.831 11.215 1.00 94.00 379 LYS A CA 1
ATOM 3114 C C . LYS A 1 379 ? -22.502 4.593 10.777 1.00 94.00 379 LYS A C 1
ATOM 3116 O O . LYS A 1 379 ? -22.323 5.763 11.147 1.00 94.00 379 LYS A O 1
ATOM 3121 N N . ILE A 1 380 ? -21.637 3.945 10.001 1.00 95.94 380 ILE A N 1
ATOM 3122 C CA . ILE A 1 380 ? -20.399 4.526 9.470 1.00 95.94 380 ILE A CA 1
ATOM 3123 C C . ILE A 1 380 ? -20.328 4.286 7.965 1.00 95.94 380 ILE A C 1
ATOM 3125 O O . ILE A 1 380 ? -20.250 3.145 7.522 1.00 95.94 380 ILE A O 1
ATOM 3129 N N . ASP A 1 381 ? -20.285 5.369 7.197 1.00 96.12 381 ASP A N 1
ATOM 3130 C CA . ASP A 1 381 ? -20.059 5.304 5.756 1.00 96.12 381 ASP A CA 1
ATOM 3131 C C . ASP A 1 381 ? -18.550 5.272 5.484 1.00 96.12 381 ASP A C 1
ATOM 3133 O O . ASP A 1 381 ? -17.794 6.126 5.972 1.00 96.12 381 ASP A O 1
ATOM 3137 N N . LEU A 1 382 ? -18.117 4.266 4.728 1.00 97.06 382 LEU A N 1
ATOM 3138 C CA . LEU A 1 382 ? -16.737 4.061 4.312 1.00 97.06 382 LEU A CA 1
ATOM 3139 C C . LEU A 1 382 ? -16.621 4.338 2.812 1.00 97.06 382 LEU A C 1
ATOM 3141 O O . LEU A 1 382 ? -17.330 3.742 2.000 1.00 97.06 382 LEU A O 1
ATOM 3145 N N . GLU A 1 383 ? -15.695 5.221 2.448 1.00 96.25 383 GLU A N 1
ATOM 3146 C CA . GLU A 1 383 ? -15.354 5.537 1.060 1.00 96.25 383 GLU A CA 1
ATOM 3147 C C . GLU A 1 383 ? -13.830 5.474 0.908 1.00 96.25 383 GLU A C 1
ATOM 3149 O O . GLU A 1 383 ? -13.094 6.092 1.679 1.00 96.25 383 GLU A O 1
ATOM 3154 N N . THR A 1 384 ? -13.345 4.748 -0.098 1.00 96.06 384 THR A N 1
ATOM 3155 C CA . THR A 1 384 ? -11.929 4.739 -0.493 1.00 96.06 384 THR A CA 1
ATOM 3156 C C . THR A 1 384 ? -11.810 4.743 -2.014 1.00 96.06 384 THR A C 1
ATOM 3158 O O . THR A 1 384 ? -12.794 4.538 -2.720 1.00 96.06 384 THR A O 1
ATOM 3161 N N . HIS A 1 385 ? -10.627 5.022 -2.551 1.00 95.38 385 HIS A N 1
ATOM 3162 C CA . HIS A 1 385 ? -10.404 5.133 -3.996 1.00 95.38 385 HIS A CA 1
ATOM 3163 C C . HIS A 1 385 ? -9.067 4.511 -4.392 1.00 95.38 385 HIS A C 1
ATOM 3165 O O . HIS A 1 385 ? -8.136 4.443 -3.588 1.00 95.38 385 HIS A O 1
ATOM 3171 N N . SER A 1 386 ? -8.983 4.048 -5.639 1.00 95.81 386 SER A N 1
ATOM 3172 C CA . SER A 1 386 ? -7.725 3.615 -6.244 1.00 95.81 386 SER A CA 1
ATOM 3173 C C . SER A 1 386 ? -6.760 4.787 -6.424 1.00 95.81 386 SER A C 1
ATOM 3175 O O . SER A 1 386 ? -7.159 5.952 -6.389 1.00 95.81 386 SER A O 1
ATOM 3177 N N . LEU A 1 387 ? -5.495 4.475 -6.713 1.00 96.19 387 LEU A N 1
ATOM 3178 C CA . LEU A 1 387 ? -4.623 5.450 -7.368 1.00 96.19 387 LEU A CA 1
ATOM 3179 C C . LEU A 1 387 ? -5.224 5.854 -8.726 1.00 96.19 387 LEU A C 1
ATOM 3181 O O . LEU A 1 387 ? -6.038 5.097 -9.278 1.00 96.19 387 LEU A O 1
ATOM 3185 N N . PRO A 1 388 ? -4.848 7.020 -9.277 1.00 95.56 388 PRO A N 1
ATOM 3186 C CA . PRO A 1 388 ? -5.382 7.448 -10.556 1.00 95.56 388 PRO A CA 1
ATOM 3187 C C . PRO A 1 388 ? -5.051 6.477 -11.683 1.00 95.56 388 PRO A C 1
ATOM 3189 O O . PRO A 1 388 ? -3.938 5.962 -11.788 1.00 95.56 388 PRO A O 1
ATOM 3192 N N . VAL A 1 389 ? -6.058 6.234 -12.512 1.00 95.81 389 VAL A N 1
ATOM 3193 C CA . VAL A 1 389 ? -6.057 5.264 -13.602 1.00 95.81 389 VAL A CA 1
ATOM 3194 C C . VAL A 1 389 ? -6.089 6.002 -14.935 1.00 95.81 389 VAL A C 1
ATOM 3196 O O . VAL A 1 389 ? -6.835 6.967 -15.087 1.00 95.81 389 VAL A O 1
ATOM 3199 N N . VAL A 1 390 ? -5.340 5.508 -15.919 1.00 96.19 390 VAL A N 1
ATOM 3200 C CA . VAL A 1 390 ? -5.439 5.945 -17.318 1.00 96.19 390 VAL A CA 1
ATOM 3201 C C . VAL A 1 390 ? -6.315 4.962 -18.089 1.00 96.19 390 VAL A C 1
ATOM 3203 O O . VAL A 1 390 ? -6.084 3.748 -18.058 1.00 96.19 390 VAL A O 1
ATOM 3206 N N . VAL A 1 391 ? -7.315 5.476 -18.806 1.00 94.88 391 VAL A N 1
ATOM 3207 C CA . VAL A 1 391 ? -8.232 4.661 -19.613 1.00 94.88 391 VAL A CA 1
ATOM 3208 C C . VAL A 1 391 ? -7.861 4.766 -21.092 1.00 94.88 391 VAL A C 1
ATOM 3210 O O . VAL A 1 391 ? -7.895 5.842 -21.681 1.00 94.88 391 VAL A O 1
ATOM 3213 N N . ILE A 1 392 ? -7.523 3.638 -21.718 1.00 95.06 392 ILE A N 1
ATOM 3214 C CA . ILE A 1 392 ? -7.114 3.571 -23.131 1.00 95.06 392 ILE A CA 1
ATOM 3215 C C . ILE A 1 392 ? -8.162 2.866 -23.994 1.00 95.06 392 ILE A C 1
ATOM 3217 O O . ILE A 1 392 ? -8.906 2.007 -23.526 1.00 95.06 392 ILE A O 1
ATOM 3221 N N . SER A 1 393 ? -8.189 3.183 -25.289 1.00 92.44 393 SER A N 1
ATOM 3222 C CA . SER A 1 393 ? -9.062 2.510 -26.265 1.00 92.44 393 SER A CA 1
ATOM 3223 C C . SER A 1 393 ? -8.319 1.448 -27.076 1.00 92.44 393 SER A C 1
ATOM 3225 O O . SER A 1 393 ? -8.884 0.417 -27.442 1.00 92.44 393 SER A O 1
ATOM 3227 N N . ASN A 1 394 ? -7.031 1.668 -27.343 1.00 93.19 394 ASN A N 1
ATOM 3228 C CA . ASN A 1 394 ? -6.196 0.768 -28.129 1.00 93.19 394 ASN A CA 1
ATOM 3229 C C . ASN A 1 394 ? -4.903 0.427 -27.376 1.00 93.19 394 ASN A C 1
ATOM 3231 O O . ASN A 1 394 ? -4.344 1.259 -26.669 1.00 93.19 394 ASN A O 1
ATOM 3235 N N . ILE A 1 395 ? -4.408 -0.799 -27.557 1.00 93.25 395 ILE A N 1
ATOM 3236 C CA . ILE A 1 395 ? -3.173 -1.269 -26.925 1.00 93.25 395 ILE A CA 1
ATOM 3237 C C . ILE A 1 395 ? -1.936 -0.486 -27.385 1.00 93.25 395 ILE A C 1
ATOM 3239 O O . ILE A 1 395 ? -0.979 -0.376 -26.629 1.00 93.25 395 ILE A O 1
ATOM 3243 N N . CYS A 1 396 ? -1.965 0.134 -28.571 1.00 91.69 396 CYS A N 1
ATOM 3244 C CA . CYS A 1 396 ? -0.877 1.002 -29.033 1.00 91.69 396 CYS A CA 1
ATOM 3245 C C . CYS A 1 396 ? -0.648 2.232 -28.133 1.00 91.69 396 CYS A C 1
ATOM 3247 O O . CY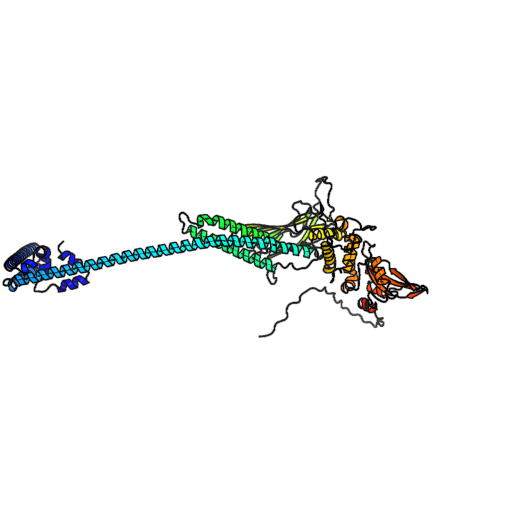S A 1 396 ? 0.418 2.836 -28.187 1.00 91.69 396 CYS A O 1
ATOM 3249 N N . GLN A 1 397 ? -1.626 2.594 -27.294 1.00 94.31 397 GLN A N 1
ATOM 3250 C CA . GLN A 1 397 ? -1.524 3.690 -26.328 1.00 94.31 397 GLN A CA 1
ATOM 3251 C C . GLN A 1 397 ? -0.860 3.259 -25.012 1.00 94.31 397 GLN A C 1
ATOM 3253 O O . GLN A 1 397 ? -0.491 4.124 -24.222 1.00 94.31 397 GLN A O 1
ATOM 3258 N N . MET A 1 398 ? -0.697 1.950 -24.778 1.00 95.00 398 MET A N 1
ATOM 3259 C CA . MET A 1 398 ? -0.150 1.388 -23.539 1.00 95.00 398 MET A CA 1
ATOM 3260 C C . MET A 1 398 ? 1.196 2.010 -23.132 1.00 95.00 398 MET A C 1
ATOM 3262 O O . MET A 1 398 ? 1.303 2.394 -21.970 1.00 95.00 398 MET A O 1
ATOM 3266 N N . PRO A 1 399 ? 2.189 2.195 -24.030 1.00 94.44 399 PRO A N 1
ATOM 3267 C CA . PRO A 1 399 ? 3.469 2.784 -23.634 1.00 94.44 399 PRO A CA 1
ATOM 3268 C C . PRO A 1 399 ? 3.306 4.199 -23.068 1.00 94.44 399 PRO A C 1
ATOM 3270 O O . PRO A 1 399 ? 3.824 4.497 -21.999 1.00 94.44 399 PRO A O 1
ATOM 3273 N N . ASN A 1 400 ? 2.529 5.055 -23.737 1.00 95.56 400 ASN A N 1
ATOM 3274 C CA . ASN A 1 400 ? 2.308 6.440 -23.305 1.00 95.56 400 ASN A CA 1
ATOM 3275 C C . ASN A 1 400 ? 1.451 6.519 -22.034 1.00 95.56 400 ASN A C 1
ATOM 3277 O O . ASN A 1 400 ? 1.745 7.308 -21.144 1.00 95.56 400 ASN A O 1
ATOM 3281 N N . ALA A 1 401 ? 0.416 5.682 -21.925 1.00 96.88 401 ALA A N 1
ATOM 3282 C CA . ALA A 1 401 ? -0.400 5.596 -20.716 1.00 96.88 401 ALA A CA 1
ATOM 3283 C C . ALA A 1 401 ? 0.432 5.144 -19.511 1.00 96.88 401 ALA A C 1
ATOM 3285 O O . ALA A 1 401 ? 0.325 5.714 -18.427 1.00 96.88 401 ALA A O 1
ATOM 3286 N N . TRP A 1 402 ? 1.312 4.160 -19.708 1.00 97.75 402 TRP A N 1
ATOM 3287 C CA . TRP A 1 402 ? 2.224 3.716 -18.665 1.00 97.75 402 TRP A CA 1
ATOM 3288 C C . TRP A 1 402 ? 3.217 4.808 -18.270 1.00 97.75 402 TRP A C 1
ATOM 3290 O O . TRP A 1 402 ? 3.440 5.006 -17.082 1.00 97.75 402 TRP A O 1
ATOM 3300 N N . ALA A 1 403 ? 3.732 5.589 -19.223 1.00 97.38 403 ALA A N 1
ATOM 3301 C CA . ALA A 1 403 ? 4.573 6.749 -18.929 1.00 97.38 403 ALA A CA 1
ATOM 3302 C C . ALA A 1 403 ? 3.885 7.731 -17.969 1.00 97.38 403 ALA A C 1
ATOM 3304 O O . ALA A 1 403 ? 4.512 8.226 -17.033 1.00 97.38 403 ALA A O 1
ATOM 3305 N N . SER A 1 404 ? 2.589 7.982 -18.172 1.00 97.12 404 SER A N 1
ATOM 3306 C CA . SER A 1 404 ? 1.803 8.852 -17.298 1.00 97.12 404 SER A CA 1
ATOM 3307 C C . SER A 1 404 ? 1.652 8.259 -15.895 1.00 97.12 404 SER A C 1
ATOM 3309 O O . SER A 1 404 ? 1.824 8.970 -14.905 1.00 97.12 404 SER A O 1
ATOM 3311 N N . ILE A 1 405 ? 1.423 6.947 -15.788 1.00 97.69 405 ILE A N 1
ATOM 3312 C CA . ILE A 1 405 ? 1.400 6.243 -14.499 1.00 97.69 405 ILE A CA 1
ATOM 3313 C C . ILE A 1 405 ? 2.763 6.306 -13.798 1.00 97.69 405 ILE A C 1
ATOM 3315 O O . ILE A 1 405 ? 2.804 6.573 -12.595 1.00 97.69 405 ILE A O 1
ATOM 3319 N N . LEU A 1 406 ? 3.872 6.124 -14.522 1.00 97.50 406 LEU A N 1
ATOM 3320 C CA . LEU A 1 406 ? 5.223 6.264 -13.974 1.00 97.50 406 LEU A CA 1
ATOM 3321 C C . LEU A 1 406 ? 5.454 7.678 -13.434 1.00 97.50 406 LEU A C 1
ATOM 3323 O O . LEU A 1 406 ? 5.838 7.835 -12.278 1.00 97.50 406 LEU A O 1
ATOM 3327 N N . TRP A 1 407 ? 5.169 8.707 -14.236 1.00 97.38 407 TRP A N 1
ATOM 3328 C CA . TRP A 1 407 ? 5.426 10.101 -13.863 1.00 97.38 407 TRP A CA 1
ATOM 3329 C C . TRP A 1 407 ? 4.588 10.552 -12.667 1.00 97.38 407 TRP A C 1
ATOM 3331 O O . TRP A 1 407 ? 5.110 11.189 -11.751 1.00 97.38 407 TRP A O 1
ATOM 3341 N N . TYR A 1 408 ? 3.303 10.179 -12.648 1.00 96.81 408 TYR A N 1
ATOM 3342 C CA . TYR A 1 408 ? 2.414 10.448 -11.522 1.00 96.81 408 TYR A CA 1
ATOM 3343 C C . TYR A 1 408 ? 2.966 9.813 -10.246 1.00 96.81 408 TYR A C 1
ATOM 3345 O O . TYR A 1 408 ? 3.229 10.494 -9.256 1.00 96.81 408 TYR A O 1
ATOM 3353 N N . ASN A 1 409 ? 3.198 8.501 -10.280 1.00 96.12 409 ASN A N 1
ATOM 3354 C CA . ASN A 1 409 ? 3.526 7.750 -9.078 1.00 96.12 409 ASN A CA 1
ATOM 3355 C C . ASN A 1 409 ? 4.947 7.986 -8.568 1.00 96.12 409 ASN A C 1
ATOM 3357 O O . ASN A 1 409 ? 5.196 7.861 -7.371 1.00 96.12 409 ASN A O 1
ATOM 3361 N N . MET A 1 410 ? 5.862 8.397 -9.439 1.00 95.56 410 MET A N 1
ATOM 3362 C CA . MET A 1 410 ? 7.198 8.828 -9.051 1.00 95.56 410 MET A CA 1
ATOM 3363 C C . MET A 1 410 ? 7.149 10.136 -8.245 1.00 95.56 410 MET A C 1
ATOM 3365 O O . MET A 1 410 ? 7.748 10.204 -7.171 1.00 95.56 410 MET A O 1
ATOM 3369 N N . LEU A 1 411 ? 6.398 11.142 -8.718 1.00 95.00 411 LEU A N 1
ATOM 3370 C CA . LEU A 1 411 ? 6.535 12.535 -8.266 1.00 95.00 411 LEU A CA 1
ATOM 3371 C C . LEU A 1 411 ? 5.470 13.036 -7.287 1.00 95.00 411 LEU A C 1
ATOM 3373 O O . LEU A 1 411 ? 5.657 14.101 -6.700 1.00 95.00 411 LEU A O 1
ATOM 3377 N N . THR A 1 412 ? 4.355 12.327 -7.095 1.00 92.81 412 THR A N 1
ATOM 3378 C CA . THR A 1 412 ? 3.334 12.743 -6.121 1.00 92.81 412 THR A CA 1
ATOM 3379 C C . THR A 1 412 ? 2.941 11.626 -5.172 1.00 92.81 412 THR A C 1
ATOM 3381 O O . THR A 1 412 ? 2.830 10.469 -5.562 1.00 92.81 412 THR A O 1
ATOM 3384 N N . ASN A 1 413 ? 2.686 11.994 -3.919 1.00 87.19 413 ASN A N 1
ATOM 3385 C CA . ASN A 1 413 ? 2.036 11.161 -2.910 1.00 87.19 413 ASN A CA 1
ATOM 3386 C C . ASN A 1 413 ? 0.543 11.508 -2.751 1.00 87.19 413 ASN A C 1
ATOM 3388 O O . ASN A 1 413 ? -0.162 10.856 -1.985 1.00 87.19 413 ASN A O 1
ATOM 3392 N N . HIS A 1 414 ? 0.047 12.529 -3.459 1.00 84.56 414 HIS A N 1
ATOM 3393 C CA . HIS A 1 414 ? -1.344 12.942 -3.365 1.00 84.56 414 HIS A CA 1
ATOM 3394 C C . HIS A 1 414 ? -2.218 11.956 -4.158 1.00 84.56 414 HIS A C 1
ATOM 3396 O O . HIS A 1 414 ? -2.050 11.851 -5.369 1.00 84.56 414 HIS A O 1
ATOM 3402 N N . PRO A 1 415 ? -3.178 11.239 -3.551 1.00 75.88 415 PRO A N 1
ATOM 3403 C CA . PRO A 1 415 ? -3.862 10.133 -4.230 1.00 75.88 415 PRO A CA 1
ATOM 3404 C C . PRO A 1 415 ? -4.990 10.575 -5.182 1.00 75.88 415 PRO A C 1
ATOM 3406 O O . PRO A 1 415 ? -5.438 9.785 -6.004 1.00 75.88 415 PRO A O 1
ATOM 3409 N N . LYS A 1 416 ? -5.446 11.836 -5.101 1.00 86.62 416 LYS A N 1
ATOM 3410 C CA . LYS A 1 416 ? -6.641 12.333 -5.821 1.00 86.62 416 LYS A CA 1
ATOM 3411 C C . LYS A 1 416 ? -6.378 13.377 -6.915 1.00 86.62 416 LYS A C 1
ATOM 3413 O O . LYS A 1 416 ? -7.329 13.983 -7.402 1.00 86.62 416 LYS A O 1
ATOM 3418 N N . ASN A 1 417 ? -5.125 13.671 -7.269 1.00 88.94 417 ASN A N 1
ATOM 3419 C CA . ASN A 1 417 ? -4.839 14.780 -8.188 1.00 88.94 417 ASN A CA 1
ATOM 3420 C C . ASN A 1 417 ? -5.068 14.387 -9.660 1.00 88.94 417 ASN A C 1
ATOM 3422 O O . ASN A 1 417 ? -4.125 14.198 -10.419 1.00 88.94 417 ASN A O 1
ATOM 3426 N N . VAL A 1 418 ? -6.327 14.297 -10.087 1.00 88.06 418 VAL A N 1
ATOM 3427 C CA . VAL A 1 418 ? -6.674 13.942 -11.477 1.00 88.06 418 VAL A CA 1
ATOM 3428 C C . VAL A 1 418 ? -6.219 14.982 -12.511 1.00 88.06 418 VAL A C 1
ATOM 3430 O O . VAL A 1 418 ? -6.035 14.655 -13.677 1.00 88.06 418 VAL A O 1
ATOM 3433 N N . ASN A 1 419 ? -5.951 16.221 -12.086 1.00 89.69 419 ASN A N 1
ATOM 3434 C CA . ASN A 1 419 ? -5.508 17.315 -12.958 1.00 89.69 419 ASN A CA 1
ATOM 3435 C C . ASN A 1 419 ? -3.975 17.440 -13.043 1.00 89.69 419 ASN A C 1
ATOM 3437 O O . ASN A 1 419 ? -3.468 18.455 -13.526 1.00 89.69 419 ASN A O 1
ATOM 3441 N N . PHE A 1 420 ? -3.230 16.428 -12.588 1.00 93.50 420 PHE A N 1
ATOM 3442 C CA . PHE A 1 420 ? -1.768 16.434 -12.481 1.00 93.50 420 PHE A CA 1
ATOM 3443 C C . PHE A 1 420 ? -1.043 16.851 -13.772 1.00 93.50 420 PHE A C 1
ATOM 3445 O O . PHE A 1 420 ? -0.108 17.650 -13.723 1.00 93.50 420 PHE A O 1
ATOM 3452 N N . PHE A 1 421 ? -1.506 16.388 -14.937 1.00 93.31 421 PHE A N 1
ATOM 3453 C CA . PHE A 1 421 ? -0.879 16.696 -16.229 1.00 93.31 421 PHE A CA 1
ATOM 3454 C C . PHE A 1 421 ? -1.225 18.077 -16.801 1.00 93.31 421 PHE A C 1
ATOM 3456 O O . PHE A 1 421 ? -0.664 18.461 -17.824 1.00 93.31 421 PHE A O 1
ATOM 3463 N N . THR A 1 422 ? -2.071 18.866 -16.129 1.00 90.75 422 THR A N 1
ATOM 3464 C CA . THR A 1 422 ? -2.308 20.276 -16.502 1.00 90.75 422 THR A CA 1
ATOM 3465 C C . THR A 1 422 ? -1.036 21.106 -16.327 1.00 90.75 422 THR A C 1
ATOM 3467 O O . THR A 1 422 ? -0.727 21.976 -17.136 1.00 90.75 422 THR A O 1
ATOM 3470 N N . LYS A 1 423 ? -0.272 20.819 -15.266 1.00 90.88 423 LYS A N 1
ATOM 3471 C CA . LYS A 1 423 ? 1.035 21.421 -14.992 1.00 90.88 423 LYS A CA 1
ATOM 3472 C C . LYS A 1 423 ? 1.938 20.358 -14.357 1.00 90.88 423 LYS A C 1
ATOM 3474 O O . LYS A 1 423 ? 2.081 20.342 -13.132 1.00 90.88 423 LYS A O 1
ATOM 3479 N N . PRO A 1 424 ? 2.503 19.442 -15.165 1.00 92.62 424 PRO A N 1
ATOM 3480 C CA . PRO A 1 424 ? 3.249 18.313 -14.638 1.00 92.62 424 PRO A CA 1
ATOM 3481 C C . PRO A 1 424 ? 4.517 18.807 -13.925 1.00 92.62 424 PRO A C 1
ATOM 3483 O O . PRO A 1 424 ? 5.240 19.641 -14.482 1.00 92.62 424 PRO A O 1
ATOM 3486 N N . PRO A 1 425 ? 4.807 18.311 -12.710 1.00 94.88 425 PRO A N 1
ATOM 3487 C CA . PRO A 1 425 ? 6.038 18.641 -12.012 1.00 94.88 425 PRO A CA 1
ATOM 3488 C C . PRO A 1 425 ? 7.258 18.093 -12.759 1.00 94.88 425 PRO A C 1
ATOM 3490 O O . PRO A 1 425 ? 7.174 17.157 -13.563 1.00 94.88 425 PRO A O 1
ATOM 3493 N N . VAL A 1 426 ? 8.401 18.703 -12.468 1.00 95.50 426 VAL A N 1
ATOM 3494 C CA . VAL A 1 426 ? 9.710 18.315 -12.990 1.00 95.50 426 VAL A CA 1
ATOM 3495 C C . VAL A 1 426 ? 10.303 17.263 -12.054 1.00 95.50 426 VAL A C 1
ATOM 3497 O O . VAL A 1 426 ? 10.282 17.451 -10.839 1.00 95.50 426 VAL A O 1
ATOM 3500 N N . GLY A 1 427 ? 10.793 16.154 -12.607 1.00 94.62 427 GLY A N 1
ATOM 3501 C CA . GLY A 1 427 ? 11.464 15.104 -11.838 1.00 94.62 427 GLY A CA 1
ATOM 3502 C C . GLY A 1 427 ? 12.974 15.300 -11.808 1.00 94.62 427 GLY A C 1
ATOM 3503 O O . GLY A 1 427 ? 13.521 15.996 -12.666 1.00 94.62 427 GLY A O 1
ATOM 3504 N N . THR A 1 428 ? 13.660 14.684 -10.847 1.00 96.44 428 THR A N 1
ATOM 3505 C CA . THR A 1 428 ? 15.129 14.623 -10.860 1.00 96.44 428 THR A CA 1
ATOM 3506 C C . THR A 1 428 ? 15.618 13.362 -11.566 1.00 96.44 428 THR A C 1
ATOM 3508 O O . THR A 1 428 ? 14.925 12.343 -11.601 1.00 96.44 428 THR A O 1
ATOM 3511 N N . TRP A 1 429 ? 16.827 13.407 -12.124 1.00 95.88 429 TRP A N 1
ATOM 3512 C CA . TRP A 1 429 ? 17.452 12.234 -12.728 1.00 95.88 429 TRP A CA 1
ATOM 3513 C C . TRP A 1 429 ? 17.598 11.084 -11.733 1.00 95.88 429 TRP A C 1
ATOM 3515 O O . TRP A 1 429 ? 17.365 9.953 -12.131 1.00 95.88 429 TRP A O 1
ATOM 3525 N N . ASP A 1 430 ? 17.899 11.342 -10.457 1.00 95.12 430 ASP A N 1
ATOM 3526 C CA . ASP A 1 430 ? 18.030 10.271 -9.457 1.00 95.12 430 ASP A CA 1
ATOM 3527 C C . ASP A 1 430 ? 16.731 9.453 -9.344 1.00 95.12 430 ASP A C 1
ATOM 3529 O O . ASP A 1 430 ? 16.760 8.224 -9.382 1.00 95.12 430 ASP A O 1
ATOM 3533 N N . GLN A 1 431 ? 15.580 10.137 -9.310 1.00 95.88 431 GLN A N 1
ATOM 3534 C CA . GLN A 1 431 ? 14.259 9.501 -9.279 1.00 95.88 431 GLN A CA 1
ATOM 3535 C C . GLN A 1 431 ? 13.951 8.769 -10.591 1.00 95.88 431 GLN A C 1
ATOM 3537 O O . GLN A 1 431 ? 13.492 7.627 -10.581 1.00 95.88 431 GLN A O 1
ATOM 3542 N N . VAL A 1 432 ? 14.212 9.414 -11.734 1.00 96.75 432 VAL A N 1
ATOM 3543 C CA . VAL A 1 432 ? 13.944 8.829 -13.056 1.00 96.75 432 VAL A CA 1
ATOM 3544 C C . VAL A 1 432 ? 14.813 7.593 -13.282 1.00 96.75 432 VAL A C 1
ATOM 3546 O O . VAL A 1 432 ? 14.294 6.558 -13.682 1.00 96.75 432 VAL A O 1
ATOM 3549 N N . ALA A 1 433 ? 16.113 7.666 -13.001 1.00 96.94 433 ALA A N 1
ATOM 3550 C CA . ALA A 1 433 ? 17.069 6.577 -13.172 1.00 96.94 433 ALA A CA 1
ATOM 3551 C C . ALA A 1 433 ? 16.678 5.337 -12.362 1.00 96.94 433 ALA A C 1
ATOM 3553 O O . ALA A 1 433 ? 16.718 4.219 -12.884 1.00 96.94 433 ALA A O 1
ATOM 3554 N N . GLU A 1 434 ? 16.255 5.537 -11.113 1.00 96.44 434 GLU A N 1
ATOM 3555 C CA . GLU A 1 434 ? 15.769 4.464 -10.252 1.00 96.44 434 GLU A CA 1
ATOM 3556 C C . GLU A 1 434 ? 14.527 3.790 -10.859 1.00 96.44 434 GLU A C 1
ATOM 3558 O O . GLU A 1 434 ? 14.519 2.572 -11.068 1.00 96.44 434 GLU A O 1
ATOM 3563 N N . VAL A 1 435 ? 13.527 4.583 -11.264 1.00 97.12 435 VAL A N 1
ATOM 3564 C CA . VAL A 1 435 ? 12.305 4.075 -11.907 1.00 97.12 435 VAL A CA 1
ATOM 3565 C C . VAL A 1 435 ? 12.611 3.350 -13.214 1.00 97.12 435 VAL A C 1
ATOM 3567 O O . VAL A 1 435 ? 12.029 2.294 -13.466 1.00 97.12 435 VAL A O 1
ATOM 3570 N N . LEU A 1 436 ? 13.528 3.867 -14.038 1.00 97.06 436 LEU A N 1
ATOM 3571 C CA . LEU A 1 436 ? 13.961 3.215 -15.276 1.00 97.06 436 LEU A CA 1
ATOM 3572 C C . LEU A 1 436 ? 14.594 1.851 -14.993 1.00 97.06 436 LEU A C 1
ATOM 3574 O O . LEU A 1 436 ? 14.269 0.878 -15.674 1.00 97.06 436 LEU A O 1
ATOM 3578 N N . SER A 1 437 ? 15.446 1.757 -13.970 1.00 97.31 437 SER A N 1
ATOM 3579 C CA . SER A 1 437 ? 16.041 0.487 -13.547 1.00 97.31 437 SER A CA 1
ATOM 3580 C C . SER A 1 437 ? 14.969 -0.517 -13.107 1.00 97.31 437 SER A C 1
ATOM 3582 O O . SER A 1 437 ? 15.006 -1.677 -13.530 1.00 97.31 437 SER A O 1
ATOM 3584 N N . TRP A 1 438 ? 13.950 -0.059 -12.368 1.00 96.50 438 TRP A N 1
ATOM 3585 C CA . TRP A 1 438 ? 12.801 -0.880 -11.970 1.00 96.50 438 TRP A CA 1
ATOM 3586 C C . TRP A 1 438 ? 12.004 -1.437 -13.150 1.00 96.50 438 TRP A C 1
ATOM 3588 O O . TRP A 1 438 ? 11.512 -2.565 -13.081 1.00 96.50 438 TRP A O 1
ATOM 3598 N N . GLN A 1 439 ? 11.904 -0.713 -14.269 1.00 96.38 439 GLN A N 1
ATOM 3599 C CA . GLN A 1 439 ? 11.195 -1.227 -15.450 1.00 96.38 439 GLN A CA 1
ATOM 3600 C C . GLN A 1 439 ? 11.886 -2.466 -16.040 1.00 96.38 439 GLN A C 1
ATOM 3602 O O . GLN A 1 439 ? 11.217 -3.386 -16.518 1.00 96.38 439 GLN A O 1
ATOM 3607 N N . PHE A 1 440 ? 13.219 -2.522 -15.957 1.00 95.38 440 PHE A N 1
ATOM 3608 C CA . PHE A 1 440 ? 13.998 -3.689 -16.368 1.00 95.38 440 PHE A CA 1
ATOM 3609 C C . PHE A 1 440 ? 13.971 -4.793 -15.311 1.00 95.38 440 PHE A C 1
ATOM 3611 O O . PHE A 1 440 ? 13.746 -5.947 -15.668 1.00 95.38 440 PHE A O 1
ATOM 3618 N N . SER A 1 441 ? 14.144 -4.476 -14.024 1.00 94.06 441 SER A N 1
ATOM 3619 C CA . SER A 1 441 ? 14.193 -5.492 -12.960 1.00 94.06 441 SER A CA 1
ATOM 3620 C C . SER A 1 441 ? 12.837 -6.104 -12.602 1.00 94.06 441 SER A C 1
ATOM 3622 O O . SER A 1 441 ? 12.798 -7.164 -11.993 1.00 94.06 441 SER A O 1
ATOM 3624 N N . SER A 1 442 ? 11.722 -5.453 -12.945 1.00 90.88 442 SER A N 1
ATOM 3625 C CA . SER A 1 442 ? 10.376 -6.035 -12.793 1.00 90.88 442 SER A CA 1
ATOM 3626 C C . SER A 1 442 ? 10.037 -7.009 -13.922 1.00 90.88 442 SER A C 1
ATOM 3628 O O . SER A 1 442 ? 9.345 -7.999 -13.707 1.00 90.88 442 SER A O 1
ATOM 3630 N N . THR A 1 443 ? 10.555 -6.749 -15.125 1.00 89.06 443 THR A N 1
ATOM 3631 C CA . THR A 1 443 ? 10.304 -7.569 -16.319 1.00 89.06 443 THR A CA 1
ATOM 3632 C C . THR A 1 443 ? 11.342 -8.687 -16.492 1.00 89.06 443 THR A C 1
ATOM 3634 O O . THR A 1 443 ? 11.079 -9.704 -17.134 1.00 89.06 443 THR A O 1
ATOM 3637 N N . THR A 1 444 ? 12.540 -8.496 -15.944 1.00 92.12 444 THR A N 1
ATOM 3638 C CA . THR A 1 444 ? 13.707 -9.375 -16.097 1.00 92.12 444 THR A CA 1
ATOM 3639 C C . THR A 1 444 ? 14.341 -9.659 -14.731 1.00 92.12 444 THR A C 1
ATOM 3641 O O . THR A 1 444 ? 13.899 -9.129 -13.722 1.00 92.12 444 THR A O 1
ATOM 3644 N N . LYS A 1 445 ? 15.391 -10.484 -14.659 1.00 90.88 445 LYS A N 1
ATOM 3645 C CA . LYS A 1 445 ? 16.074 -10.792 -13.388 1.00 90.88 445 LYS A CA 1
ATOM 3646 C C . LYS A 1 445 ? 17.063 -9.708 -12.939 1.00 90.88 445 LYS A C 1
ATOM 3648 O O . LYS A 1 445 ? 17.608 -9.821 -11.845 1.00 90.88 445 LYS A O 1
ATOM 3653 N N . ARG A 1 446 ? 17.328 -8.684 -13.763 1.00 92.69 446 ARG A N 1
ATOM 3654 C CA . ARG A 1 446 ? 18.291 -7.617 -13.448 1.00 92.69 446 ARG A CA 1
ATOM 3655 C C . ARG A 1 446 ? 17.835 -6.238 -13.927 1.00 92.69 446 ARG A C 1
ATOM 3657 O O . ARG A 1 446 ? 17.200 -6.108 -14.968 1.00 92.69 446 ARG A O 1
ATOM 3664 N N . GLY A 1 447 ? 18.201 -5.207 -13.172 1.00 93.94 447 GLY A N 1
ATOM 3665 C CA . GLY A 1 447 ? 17.994 -3.808 -13.550 1.00 93.94 447 GLY A CA 1
ATOM 3666 C C . GLY A 1 447 ? 19.094 -3.266 -14.465 1.00 93.94 447 GLY A C 1
ATOM 3667 O O . GLY A 1 447 ? 19.865 -4.019 -15.069 1.00 93.94 447 GLY A O 1
ATOM 3668 N N . LEU A 1 448 ? 19.178 -1.939 -14.533 1.00 96.25 448 LEU A N 1
ATOM 3669 C CA . LEU A 1 448 ? 20.208 -1.224 -15.283 1.00 96.25 448 LEU A CA 1
ATOM 3670 C C . LEU A 1 448 ? 21.450 -0.978 -14.420 1.00 96.25 448 LEU A C 1
ATOM 3672 O O . LEU A 1 448 ? 21.342 -0.689 -13.229 1.00 96.25 448 LEU A O 1
ATOM 3676 N N . THR A 1 449 ? 22.633 -1.085 -15.024 1.00 95.38 449 THR A N 1
ATOM 3677 C CA . THR A 1 449 ? 23.900 -0.723 -14.371 1.00 95.38 449 THR A CA 1
ATOM 3678 C C . THR A 1 449 ? 24.118 0.790 -14.398 1.00 95.38 449 THR A C 1
ATOM 3680 O O . THR A 1 449 ? 23.503 1.503 -15.189 1.00 95.38 449 THR A O 1
ATOM 3683 N N . ILE A 1 450 ? 25.038 1.289 -13.567 1.00 93.19 450 ILE A N 1
ATOM 3684 C CA . ILE A 1 450 ? 25.387 2.719 -13.523 1.00 93.19 450 ILE A CA 1
ATOM 3685 C C . ILE A 1 450 ? 25.852 3.209 -14.902 1.00 93.19 450 ILE A C 1
ATOM 3687 O O . ILE A 1 450 ? 25.423 4.263 -15.347 1.00 93.19 450 ILE A O 1
ATOM 3691 N N . GLU A 1 451 ? 26.657 2.427 -15.625 1.00 91.50 451 GLU A N 1
ATOM 3692 C CA . GLU A 1 451 ? 27.129 2.788 -16.972 1.00 91.50 451 GLU A CA 1
ATOM 3693 C C . GLU A 1 451 ? 25.982 2.908 -17.990 1.00 91.50 451 GLU A C 1
ATOM 3695 O O . GLU A 1 451 ? 25.932 3.854 -18.785 1.00 91.50 451 GLU A O 1
ATOM 3700 N N . GLN A 1 452 ? 25.023 1.978 -17.931 1.00 95.12 452 GLN A N 1
ATOM 3701 C CA . GLN A 1 452 ? 23.826 2.005 -18.772 1.00 95.12 452 GLN A CA 1
ATOM 3702 C C . GLN A 1 452 ? 22.958 3.227 -18.448 1.00 95.12 452 GLN A C 1
ATOM 3704 O O . GLN A 1 452 ? 22.480 3.908 -19.355 1.00 95.12 452 GLN A O 1
ATOM 3709 N N . LEU A 1 453 ? 22.790 3.532 -17.158 1.00 95.88 453 LEU A N 1
ATOM 3710 C CA . LEU A 1 453 ? 22.054 4.702 -16.688 1.00 95.88 453 LEU A CA 1
ATOM 3711 C C . LEU A 1 453 ? 22.733 6.002 -17.127 1.00 95.88 453 LEU A C 1
ATOM 3713 O O . LEU A 1 453 ? 22.061 6.855 -17.691 1.00 95.88 453 LEU A O 1
ATOM 3717 N N . THR A 1 454 ? 24.048 6.142 -16.966 1.00 93.25 454 THR A N 1
ATOM 3718 C CA . THR A 1 454 ? 24.799 7.331 -17.406 1.00 93.25 454 THR A CA 1
ATOM 3719 C C . THR A 1 454 ? 24.623 7.593 -18.901 1.00 93.25 454 THR A C 1
ATOM 3721 O O . THR A 1 454 ? 24.395 8.732 -19.300 1.00 93.25 454 THR A O 1
ATOM 3724 N N . THR A 1 455 ? 24.637 6.542 -19.727 1.00 92.88 455 THR A N 1
ATOM 3725 C CA . THR A 1 455 ? 24.391 6.671 -21.174 1.00 92.88 455 THR A CA 1
ATOM 3726 C C . THR A 1 455 ? 22.966 7.159 -21.468 1.00 92.88 455 THR A C 1
ATOM 3728 O O . THR A 1 455 ? 22.746 7.999 -22.341 1.00 92.88 455 THR A O 1
ATOM 3731 N N . LEU A 1 456 ? 21.970 6.660 -20.728 1.00 94.38 456 LEU A N 1
ATOM 3732 C CA . LEU A 1 456 ? 20.587 7.135 -20.841 1.00 94.38 456 LEU A CA 1
ATOM 3733 C C . LEU A 1 456 ? 20.433 8.585 -20.353 1.00 94.38 456 LEU A C 1
ATOM 3735 O O . LEU A 1 456 ? 19.667 9.342 -20.952 1.00 94.38 456 LEU A O 1
ATOM 3739 N N . ALA A 1 457 ? 21.175 8.976 -19.314 1.00 93.50 457 ALA A N 1
ATOM 3740 C CA . ALA A 1 457 ? 21.212 10.336 -18.786 1.00 93.50 457 ALA A CA 1
ATOM 3741 C C . ALA A 1 457 ? 21.743 11.309 -19.838 1.00 93.50 457 ALA A C 1
ATOM 3743 O O . ALA A 1 457 ? 21.082 12.297 -20.146 1.00 93.50 457 ALA A O 1
ATOM 3744 N N . GLU A 1 458 ? 22.885 10.983 -20.448 1.00 91.94 458 GLU A N 1
ATOM 3745 C CA . GLU A 1 458 ? 23.495 11.764 -21.526 1.00 91.94 458 GLU A CA 1
ATOM 3746 C C . GLU A 1 458 ? 22.528 11.928 -22.701 1.00 91.94 458 GLU A C 1
ATOM 3748 O O . GLU A 1 458 ? 22.377 13.015 -23.255 1.00 91.94 458 GLU A O 1
ATOM 3753 N N . LYS A 1 459 ? 21.785 10.872 -23.042 1.00 89.56 459 LYS A N 1
ATOM 3754 C CA . LYS A 1 459 ? 20.793 10.923 -24.118 1.00 89.56 459 LYS A CA 1
ATOM 3755 C C . LYS A 1 459 ? 19.620 11.859 -23.813 1.00 89.56 459 LYS A C 1
ATOM 3757 O O . LYS A 1 459 ? 19.083 12.488 -24.724 1.00 89.56 459 LYS A O 1
ATOM 3762 N N . LEU A 1 460 ? 19.206 11.942 -22.550 1.00 89.31 460 LEU A N 1
ATOM 3763 C CA . LEU A 1 460 ? 18.117 12.812 -22.114 1.00 89.31 460 LEU A CA 1
ATOM 3764 C C . LEU A 1 460 ? 18.570 14.241 -21.831 1.00 89.31 460 LEU A C 1
ATOM 3766 O O . LEU A 1 460 ? 17.802 15.164 -22.065 1.00 89.31 460 LEU A O 1
ATOM 3770 N N . LEU A 1 461 ? 19.766 14.457 -21.298 1.00 89.75 461 LEU A N 1
ATOM 3771 C CA . LEU A 1 461 ? 20.207 15.745 -20.754 1.00 89.75 461 LEU A CA 1
ATOM 3772 C C . LEU A 1 461 ? 21.344 16.388 -21.555 1.00 89.75 461 LEU A C 1
ATOM 3774 O O . LEU A 1 461 ? 21.552 17.592 -21.431 1.00 89.75 461 LEU A O 1
ATOM 3778 N N . GLY A 1 462 ? 21.996 15.630 -22.434 1.00 88.06 462 GLY A N 1
ATOM 3779 C CA . GLY A 1 462 ? 23.255 15.996 -23.075 1.00 88.06 462 GLY A CA 1
ATOM 3780 C C . GLY A 1 462 ? 24.466 15.667 -22.192 1.00 88.06 462 GLY A C 1
ATOM 3781 O O . GLY A 1 462 ? 24.292 15.223 -21.056 1.00 88.06 462 GLY A O 1
ATOM 3782 N N . PRO A 1 463 ? 25.695 15.889 -22.689 1.00 85.75 463 PRO A N 1
ATOM 3783 C CA . PRO A 1 463 ? 26.920 15.592 -21.949 1.00 85.75 463 PRO A CA 1
ATOM 3784 C C . PRO A 1 463 ? 27.019 16.381 -20.636 1.00 85.75 463 PRO A C 1
ATOM 3786 O O . PRO A 1 463 ? 27.002 17.612 -20.634 1.00 85.75 463 PRO A O 1
ATOM 3789 N N . CYS A 1 464 ? 27.162 15.673 -19.516 1.00 82.00 464 CYS A N 1
ATOM 3790 C CA . CYS A 1 464 ? 27.383 16.248 -18.191 1.00 82.00 464 CYS A CA 1
ATOM 3791 C C . CYS A 1 464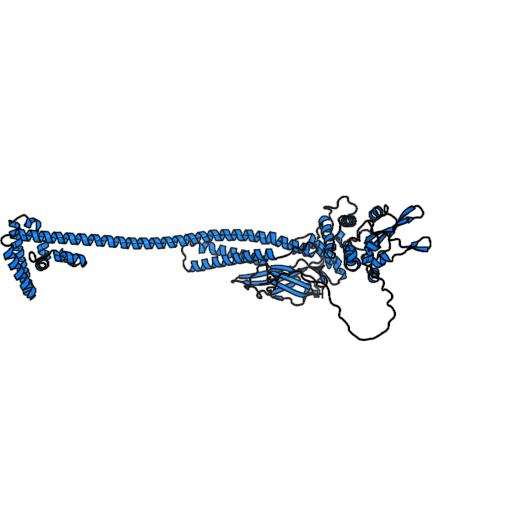 ? 28.354 15.388 -17.366 1.00 82.00 464 CYS A C 1
ATOM 3793 O O . CYS A 1 464 ? 28.464 14.181 -17.577 1.00 82.00 464 CYS A O 1
ATOM 3795 N N . VAL A 1 465 ? 29.046 16.009 -16.405 1.00 75.00 465 VAL A N 1
ATOM 3796 C CA . VAL A 1 465 ? 29.985 15.324 -15.495 1.00 75.00 465 VAL A CA 1
ATOM 3797 C C . VAL A 1 465 ? 29.248 14.590 -14.371 1.00 75.00 465 VAL A C 1
ATOM 3799 O O . VAL A 1 465 ? 29.657 13.503 -13.973 1.00 75.00 465 VAL A O 1
ATOM 3802 N N . ASN A 1 466 ? 28.157 15.167 -13.862 1.00 86.94 466 ASN A N 1
ATOM 3803 C CA . ASN A 1 466 ? 27.326 14.562 -12.827 1.00 86.94 466 ASN A CA 1
ATOM 3804 C C . ASN A 1 466 ? 25.855 14.883 -13.099 1.00 86.94 466 ASN A C 1
ATOM 3806 O O . ASN A 1 466 ? 25.479 16.050 -13.164 1.00 86.94 466 ASN A O 1
ATOM 3810 N N . TYR A 1 467 ? 25.038 13.841 -13.232 1.00 88.94 467 TYR A N 1
ATOM 3811 C CA . TYR A 1 467 ? 23.609 13.961 -13.513 1.00 88.94 467 TYR A CA 1
ATOM 3812 C C . TYR A 1 467 ? 22.744 14.014 -12.247 1.00 88.94 467 TYR A C 1
ATOM 3814 O O . TYR A 1 467 ? 21.532 14.196 -12.348 1.00 88.94 467 TYR A O 1
ATOM 3822 N N . SER A 1 468 ? 23.326 13.839 -11.057 1.00 90.00 468 SER A N 1
ATOM 3823 C CA . SER A 1 468 ? 22.563 13.867 -9.806 1.00 90.00 468 SER A CA 1
ATOM 3824 C C . SER A 1 468 ? 21.912 15.235 -9.582 1.00 90.00 468 SER A C 1
ATOM 3826 O O . SER A 1 468 ? 22.530 16.279 -9.790 1.00 90.00 468 SER A O 1
ATOM 3828 N N . GLY A 1 469 ? 20.631 15.240 -9.215 1.00 89.88 469 GLY A N 1
ATOM 3829 C CA . GLY A 1 469 ? 19.817 16.446 -9.075 1.00 89.88 469 GLY A CA 1
ATOM 3830 C C . GLY A 1 469 ? 19.414 17.133 -10.388 1.00 89.88 469 GLY A C 1
ATOM 3831 O O . GLY A 1 469 ? 18.639 18.091 -10.344 1.00 89.88 469 GLY A O 1
ATOM 3832 N N . CYS A 1 470 ? 19.874 16.670 -11.559 1.00 93.44 470 CYS A N 1
ATOM 3833 C CA . CYS A 1 470 ? 19.473 17.266 -12.833 1.00 93.44 470 CYS A CA 1
ATOM 3834 C C . CYS A 1 470 ? 17.970 17.107 -13.075 1.00 93.44 470 CYS A C 1
ATOM 3836 O O . CYS A 1 470 ? 17.388 16.048 -12.853 1.00 93.44 470 CYS A O 1
ATOM 3838 N N . GLN A 1 471 ? 17.349 18.172 -13.568 1.00 94.38 471 GLN A N 1
ATOM 3839 C CA . GLN A 1 471 ? 15.909 18.253 -13.760 1.00 94.38 471 GLN A CA 1
ATOM 3840 C C . GLN A 1 471 ? 15.472 17.729 -15.133 1.00 94.38 471 GLN A C 1
ATOM 3842 O O . GLN A 1 471 ? 16.056 18.074 -16.160 1.00 94.38 471 GLN A O 1
ATOM 3847 N N . ILE A 1 472 ? 14.404 16.931 -15.157 1.00 95.44 472 ILE A N 1
ATOM 3848 C CA . ILE A 1 472 ? 13.804 16.352 -16.363 1.00 95.44 472 ILE A CA 1
ATOM 3849 C C . ILE A 1 472 ? 12.323 16.713 -16.399 1.00 95.44 472 ILE A C 1
ATOM 3851 O O . ILE A 1 472 ? 11.566 16.435 -15.468 1.00 95.44 472 ILE A O 1
ATOM 3855 N N . THR A 1 473 ? 11.896 17.339 -17.494 1.00 95.88 473 THR A N 1
ATOM 3856 C CA . THR A 1 473 ? 10.492 17.693 -17.713 1.00 95.88 473 THR A CA 1
ATOM 3857 C C . THR A 1 473 ? 9.711 16.501 -18.269 1.00 95.88 473 THR A C 1
ATOM 3859 O O . THR A 1 473 ? 10.250 15.674 -19.008 1.00 95.88 473 THR A O 1
ATOM 3862 N N . TRP A 1 474 ? 8.406 16.450 -17.979 1.00 95.75 474 TRP A N 1
ATOM 3863 C CA . TRP A 1 474 ? 7.491 15.473 -18.589 1.00 95.75 474 TRP A CA 1
ATOM 3864 C C . TRP A 1 474 ? 7.565 15.488 -20.121 1.00 95.75 474 TRP A C 1
ATOM 3866 O O . TRP A 1 474 ? 7.544 14.441 -20.771 1.00 95.75 474 TRP A O 1
ATOM 3876 N N . ALA A 1 475 ? 7.695 16.687 -20.697 1.00 93.69 475 ALA A N 1
ATOM 3877 C CA . ALA A 1 475 ? 7.781 16.858 -22.135 1.00 93.69 475 ALA A CA 1
ATOM 3878 C C . ALA A 1 475 ? 9.001 16.124 -22.706 1.00 93.69 475 ALA A C 1
ATOM 3880 O O . ALA A 1 475 ? 8.830 15.278 -23.577 1.00 93.69 475 ALA A O 1
ATOM 3881 N N . LYS A 1 476 ? 10.191 16.326 -22.133 1.00 93.31 476 LYS A N 1
ATOM 3882 C CA . LYS A 1 476 ? 11.427 15.665 -22.573 1.00 93.31 476 LYS A CA 1
ATOM 3883 C C . LYS A 1 476 ? 11.396 14.142 -22.406 1.00 93.31 476 LYS A C 1
ATOM 3885 O O . LYS A 1 476 ? 11.994 13.413 -23.192 1.00 93.31 476 LYS A O 1
ATOM 3890 N N . PHE A 1 477 ? 10.684 13.657 -21.389 1.00 94.88 477 PHE A N 1
ATOM 3891 C CA . PHE A 1 477 ? 10.551 12.229 -21.113 1.00 94.88 477 PHE A CA 1
ATOM 3892 C C . PHE A 1 477 ? 9.616 11.509 -22.103 1.00 94.88 477 PHE A C 1
ATOM 3894 O O . PHE A 1 477 ? 9.965 10.435 -22.603 1.00 94.88 477 PHE A O 1
ATOM 3901 N N . CYS A 1 478 ? 8.440 12.083 -22.403 1.00 93.19 478 CYS A N 1
ATOM 3902 C CA . CYS A 1 478 ? 7.385 11.370 -23.139 1.00 93.19 478 CYS A CA 1
ATOM 3903 C C . CYS A 1 478 ? 6.711 12.134 -24.301 1.00 93.19 478 CYS A C 1
ATOM 3905 O O . CYS A 1 478 ? 6.190 11.461 -25.195 1.00 93.19 478 CYS A O 1
ATOM 3907 N N . LYS A 1 479 ? 6.707 13.480 -24.342 1.00 88.62 479 LYS A N 1
ATOM 3908 C CA . LYS A 1 479 ? 6.049 14.252 -25.432 1.00 88.62 479 LYS A CA 1
ATOM 3909 C C . LYS A 1 479 ? 6.982 14.614 -26.580 1.00 88.62 479 LYS A C 1
ATOM 3911 O O . LYS A 1 479 ? 6.605 14.492 -27.740 1.00 88.62 479 LYS A O 1
ATOM 3916 N N . GLU A 1 480 ? 8.156 15.130 -26.254 1.00 91.56 480 GLU A N 1
ATOM 3917 C CA . GLU A 1 480 ? 9.129 15.609 -27.220 1.00 91.56 480 GLU A CA 1
ATOM 3918 C C . GLU A 1 480 ? 9.819 14.426 -27.886 1.00 91.56 480 GLU A C 1
ATOM 3920 O O . GLU A 1 480 ? 10.105 13.396 -27.267 1.00 91.56 480 GLU A O 1
ATOM 3925 N N . ASN A 1 481 ? 10.098 14.587 -29.173 1.00 90.88 481 ASN A N 1
ATOM 3926 C CA . ASN A 1 481 ? 10.918 13.629 -29.881 1.00 90.88 481 ASN A CA 1
ATOM 3927 C C . ASN A 1 481 ? 12.381 13.802 -29.469 1.00 90.88 481 ASN A C 1
ATOM 3929 O O . ASN A 1 481 ? 12.860 14.924 -29.299 1.00 90.88 481 ASN A O 1
ATOM 3933 N N . MET A 1 482 ? 13.107 12.691 -29.358 1.00 87.50 482 MET A N 1
ATOM 3934 C CA . MET A 1 482 ? 14.553 12.753 -29.148 1.00 87.50 482 MET A CA 1
ATOM 3935 C C . MET A 1 482 ? 15.238 13.472 -30.318 1.00 87.50 482 MET A C 1
ATOM 3937 O O . MET A 1 482 ? 14.758 13.424 -31.454 1.00 87.50 482 MET A O 1
ATOM 3941 N N . ALA A 1 483 ? 16.383 14.107 -30.054 1.00 85.56 483 ALA A N 1
ATOM 3942 C CA . ALA A 1 483 ? 17.123 14.877 -31.051 1.00 85.56 483 ALA A CA 1
ATOM 3943 C C . ALA A 1 483 ? 17.366 14.066 -32.341 1.00 85.56 483 ALA A C 1
ATOM 3945 O O . ALA A 1 483 ? 17.981 12.998 -32.324 1.00 85.56 483 ALA A O 1
ATOM 3946 N N . GLY A 1 484 ? 16.845 14.566 -33.468 1.00 81.75 484 GLY A N 1
ATOM 3947 C CA . GLY A 1 484 ? 16.976 13.924 -34.780 1.00 81.75 484 GLY A CA 1
ATOM 3948 C C . GLY A 1 484 ? 16.192 12.613 -34.953 1.00 81.75 484 GLY A C 1
ATOM 3949 O O . GLY A 1 484 ? 16.509 11.841 -35.859 1.00 81.75 484 GLY A O 1
ATOM 3950 N N . LYS A 1 485 ? 15.201 12.324 -34.096 1.00 87.19 485 LYS A N 1
ATOM 3951 C CA . LYS A 1 485 ? 14.335 11.131 -34.166 1.00 87.19 485 LYS A CA 1
ATOM 3952 C C . LYS A 1 485 ? 12.858 11.526 -34.272 1.00 87.19 485 LYS A C 1
ATOM 3954 O O . LYS A 1 485 ? 12.475 12.634 -33.928 1.00 87.19 485 LYS A O 1
ATOM 3959 N N . GLY A 1 486 ? 12.019 10.605 -34.750 1.00 88.69 486 GLY A N 1
ATOM 3960 C CA . GLY A 1 486 ? 10.563 10.792 -34.889 1.00 88.69 486 GLY A CA 1
ATOM 3961 C C . GLY A 1 486 ? 9.736 10.168 -33.757 1.00 88.69 486 GLY A C 1
ATOM 3962 O O . GLY A 1 486 ? 8.594 9.769 -33.983 1.00 88.69 486 GLY A O 1
ATOM 3963 N N . PHE A 1 487 ? 10.335 9.964 -32.582 1.00 91.06 487 PHE A N 1
ATOM 3964 C CA . PHE A 1 487 ? 9.706 9.318 -31.429 1.00 91.06 487 PHE A CA 1
ATOM 3965 C C . PHE A 1 487 ? 10.318 9.809 -30.109 1.00 91.06 487 PHE A C 1
ATOM 3967 O O . PHE A 1 487 ? 11.465 10.269 -30.083 1.00 91.06 487 PHE A O 1
ATOM 3974 N N . SER A 1 488 ? 9.558 9.693 -29.016 1.00 94.06 488 SER A N 1
ATOM 3975 C CA . SER A 1 488 ? 9.979 10.115 -27.677 1.00 94.06 488 SER A CA 1
ATOM 3976 C C . SER A 1 488 ? 10.892 9.100 -26.988 1.00 94.06 488 SER A C 1
ATOM 3978 O O . SER A 1 488 ? 10.976 7.931 -27.382 1.00 94.06 488 SER A O 1
ATOM 3980 N N . PHE A 1 489 ? 11.587 9.560 -25.944 1.00 95.38 489 PHE A N 1
ATOM 3981 C CA . PHE A 1 489 ? 12.519 8.740 -25.171 1.00 95.38 489 PHE A CA 1
ATOM 3982 C C . PHE A 1 489 ? 11.837 7.518 -24.552 1.00 95.38 489 PHE A C 1
ATOM 3984 O O . PHE A 1 489 ? 12.299 6.393 -24.745 1.00 95.38 489 PHE A O 1
ATOM 3991 N N . TRP A 1 490 ? 10.718 7.725 -23.853 1.00 96.06 490 TRP A N 1
ATOM 3992 C CA . TRP A 1 490 ? 10.032 6.632 -23.175 1.00 96.06 490 TRP A CA 1
ATOM 3993 C C . TRP A 1 490 ? 9.506 5.569 -24.151 1.00 96.06 490 TRP A C 1
ATOM 3995 O O . TRP A 1 490 ? 9.706 4.380 -23.924 1.00 96.06 490 TRP A O 1
ATOM 4005 N N . VAL A 1 491 ? 8.896 5.968 -25.274 1.00 94.75 491 VAL A N 1
ATOM 4006 C CA . VAL A 1 491 ? 8.380 5.015 -26.277 1.00 94.75 491 VAL A CA 1
ATOM 4007 C C . VAL A 1 491 ? 9.500 4.150 -26.856 1.00 94.75 491 VAL A C 1
ATOM 4009 O O . VAL A 1 491 ? 9.302 2.961 -27.101 1.00 94.75 491 VAL A O 1
ATOM 4012 N N . TRP A 1 492 ? 10.682 4.726 -27.073 1.00 95.06 492 TRP A N 1
ATOM 4013 C CA . TRP A 1 492 ? 11.858 3.969 -27.500 1.00 95.06 492 TRP A CA 1
ATOM 4014 C C . TRP A 1 492 ? 12.300 2.954 -26.445 1.00 95.06 492 TRP A C 1
ATOM 4016 O O . TRP A 1 492 ? 12.526 1.787 -26.769 1.00 95.06 492 TRP A O 1
ATOM 4026 N N . LEU A 1 493 ? 12.381 3.379 -25.185 1.00 96.06 493 LEU A N 1
ATOM 4027 C CA . LEU A 1 493 ? 12.832 2.523 -24.096 1.00 96.06 493 LEU A CA 1
ATOM 4028 C C . LEU A 1 493 ? 11.836 1.394 -23.783 1.00 96.06 493 LEU A C 1
ATOM 4030 O O . LEU A 1 493 ? 12.251 0.251 -23.618 1.00 96.06 493 LEU A O 1
ATOM 4034 N N . ASP A 1 494 ? 10.530 1.674 -23.773 1.00 95.62 494 ASP A N 1
ATOM 4035 C CA . ASP A 1 494 ? 9.484 0.661 -23.569 1.00 95.62 494 ASP A CA 1
ATOM 4036 C C . ASP A 1 494 ? 9.502 -0.398 -24.683 1.00 95.62 494 ASP A C 1
ATOM 4038 O O . ASP A 1 494 ? 9.390 -1.594 -24.413 1.00 95.62 494 ASP A O 1
ATOM 4042 N N . ASN A 1 495 ? 9.765 0.005 -25.932 1.00 94.81 495 ASN A N 1
ATOM 4043 C CA . ASN A 1 495 ? 9.936 -0.944 -27.032 1.00 94.81 495 ASN A CA 1
ATOM 4044 C C . ASN A 1 495 ? 11.185 -1.824 -26.885 1.00 94.81 495 ASN A C 1
ATOM 4046 O O . ASN A 1 495 ? 11.140 -2.996 -27.268 1.00 94.81 495 ASN A O 1
ATOM 4050 N N . ILE A 1 496 ? 12.272 -1.295 -26.313 1.00 96.06 496 ILE A N 1
ATOM 4051 C CA . ILE A 1 496 ? 13.444 -2.097 -25.941 1.00 96.06 496 ILE A CA 1
ATOM 4052 C C . ILE A 1 496 ? 13.076 -3.091 -24.840 1.00 96.06 496 ILE A C 1
ATOM 4054 O O . ILE A 1 496 ? 13.411 -4.263 -24.969 1.00 96.06 496 ILE A O 1
ATOM 4058 N N . ILE A 1 497 ? 12.360 -2.666 -23.796 1.00 95.50 497 ILE A N 1
ATOM 4059 C CA . ILE A 1 497 ? 11.918 -3.561 -22.715 1.00 95.50 497 ILE A CA 1
ATOM 4060 C C . ILE A 1 497 ? 11.042 -4.690 -23.279 1.00 95.50 497 ILE A C 1
ATOM 4062 O O . ILE A 1 497 ? 11.247 -5.853 -22.934 1.00 95.50 497 ILE A O 1
ATOM 4066 N N . ASP A 1 498 ? 10.122 -4.385 -24.200 1.00 93.88 498 ASP A N 1
ATOM 4067 C CA . ASP A 1 498 ? 9.295 -5.395 -24.872 1.00 93.88 498 ASP A CA 1
ATOM 4068 C C . ASP A 1 498 ? 10.129 -6.358 -25.736 1.00 93.88 498 ASP A C 1
ATOM 4070 O O . ASP A 1 498 ? 9.881 -7.565 -25.738 1.00 93.88 498 ASP A O 1
ATOM 4074 N N . LEU A 1 499 ? 11.146 -5.847 -26.442 1.00 95.38 499 LEU A N 1
ATOM 4075 C CA . LEU A 1 499 ? 12.086 -6.669 -27.209 1.00 95.38 499 LEU A CA 1
ATOM 4076 C C . LEU A 1 499 ? 12.890 -7.593 -26.283 1.00 95.38 499 LEU A C 1
ATOM 4078 O O . LEU A 1 499 ? 13.001 -8.789 -26.558 1.00 95.38 499 LEU A O 1
ATOM 4082 N N . VAL A 1 500 ? 13.386 -7.062 -25.160 1.00 95.62 500 VAL A N 1
ATOM 4083 C CA . VAL A 1 500 ? 14.114 -7.827 -24.141 1.00 95.62 500 VAL A CA 1
ATOM 4084 C C . VAL A 1 500 ? 13.246 -8.938 -23.577 1.00 95.62 500 VAL A C 1
ATOM 4086 O O . VAL A 1 500 ? 13.648 -10.099 -23.605 1.00 95.62 500 VAL A O 1
ATOM 4089 N N . LYS A 1 501 ? 12.033 -8.600 -23.136 1.00 93.62 501 LYS A N 1
ATOM 4090 C CA . LYS A 1 501 ? 11.089 -9.542 -22.534 1.00 93.62 501 LYS A CA 1
ATOM 4091 C C . LYS A 1 501 ? 10.763 -10.718 -23.453 1.00 93.62 501 LYS A C 1
ATOM 4093 O O . LYS A 1 501 ? 10.686 -11.849 -22.982 1.00 93.62 501 LYS A O 1
ATOM 4098 N N . LYS A 1 502 ? 10.529 -10.450 -24.740 1.00 92.62 502 LYS A N 1
ATOM 4099 C CA . LYS A 1 502 ? 9.997 -11.447 -25.681 1.00 92.62 502 LYS A CA 1
ATOM 4100 C C . LYS A 1 502 ? 11.067 -12.274 -26.389 1.00 92.62 502 LYS A C 1
ATOM 4102 O O . LYS A 1 502 ? 10.821 -13.449 -26.628 1.00 92.62 502 LYS A O 1
ATOM 4107 N N . TYR A 1 503 ? 12.220 -11.688 -26.725 1.00 94.50 503 TYR A N 1
ATOM 4108 C CA . TYR A 1 503 ? 13.162 -12.318 -27.666 1.00 94.50 503 TYR A CA 1
ATOM 4109 C C . TYR A 1 503 ? 14.546 -12.613 -27.086 1.00 94.50 503 TYR A C 1
ATOM 4111 O O . TYR A 1 503 ? 15.204 -13.543 -27.540 1.00 94.50 503 TYR A O 1
ATOM 4119 N N . ILE A 1 504 ? 15.014 -11.839 -26.102 1.00 94.81 504 ILE A N 1
ATOM 4120 C CA . ILE A 1 504 ? 16.411 -11.908 -25.622 1.00 94.81 504 ILE A CA 1
ATOM 4121 C C . ILE A 1 504 ? 16.520 -11.948 -24.090 1.00 94.81 504 ILE A C 1
ATOM 4123 O O . ILE A 1 504 ? 17.555 -11.601 -23.523 1.00 94.81 504 ILE A O 1
ATOM 4127 N N . LEU A 1 505 ? 15.461 -12.392 -23.407 1.00 95.00 505 LEU A N 1
ATOM 4128 C CA . LEU A 1 505 ? 15.355 -12.377 -21.945 1.00 95.00 505 LEU A CA 1
ATOM 4129 C C . LEU A 1 505 ? 16.499 -13.142 -21.266 1.00 95.00 505 LEU A C 1
ATOM 4131 O O . LEU A 1 505 ? 17.093 -12.647 -20.310 1.00 95.00 505 LEU A O 1
ATOM 4135 N N . ALA A 1 506 ? 16.822 -14.338 -21.766 1.00 93.56 506 ALA A N 1
ATOM 4136 C CA . ALA A 1 506 ? 17.895 -15.160 -21.212 1.00 93.56 506 ALA A CA 1
ATOM 4137 C C . ALA A 1 506 ? 19.264 -14.473 -21.352 1.00 93.56 506 ALA A C 1
ATOM 4139 O O . ALA A 1 506 ? 19.999 -14.362 -20.377 1.00 93.56 506 ALA A O 1
ATOM 4140 N N . LEU A 1 507 ? 19.557 -13.920 -22.533 1.00 94.56 507 LEU A N 1
ATOM 4141 C CA . LEU A 1 507 ? 20.816 -13.222 -22.813 1.00 94.56 507 LEU A CA 1
ATOM 4142 C C . LEU A 1 507 ? 20.984 -11.957 -21.959 1.00 94.56 507 LEU A C 1
ATOM 4144 O O . LEU A 1 507 ? 22.081 -11.659 -21.491 1.00 94.56 507 LEU A O 1
ATOM 4148 N N . TRP A 1 508 ? 19.891 -11.222 -21.734 1.00 95.81 508 TRP A N 1
ATOM 4149 C CA . TRP A 1 508 ? 19.890 -10.051 -20.861 1.00 95.81 508 TRP A CA 1
ATOM 4150 C C . TRP A 1 508 ? 20.165 -10.418 -19.399 1.00 95.81 508 TRP A C 1
ATOM 4152 O O . TRP A 1 508 ? 20.969 -9.750 -18.747 1.00 95.81 508 TRP A O 1
ATOM 4162 N N . ASN A 1 509 ? 19.519 -11.474 -18.894 1.00 94.31 509 ASN A N 1
ATOM 4163 C CA . ASN A 1 509 ? 19.623 -11.899 -17.496 1.00 94.31 509 ASN A CA 1
ATOM 4164 C C . ASN A 1 509 ? 21.035 -12.354 -17.112 1.00 94.31 509 ASN A C 1
ATOM 4166 O O . ASN A 1 509 ? 21.476 -12.043 -16.011 1.00 94.31 509 ASN A O 1
ATOM 4170 N N . GLU A 1 510 ? 21.742 -13.033 -18.017 1.00 93.06 510 GLU A N 1
ATOM 4171 C CA . GLU A 1 510 ? 23.136 -13.452 -17.797 1.00 93.06 510 GLU A CA 1
ATOM 4172 C C . GLU A 1 510 ? 24.144 -12.298 -17.917 1.00 93.06 510 GLU A C 1
ATOM 4174 O O . GLU A 1 510 ? 25.324 -12.476 -17.637 1.00 93.06 510 GLU A O 1
ATOM 4179 N N . GLY A 1 511 ? 23.710 -11.112 -18.356 1.00 93.44 511 GLY A N 1
ATOM 4180 C CA . GLY A 1 511 ? 24.590 -9.952 -18.497 1.00 93.44 511 GLY A CA 1
ATOM 4181 C C . GLY A 1 511 ? 25.441 -9.934 -19.771 1.00 93.44 511 GLY A C 1
ATOM 4182 O O . GLY A 1 511 ? 26.316 -9.084 -19.884 1.00 93.44 511 GLY A O 1
ATOM 4183 N N . TYR A 1 512 ? 25.160 -10.788 -20.762 1.00 94.88 512 TYR A N 1
ATOM 4184 C CA . TYR A 1 512 ? 25.879 -10.795 -22.050 1.00 94.88 512 TYR A CA 1
ATOM 4185 C C . TYR A 1 512 ? 25.574 -9.577 -22.937 1.00 94.88 512 TYR A C 1
ATOM 4187 O O . TYR A 1 512 ? 26.246 -9.337 -23.938 1.00 94.88 512 TYR A O 1
ATOM 4195 N N . ILE A 1 513 ? 24.541 -8.804 -22.593 1.00 96.12 513 ILE A N 1
ATOM 4196 C CA . ILE A 1 513 ? 24.107 -7.634 -23.354 1.00 96.12 513 ILE A CA 1
ATOM 4197 C C . ILE A 1 513 ? 24.523 -6.360 -22.626 1.00 96.12 513 ILE A C 1
ATOM 4199 O O . ILE A 1 513 ? 23.993 -6.037 -21.559 1.00 96.12 513 ILE A O 1
ATOM 4203 N N . MET A 1 514 ? 25.411 -5.593 -23.263 1.00 94.69 514 MET A N 1
ATOM 4204 C CA . MET A 1 514 ? 25.805 -4.263 -22.798 1.00 94.69 514 MET A CA 1
ATOM 4205 C C . MET A 1 514 ? 24.649 -3.265 -22.944 1.00 94.69 514 MET A C 1
ATOM 4207 O O . MET A 1 514 ? 24.383 -2.480 -22.037 1.00 94.69 514 MET A O 1
ATOM 4211 N N . GLY A 1 515 ? 23.886 -3.352 -24.036 1.00 95.38 515 GLY A N 1
ATOM 4212 C CA . GLY A 1 515 ? 22.600 -2.671 -24.197 1.00 95.38 515 GLY A CA 1
ATOM 4213 C C . GLY A 1 515 ? 22.738 -1.180 -24.498 1.00 95.38 515 GLY A C 1
ATOM 4214 O O . GLY A 1 515 ? 22.558 -0.775 -25.642 1.00 95.38 515 GLY A O 1
ATOM 4215 N N . PHE A 1 516 ? 23.046 -0.364 -23.495 1.00 96.00 516 PHE A N 1
ATOM 4216 C CA . PHE A 1 516 ? 23.134 1.092 -23.627 1.00 96.00 516 PHE A CA 1
ATOM 4217 C C . PHE A 1 516 ? 24.594 1.537 -23.586 1.00 96.00 516 PHE A C 1
ATOM 4219 O O . PHE A 1 516 ? 25.233 1.448 -22.543 1.00 96.00 516 PHE A O 1
ATOM 4226 N N . ILE A 1 517 ? 25.108 1.997 -24.728 1.00 94.31 517 ILE A N 1
ATOM 4227 C CA . ILE A 1 517 ? 26.461 2.541 -24.868 1.00 94.31 517 ILE A CA 1
ATOM 4228 C C . ILE A 1 517 ? 26.491 3.580 -25.997 1.00 94.31 517 ILE A C 1
ATOM 4230 O O . ILE A 1 517 ? 25.923 3.341 -27.064 1.00 94.31 517 ILE A O 1
ATOM 4234 N N . SER A 1 518 ? 27.148 4.722 -25.767 1.00 91.00 518 SER A N 1
ATOM 4235 C CA . SER A 1 518 ? 27.328 5.759 -26.790 1.00 91.00 518 SER A CA 1
ATOM 4236 C C . SER A 1 518 ? 28.304 5.311 -27.878 1.00 91.00 518 SER A C 1
ATOM 4238 O O . SER A 1 518 ? 29.193 4.490 -27.641 1.00 91.00 518 SER A O 1
ATOM 4240 N N . LYS A 1 519 ? 28.181 5.877 -29.083 1.00 89.12 519 LYS A N 1
ATOM 4241 C CA . LYS A 1 519 ? 29.079 5.547 -30.201 1.00 89.12 519 LYS A CA 1
ATOM 4242 C C . LYS A 1 519 ? 30.533 5.916 -29.901 1.00 89.12 519 LYS A C 1
ATOM 4244 O O . LYS A 1 519 ? 31.432 5.204 -30.341 1.00 89.12 519 LYS A O 1
ATOM 4249 N N . GLU A 1 520 ? 30.790 7.004 -29.173 1.00 89.50 520 GLU A N 1
ATOM 4250 C CA . GLU A 1 520 ? 32.147 7.376 -28.764 1.00 89.50 520 GLU A CA 1
ATOM 4251 C C . GLU A 1 520 ? 32.731 6.338 -27.800 1.00 89.50 520 GLU A C 1
ATOM 4253 O O . GLU A 1 520 ? 33.859 5.872 -27.991 1.00 89.50 520 GLU A O 1
ATOM 4258 N N . ARG A 1 521 ? 31.952 5.926 -26.789 1.00 90.38 521 ARG A N 1
ATOM 4259 C CA . ARG A 1 521 ? 32.404 4.960 -25.782 1.00 90.38 521 ARG A CA 1
ATOM 4260 C C . ARG A 1 521 ? 32.576 3.564 -26.367 1.00 90.38 521 ARG A C 1
ATOM 4262 O O . ARG A 1 521 ? 33.572 2.914 -26.066 1.00 90.38 521 ARG A O 1
ATOM 4269 N N . GLU A 1 522 ? 31.660 3.141 -27.233 1.00 92.75 522 GLU A N 1
ATOM 4270 C CA . GLU A 1 522 ? 31.736 1.897 -28.004 1.00 92.75 522 GLU A CA 1
ATOM 4271 C C . GLU A 1 522 ? 33.068 1.797 -28.755 1.00 92.75 522 GLU A C 1
ATOM 4273 O O . GLU A 1 522 ? 33.772 0.792 -28.642 1.00 92.75 522 GLU A O 1
ATOM 4278 N N . ARG A 1 523 ? 33.472 2.867 -29.454 1.00 91.50 523 ARG A N 1
ATOM 4279 C CA . ARG A 1 523 ? 34.769 2.892 -30.140 1.00 91.50 523 ARG A CA 1
ATOM 4280 C C . ARG A 1 523 ? 35.942 2.840 -29.174 1.00 91.50 523 ARG A C 1
ATOM 4282 O O . ARG A 1 523 ? 36.911 2.141 -29.447 1.00 91.50 523 ARG A O 1
ATOM 4289 N N . ALA A 1 524 ? 35.857 3.550 -28.052 1.00 92.44 524 ALA A N 1
ATOM 4290 C CA . ALA A 1 524 ? 36.924 3.578 -27.060 1.00 92.44 524 ALA A CA 1
ATOM 4291 C C . ALA A 1 524 ? 37.188 2.200 -26.426 1.00 92.44 524 ALA A C 1
ATOM 4293 O O . ALA A 1 524 ? 38.343 1.881 -26.157 1.00 92.44 524 ALA A O 1
ATOM 4294 N N . ILE A 1 525 ? 36.151 1.380 -26.210 1.00 93.19 525 ILE A N 1
ATOM 4295 C CA . ILE A 1 525 ? 36.309 0.052 -25.591 1.00 93.19 525 ILE A CA 1
ATOM 4296 C C . ILE A 1 525 ? 36.667 -1.054 -26.589 1.00 93.19 525 ILE A C 1
ATOM 4298 O O . ILE A 1 525 ? 37.363 -1.993 -26.211 1.00 93.19 525 ILE A O 1
ATOM 4302 N N . LEU A 1 526 ? 36.229 -0.945 -27.850 1.00 92.81 526 LEU A N 1
ATOM 4303 C CA . LEU A 1 526 ? 36.529 -1.936 -28.889 1.00 92.81 526 LEU A CA 1
ATOM 4304 C C . LEU A 1 526 ? 37.874 -1.688 -29.580 1.00 92.81 526 LEU A C 1
ATOM 4306 O O . LEU A 1 526 ? 38.558 -2.644 -29.927 1.00 92.81 526 LEU A O 1
ATOM 4310 N N . SER A 1 527 ? 38.289 -0.429 -29.753 1.00 90.88 527 SER A N 1
ATOM 4311 C CA . SER A 1 527 ? 39.544 -0.087 -30.440 1.00 90.88 527 SER A CA 1
ATOM 4312 C C . SER A 1 527 ? 40.809 -0.776 -29.880 1.00 90.88 527 SER A C 1
ATOM 4314 O O . SER A 1 527 ? 41.632 -1.221 -30.683 1.00 90.88 527 SER A O 1
ATOM 4316 N N . PRO A 1 528 ? 40.995 -0.913 -28.546 1.00 91.44 528 PRO A N 1
ATOM 4317 C CA . PRO A 1 528 ? 42.167 -1.590 -27.985 1.00 91.44 528 PRO A CA 1
ATOM 4318 C C . PRO A 1 528 ? 42.055 -3.125 -27.953 1.00 91.44 528 PRO A C 1
ATOM 4320 O O . PRO A 1 528 ? 43.014 -3.788 -27.557 1.00 91.44 528 PRO A O 1
ATOM 4323 N N . LYS A 1 529 ? 40.905 -3.706 -28.314 1.00 92.06 529 LYS A N 1
ATOM 4324 C CA . LYS A 1 529 ? 40.645 -5.149 -28.214 1.00 92.06 529 LYS A CA 1
ATOM 4325 C C . LYS A 1 529 ? 41.109 -5.911 -29.467 1.00 92.06 529 LYS A C 1
ATOM 4327 O O . LYS A 1 529 ? 41.263 -5.310 -30.534 1.00 92.06 529 LYS A O 1
ATOM 4332 N N . PRO A 1 530 ? 41.387 -7.226 -29.360 1.00 90.69 530 PRO A N 1
ATOM 4333 C CA . PRO A 1 530 ? 41.818 -8.014 -30.509 1.00 90.69 530 PRO A CA 1
ATOM 4334 C C . PRO A 1 530 ? 40.710 -8.105 -31.576 1.00 90.69 530 PRO A C 1
ATOM 4336 O O . PRO A 1 530 ? 39.525 -8.092 -31.220 1.00 90.69 530 PRO A O 1
ATOM 4339 N N . PRO A 1 531 ? 41.075 -8.224 -32.872 1.00 91.25 531 PRO A N 1
ATOM 4340 C CA . PRO A 1 531 ? 40.113 -8.426 -33.951 1.00 91.25 531 PRO A CA 1
ATOM 4341 C C . PRO A 1 531 ? 39.166 -9.589 -33.660 1.00 91.25 531 PRO A C 1
ATOM 4343 O O . PRO A 1 531 ? 39.580 -10.625 -33.144 1.00 91.25 531 PRO A O 1
ATOM 4346 N N . GLY A 1 532 ? 37.893 -9.396 -33.983 1.00 90.12 532 GLY A N 1
ATOM 4347 C CA . GLY A 1 532 ? 36.821 -10.344 -33.703 1.00 90.12 532 GLY A CA 1
ATOM 4348 C C . GLY A 1 532 ? 36.166 -10.196 -32.329 1.00 90.12 532 GLY A C 1
ATOM 4349 O O . GLY A 1 532 ? 35.216 -10.922 -32.023 1.00 90.12 532 GLY A O 1
ATOM 4350 N N . THR A 1 533 ? 36.623 -9.240 -31.510 1.00 95.19 533 THR A N 1
ATOM 4351 C CA . THR A 1 533 ? 35.903 -8.844 -30.292 1.00 95.19 533 THR A CA 1
ATOM 4352 C C . THR A 1 533 ? 34.662 -8.036 -30.658 1.00 95.19 533 THR A C 1
ATOM 4354 O O . THR A 1 533 ? 34.747 -7.083 -31.435 1.00 95.19 533 THR A O 1
ATOM 4357 N N . PHE A 1 534 ? 33.512 -8.380 -30.084 1.00 96.44 534 PHE A N 1
ATOM 4358 C CA . PHE A 1 534 ? 32.240 -7.719 -30.349 1.00 96.44 534 PHE A CA 1
ATOM 4359 C C . PHE A 1 534 ? 31.440 -7.440 -29.079 1.00 96.44 534 PHE A C 1
ATOM 4361 O O . PHE A 1 534 ? 31.654 -8.042 -28.028 1.00 96.44 534 PHE A O 1
ATOM 4368 N N . LEU A 1 535 ? 30.488 -6.517 -29.182 1.00 96.31 535 LEU A N 1
ATOM 4369 C CA . LEU A 1 535 ? 29.523 -6.212 -28.129 1.00 96.31 535 LEU A CA 1
ATOM 4370 C C . LEU A 1 535 ? 28.107 -6.120 -28.681 1.00 96.31 535 LEU A C 1
ATOM 4372 O O . LEU A 1 535 ? 27.903 -5.887 -29.873 1.00 96.31 535 LEU A O 1
ATOM 4376 N N . LEU A 1 536 ? 27.131 -6.275 -27.788 1.00 97.00 536 LEU A N 1
ATOM 4377 C CA . LEU A 1 536 ? 25.705 -6.224 -28.098 1.00 97.00 536 LEU A CA 1
ATOM 4378 C C . LEU A 1 536 ? 25.087 -4.945 -27.527 1.00 97.00 536 LEU A C 1
ATOM 4380 O O . LEU A 1 536 ? 25.150 -4.716 -26.315 1.00 97.00 536 LEU A O 1
ATOM 4384 N N . ARG A 1 537 ? 24.442 -4.137 -28.373 1.00 96.31 537 ARG A N 1
ATOM 4385 C CA . ARG A 1 537 ? 23.780 -2.890 -27.960 1.00 96.31 537 ARG A CA 1
ATOM 4386 C C . ARG A 1 537 ? 22.425 -2.685 -28.626 1.00 96.31 537 ARG A C 1
ATOM 4388 O O . ARG A 1 537 ? 22.139 -3.226 -29.691 1.00 96.31 537 ARG A O 1
ATOM 4395 N N . PHE A 1 538 ? 21.588 -1.861 -28.013 1.00 96.75 538 PHE A N 1
ATOM 4396 C CA . PHE A 1 538 ? 20.306 -1.469 -28.575 1.00 96.75 538 PHE A CA 1
ATOM 4397 C C . PHE A 1 538 ? 20.472 -0.353 -29.607 1.00 96.75 538 PHE A C 1
ATOM 4399 O O . PHE A 1 538 ? 21.327 0.527 -29.502 1.00 96.75 538 PHE A O 1
ATOM 4406 N N . SER A 1 539 ? 19.632 -0.389 -30.636 1.00 92.88 539 SER A N 1
ATOM 4407 C CA . SER A 1 539 ? 19.582 0.650 -31.652 1.00 92.88 539 SER A CA 1
ATOM 4408 C C . SER A 1 539 ? 18.885 1.890 -31.124 1.00 92.88 539 SER A C 1
ATOM 4410 O O . SER A 1 539 ? 17.740 1.852 -30.678 1.00 92.88 539 SER A O 1
ATOM 4412 N N . GLU A 1 540 ? 19.555 3.026 -31.265 1.00 88.00 540 GLU A N 1
ATOM 4413 C CA . GLU A 1 540 ? 18.994 4.335 -30.942 1.00 88.00 540 GLU A CA 1
ATOM 4414 C C . GLU A 1 540 ? 18.157 4.939 -32.076 1.00 88.00 540 GLU A C 1
ATOM 4416 O O . GLU A 1 540 ? 17.537 5.985 -31.894 1.00 88.00 540 GLU A O 1
ATOM 4421 N N . SER A 1 541 ? 18.167 4.320 -33.260 1.00 84.94 541 SER A N 1
ATOM 4422 C CA . SER A 1 541 ? 17.502 4.852 -34.458 1.00 84.94 541 SER A CA 1
ATOM 4423 C C . SER A 1 541 ? 16.206 4.126 -34.809 1.00 84.94 541 SER A C 1
ATOM 4425 O O . SER A 1 541 ? 15.433 4.651 -35.603 1.00 84.94 541 SER A O 1
ATOM 4427 N N . SER A 1 542 ? 15.947 2.959 -34.211 1.00 87.62 542 SER A N 1
ATOM 4428 C CA . SER A 1 542 ? 14.720 2.195 -34.444 1.00 87.62 542 SER A CA 1
ATOM 4429 C C . SER A 1 542 ? 13.648 2.542 -33.413 1.00 87.62 542 SER A C 1
ATOM 4431 O O . SER A 1 542 ? 13.866 2.385 -32.211 1.00 87.62 542 SER A O 1
ATOM 4433 N N . LYS A 1 543 ? 12.471 2.967 -33.889 1.00 86.19 543 LYS A N 1
ATOM 4434 C CA . LYS A 1 543 ? 11.293 3.212 -33.041 1.00 86.19 543 LYS A CA 1
ATOM 4435 C C . LYS A 1 543 ? 10.785 1.927 -32.386 1.00 86.19 543 LYS A C 1
ATOM 4437 O O . LYS A 1 543 ? 10.367 1.955 -31.236 1.00 86.19 543 LYS A O 1
ATOM 4442 N N . GLU A 1 544 ? 10.814 0.815 -33.116 1.00 85.44 544 GLU A N 1
ATOM 4443 C CA . GLU A 1 544 ? 10.243 -0.471 -32.686 1.00 85.44 544 GLU A CA 1
ATOM 4444 C C . GLU A 1 544 ? 11.130 -1.232 -31.692 1.00 85.44 544 GLU A C 1
ATOM 4446 O O . GLU A 1 544 ? 10.758 -2.307 -31.214 1.00 85.44 544 GLU A O 1
ATOM 4451 N N . GLY A 1 545 ? 12.290 -0.659 -31.357 1.00 89.00 545 GLY A N 1
ATOM 4452 C CA . GLY A 1 545 ? 13.351 -1.347 -30.644 1.00 89.00 545 GLY A CA 1
ATOM 4453 C C . GLY A 1 545 ? 14.103 -2.285 -31.586 1.00 89.00 545 GLY A C 1
ATOM 4454 O O . GLY A 1 545 ? 13.529 -2.970 -32.432 1.00 89.00 545 GLY A O 1
ATOM 4455 N N . GLY A 1 546 ? 15.422 -2.311 -31.452 1.00 93.88 546 GLY A N 1
ATOM 4456 C CA . GLY A 1 546 ? 16.257 -3.251 -32.184 1.00 93.88 546 GLY A CA 1
ATOM 4457 C C . GLY A 1 546 ? 17.541 -3.517 -31.426 1.00 93.88 546 GLY A C 1
ATOM 4458 O O . GLY A 1 546 ? 18.002 -2.653 -30.680 1.00 93.88 546 GLY A O 1
ATOM 4459 N N . ILE A 1 547 ? 18.113 -4.695 -31.621 1.00 96.44 547 ILE A N 1
ATOM 4460 C CA . ILE A 1 547 ? 19.424 -5.069 -31.101 1.00 96.44 547 ILE A CA 1
ATOM 4461 C C . ILE A 1 547 ? 20.405 -5.182 -32.266 1.00 96.44 547 ILE A C 1
ATOM 4463 O O . ILE A 1 547 ? 20.061 -5.649 -33.347 1.00 96.44 547 ILE A O 1
ATOM 4467 N N . THR A 1 548 ? 21.618 -4.693 -32.073 1.00 96.00 548 THR A N 1
ATOM 4468 C CA . THR A 1 548 ? 22.709 -4.794 -33.040 1.00 96.00 548 THR A CA 1
ATOM 4469 C C . THR A 1 548 ? 23.962 -5.254 -32.312 1.00 96.00 548 THR A C 1
ATOM 4471 O O . THR A 1 548 ? 24.057 -5.170 -31.082 1.00 96.00 548 THR A O 1
ATOM 4474 N N . PHE A 1 549 ? 24.916 -5.750 -33.079 1.00 95.38 549 PHE A N 1
ATOM 4475 C CA . PHE A 1 549 ? 26.250 -6.031 -32.600 1.00 95.38 549 PHE A CA 1
ATOM 4476 C C . PHE A 1 549 ? 27.270 -5.245 -33.408 1.00 95.38 549 PHE A C 1
ATOM 4478 O O . PHE A 1 549 ? 27.092 -4.981 -34.601 1.00 95.38 549 PHE A O 1
ATOM 4485 N N . THR A 1 550 ? 28.335 -4.873 -32.718 1.00 95.62 550 THR A N 1
ATOM 4486 C CA . THR A 1 550 ? 29.452 -4.118 -33.271 1.00 95.62 550 THR A CA 1
ATOM 4487 C C . THR A 1 550 ? 30.727 -4.854 -32.936 1.00 95.62 550 THR A C 1
ATOM 4489 O O . THR A 1 550 ? 30.897 -5.275 -31.791 1.00 95.62 550 THR A O 1
ATOM 4492 N N . TRP A 1 551 ? 31.618 -4.986 -33.909 1.00 94.88 551 TRP A N 1
ATOM 4493 C CA . TRP A 1 551 ? 32.875 -5.702 -33.749 1.00 94.88 551 TRP A CA 1
ATOM 4494 C C . TRP A 1 551 ? 34.054 -4.893 -34.278 1.00 94.88 551 TRP A C 1
ATOM 4496 O O . TRP A 1 551 ? 33.889 -3.934 -35.040 1.00 94.88 551 TRP A O 1
ATOM 4506 N N . VAL A 1 552 ? 35.245 -5.271 -33.821 1.00 93.62 552 VAL A N 1
ATOM 4507 C CA . VAL A 1 552 ? 36.510 -4.678 -34.248 1.00 93.62 552 VAL A CA 1
ATOM 4508 C C . VAL A 1 552 ? 37.232 -5.581 -35.243 1.00 93.62 552 VAL A C 1
ATOM 4510 O O . VAL A 1 552 ? 37.386 -6.780 -35.020 1.00 93.62 552 VAL A O 1
ATOM 4513 N N . GLU A 1 553 ? 37.723 -4.985 -36.324 1.00 89.38 553 GLU A N 1
ATOM 4514 C CA . GLU A 1 553 ? 38.582 -5.615 -37.325 1.00 89.38 553 GLU A CA 1
ATOM 4515 C C . GLU A 1 553 ? 39.844 -4.781 -37.539 1.00 89.38 553 GLU A C 1
ATOM 4517 O O . GLU A 1 553 ? 39.897 -3.590 -37.221 1.00 89.38 553 GLU A O 1
ATOM 4522 N N . LYS A 1 554 ? 40.882 -5.412 -38.087 1.00 84.81 554 LYS A N 1
ATOM 4523 C CA . LYS A 1 554 ? 42.062 -4.710 -38.587 1.00 84.81 554 LYS A CA 1
ATOM 4524 C C . LYS A 1 554 ? 42.071 -4.814 -40.097 1.00 84.81 554 LYS A C 1
ATOM 4526 O O . LYS A 1 554 ? 42.014 -5.909 -40.644 1.00 84.81 554 LYS A O 1
ATOM 4531 N N . ASP A 1 555 ? 42.151 -3.660 -40.736 1.00 78.56 555 ASP A N 1
ATOM 4532 C CA . ASP A 1 555 ? 42.351 -3.572 -42.174 1.00 78.56 555 ASP A CA 1
ATOM 4533 C C . ASP A 1 555 ? 43.752 -4.082 -42.569 1.00 78.56 555 ASP A C 1
ATOM 4535 O O . ASP A 1 555 ? 44.640 -4.205 -41.720 1.00 78.56 555 ASP A O 1
ATOM 4539 N N . ILE A 1 556 ? 43.984 -4.305 -43.866 1.00 75.50 556 ILE A N 1
ATOM 4540 C CA . ILE A 1 556 ? 45.290 -4.685 -44.436 1.00 75.50 556 ILE A CA 1
ATOM 4541 C C . ILE A 1 556 ? 46.417 -3.708 -44.057 1.00 75.50 556 ILE A C 1
ATOM 4543 O O . ILE A 1 556 ? 47.585 -4.080 -44.011 1.00 75.50 556 ILE A O 1
ATOM 4547 N N . SER A 1 557 ? 46.060 -2.460 -43.741 1.00 74.75 557 SER A N 1
ATOM 4548 C CA . SER A 1 557 ? 46.957 -1.397 -43.278 1.00 74.75 557 SER A CA 1
ATOM 4549 C C . SER A 1 557 ? 47.277 -1.450 -41.773 1.00 74.75 557 SER A C 1
ATOM 4551 O O . SER A 1 557 ? 48.000 -0.597 -41.262 1.00 74.75 557 SER A O 1
ATOM 4553 N N . GLY A 1 558 ? 46.709 -2.409 -41.035 1.00 75.00 558 GLY A N 1
ATOM 4554 C CA . GLY A 1 558 ? 46.813 -2.518 -39.577 1.00 75.00 558 GLY A CA 1
ATOM 4555 C C . GLY A 1 558 ? 45.928 -1.531 -38.808 1.00 75.00 558 GLY A C 1
ATOM 4556 O O . GLY A 1 558 ? 45.939 -1.535 -37.575 1.00 75.00 558 GLY A O 1
ATOM 4557 N N . LYS A 1 559 ? 45.148 -0.695 -39.508 1.00 83.12 559 LYS A N 1
ATOM 4558 C CA . LYS A 1 559 ? 44.237 0.275 -38.897 1.00 83.12 559 LYS A CA 1
ATOM 4559 C C . LYS A 1 559 ? 42.989 -0.419 -38.358 1.00 83.12 559 LYS A C 1
ATOM 4561 O O . LYS A 1 559 ? 42.329 -1.177 -39.065 1.00 83.12 559 LYS A O 1
ATOM 4566 N N . THR A 1 560 ? 42.641 -0.099 -37.117 1.00 86.19 560 THR A N 1
ATOM 4567 C CA . THR A 1 560 ? 41.431 -0.593 -36.466 1.00 86.19 560 THR A CA 1
ATOM 4568 C C . THR A 1 560 ? 40.176 -0.007 -37.119 1.00 86.19 560 THR A C 1
ATOM 4570 O O . THR A 1 560 ? 40.007 1.215 -37.167 1.00 86.19 560 THR A O 1
ATOM 4573 N N . GLN A 1 561 ? 39.291 -0.874 -37.607 1.00 88.25 561 GLN A N 1
ATOM 4574 C CA . GLN A 1 561 ? 37.968 -0.532 -38.120 1.00 88.25 561 GLN A CA 1
ATOM 4575 C C . GLN A 1 561 ? 36.890 -1.124 -37.215 1.00 88.25 561 GLN A C 1
ATOM 4577 O O . GLN A 1 561 ? 37.046 -2.209 -36.664 1.00 88.25 561 GLN A O 1
ATOM 4582 N N . ILE A 1 562 ? 35.795 -0.386 -37.047 1.00 91.25 562 ILE A N 1
ATOM 4583 C CA . ILE A 1 562 ? 34.662 -0.801 -36.222 1.00 91.25 562 ILE A CA 1
ATOM 4584 C C . ILE A 1 562 ? 33.438 -0.851 -37.121 1.00 91.25 562 ILE A C 1
ATOM 4586 O O . ILE A 1 562 ? 33.063 0.167 -37.708 1.00 91.25 562 ILE A O 1
ATOM 4590 N N . GLN A 1 563 ? 32.843 -2.033 -37.225 1.00 91.12 563 GLN A N 1
ATOM 4591 C CA . GLN A 1 563 ? 31.688 -2.296 -38.073 1.00 91.12 563 GLN A CA 1
ATOM 4592 C C . GLN A 1 563 ? 30.481 -2.675 -37.217 1.00 91.12 563 GLN A C 1
ATOM 4594 O O . GLN A 1 563 ? 30.619 -3.316 -36.177 1.00 91.12 563 GLN A O 1
ATOM 4599 N N . SER A 1 564 ? 29.293 -2.266 -37.659 1.00 92.75 564 SER A N 1
ATOM 4600 C CA . SER A 1 564 ? 28.016 -2.610 -37.031 1.00 92.75 564 SER A CA 1
ATOM 4601 C C . SER A 1 564 ? 27.053 -3.120 -38.090 1.00 92.75 564 SER A C 1
ATOM 4603 O O . SER A 1 564 ? 27.011 -2.592 -39.201 1.00 92.75 564 SER A O 1
ATOM 4605 N N . VAL A 1 565 ? 26.227 -4.089 -37.716 1.00 93.25 565 VAL A N 1
ATOM 4606 C CA . VAL A 1 565 ? 25.150 -4.597 -38.571 1.00 93.25 565 VAL A CA 1
ATOM 4607 C C . VAL A 1 565 ? 23.885 -3.744 -38.445 1.00 93.25 565 VAL A C 1
ATOM 4609 O O . VAL A 1 565 ? 23.661 -3.068 -37.430 1.00 93.25 565 VAL A O 1
ATOM 4612 N N . GLU A 1 566 ? 23.031 -3.784 -39.469 1.00 91.56 566 GLU A N 1
ATOM 4613 C CA . GLU A 1 566 ? 21.692 -3.211 -39.371 1.00 91.56 566 GLU A CA 1
ATOM 4614 C C . GLU A 1 566 ? 20.933 -3.827 -38.173 1.00 91.56 566 GLU A C 1
ATOM 4616 O O . GLU A 1 566 ? 21.027 -5.033 -37.938 1.00 91.56 566 GLU A O 1
ATOM 4621 N N . PRO A 1 567 ? 20.216 -3.026 -37.363 1.00 94.00 567 PRO A N 1
ATOM 4622 C CA . PRO A 1 567 ? 19.553 -3.534 -36.170 1.00 94.00 567 PRO A CA 1
ATOM 4623 C C . PRO A 1 567 ? 18.492 -4.599 -36.457 1.00 94.00 567 PRO A C 1
ATOM 4625 O O . PRO A 1 567 ? 17.557 -4.374 -37.222 1.00 94.00 567 PRO A O 1
ATOM 4628 N N . TYR A 1 568 ? 18.562 -5.703 -35.719 1.00 94.56 568 TYR A N 1
ATOM 4629 C CA . TYR A 1 568 ? 17.533 -6.732 -35.699 1.00 94.56 568 TYR A CA 1
ATOM 4630 C C . TYR A 1 568 ? 16.367 -6.284 -34.820 1.00 94.56 568 TYR A C 1
ATOM 4632 O O . TYR A 1 568 ? 16.511 -6.043 -33.619 1.00 94.56 568 TYR A O 1
ATOM 4640 N N . THR A 1 569 ? 15.200 -6.162 -35.434 1.00 94.19 569 THR A N 1
ATOM 4641 C CA . THR A 1 569 ? 13.926 -5.834 -34.794 1.00 94.19 569 THR A CA 1
ATOM 4642 C C . THR A 1 569 ? 13.126 -7.104 -34.507 1.00 94.19 569 THR A C 1
ATOM 4644 O O . THR A 1 569 ? 13.515 -8.218 -34.864 1.00 94.19 569 THR A O 1
ATOM 4647 N N . LYS A 1 570 ? 11.945 -6.936 -33.908 1.00 91.56 570 LYS A N 1
ATOM 4648 C CA . LYS A 1 570 ? 10.996 -8.027 -33.643 1.00 91.56 570 LYS A CA 1
ATOM 4649 C C . LYS A 1 570 ? 10.646 -8.818 -34.911 1.00 91.56 570 LYS A C 1
ATOM 4651 O O . LYS A 1 570 ? 10.390 -10.011 -34.821 1.00 91.56 570 LYS A O 1
ATOM 4656 N N . GLN A 1 571 ? 10.656 -8.183 -36.086 1.00 89.38 571 GLN A N 1
ATOM 4657 C CA . GLN A 1 571 ? 10.349 -8.854 -37.352 1.00 89.38 571 GLN A CA 1
ATOM 4658 C C . GLN A 1 571 ? 11.386 -9.929 -37.694 1.00 89.38 571 GLN A C 1
ATOM 4660 O O . GLN A 1 571 ? 11.007 -11.055 -38.001 1.00 89.38 571 GLN A O 1
ATOM 4665 N N . GLN A 1 572 ? 12.682 -9.616 -37.580 1.00 91.50 572 GLN A N 1
ATOM 4666 C CA . GLN A 1 572 ? 13.738 -10.602 -37.823 1.00 91.50 572 GLN A CA 1
ATOM 4667 C C . GLN A 1 572 ? 13.824 -11.637 -36.691 1.00 91.50 572 GLN A C 1
ATOM 4669 O O . GLN A 1 572 ? 13.960 -12.829 -36.956 1.00 91.50 572 GLN A O 1
ATOM 4674 N N . LEU A 1 573 ? 13.685 -11.196 -35.435 1.00 92.00 573 LEU A N 1
ATOM 4675 C CA . LEU A 1 573 ? 13.814 -12.062 -34.255 1.00 92.00 573 LEU A CA 1
ATOM 4676 C C . LEU A 1 573 ? 12.661 -13.065 -34.078 1.00 92.00 573 LEU A C 1
ATOM 4678 O O . LEU A 1 573 ? 12.802 -14.028 -33.329 1.00 92.00 573 LEU A O 1
ATOM 4682 N N . ASN A 1 574 ? 11.530 -12.864 -34.762 1.00 91.06 574 ASN A N 1
ATOM 4683 C CA . ASN A 1 574 ? 10.465 -13.868 -34.849 1.00 91.06 574 ASN A CA 1
ATOM 4684 C C . ASN A 1 574 ? 10.871 -15.087 -35.688 1.00 91.06 574 ASN A C 1
ATOM 4686 O O . ASN A 1 574 ? 10.373 -16.183 -35.442 1.00 91.06 574 ASN A O 1
ATOM 4690 N N . ASN A 1 575 ? 11.750 -14.899 -36.676 1.00 90.12 575 ASN A N 1
ATOM 4691 C CA . ASN A 1 575 ? 12.130 -15.954 -37.615 1.00 90.12 575 ASN A CA 1
ATOM 4692 C C . ASN A 1 575 ? 13.327 -16.766 -37.113 1.00 90.12 575 ASN A C 1
ATOM 4694 O O . ASN A 1 575 ? 13.391 -17.972 -37.337 1.00 90.12 575 ASN A O 1
ATOM 4698 N N . MET A 1 576 ? 14.279 -16.110 -36.449 1.00 90.25 576 MET A N 1
ATOM 4699 C CA . MET A 1 576 ? 15.506 -16.730 -35.955 1.00 90.25 576 MET A CA 1
ATOM 4700 C C . MET A 1 576 ? 15.887 -16.130 -34.604 1.00 90.25 576 MET A C 1
ATOM 4702 O O . MET A 1 576 ? 15.772 -14.917 -34.404 1.00 90.25 576 MET A O 1
ATOM 4706 N N . SER A 1 577 ? 16.341 -16.971 -33.668 1.00 93.00 577 SER A N 1
ATOM 4707 C CA . SER A 1 577 ? 16.767 -16.479 -32.360 1.00 93.00 577 SER A CA 1
ATOM 4708 C C . SER A 1 577 ? 18.019 -15.612 -32.498 1.00 93.00 577 SER A C 1
ATOM 4710 O O . SER A 1 577 ? 18.853 -15.821 -33.379 1.00 93.00 577 SER A O 1
ATOM 4712 N N . PHE A 1 578 ? 18.183 -14.636 -31.605 1.00 94.75 578 PHE A N 1
ATOM 4713 C CA . PHE A 1 578 ? 19.351 -13.759 -31.671 1.00 94.75 578 PHE A CA 1
ATOM 4714 C C . PHE A 1 578 ? 20.673 -14.512 -31.445 1.00 94.75 578 PHE A C 1
ATOM 4716 O O . PHE A 1 578 ? 21.694 -14.132 -32.009 1.00 94.75 578 PHE A O 1
ATOM 4723 N N . ALA A 1 579 ? 20.652 -15.596 -30.662 1.00 93.88 579 ALA A N 1
ATOM 4724 C CA . ALA A 1 579 ? 21.818 -16.451 -30.460 1.00 93.88 579 ALA A CA 1
ATOM 4725 C C . ALA A 1 579 ? 22.200 -17.208 -31.744 1.00 93.88 579 ALA A C 1
ATOM 4727 O O . ALA A 1 579 ? 23.374 -17.202 -32.109 1.00 93.88 579 ALA A O 1
ATOM 4728 N N . ASP A 1 580 ? 21.217 -17.762 -32.466 1.00 92.50 580 ASP A N 1
ATOM 4729 C CA . ASP A 1 580 ? 21.454 -18.432 -33.753 1.00 92.50 580 ASP A CA 1
ATOM 4730 C C . ASP A 1 580 ? 22.006 -17.444 -34.794 1.00 92.50 580 ASP A C 1
ATOM 4732 O O . ASP A 1 580 ? 22.937 -17.774 -35.527 1.00 92.50 580 ASP A O 1
ATOM 4736 N N . ILE A 1 581 ? 21.493 -16.203 -34.811 1.00 93.62 581 ILE A N 1
ATOM 4737 C CA . ILE A 1 581 ? 22.012 -15.130 -35.674 1.00 93.62 581 ILE A CA 1
ATOM 4738 C C . ILE A 1 581 ? 23.489 -14.869 -35.368 1.00 93.62 581 ILE A C 1
ATOM 4740 O O . ILE A 1 581 ? 24.290 -14.827 -36.294 1.00 93.62 581 ILE A O 1
ATOM 4744 N N . ILE A 1 582 ? 23.868 -14.707 -34.095 1.00 93.88 582 ILE A N 1
ATOM 4745 C CA . ILE A 1 582 ? 25.266 -14.455 -33.704 1.00 93.88 582 ILE A CA 1
ATOM 4746 C C . ILE A 1 582 ? 26.167 -15.634 -34.089 1.00 93.88 582 ILE A C 1
ATOM 4748 O O . ILE A 1 582 ? 27.253 -15.429 -34.631 1.00 93.88 582 ILE A O 1
ATOM 4752 N N . MET A 1 583 ? 25.726 -16.865 -33.829 1.00 91.62 583 MET A N 1
ATOM 4753 C CA . MET A 1 583 ? 26.521 -18.063 -34.100 1.00 91.62 583 MET A CA 1
ATOM 4754 C C . MET A 1 583 ? 26.702 -18.322 -35.598 1.00 91.62 583 MET A C 1
ATOM 4756 O O . MET A 1 583 ? 27.793 -18.711 -36.024 1.00 91.62 583 MET A O 1
ATOM 4760 N N . GLY A 1 584 ? 25.660 -18.067 -36.392 1.00 89.38 584 GLY A N 1
ATOM 4761 C CA . GLY A 1 584 ? 25.638 -18.267 -37.839 1.00 89.38 584 GLY A CA 1
ATOM 4762 C C . GLY A 1 584 ? 26.109 -17.073 -38.673 1.00 89.38 584 GLY A C 1
ATOM 4763 O O . GLY A 1 584 ? 26.173 -17.198 -39.897 1.00 89.38 584 GLY A O 1
ATOM 4764 N N . TYR A 1 585 ? 26.431 -15.926 -38.062 1.00 91.62 585 TYR A N 1
ATOM 4765 C CA . TYR A 1 585 ? 26.790 -14.716 -38.805 1.00 91.62 585 TYR A CA 1
ATOM 4766 C C . TYR A 1 585 ? 28.113 -14.885 -39.561 1.00 91.62 585 TYR A C 1
ATOM 4768 O O . TYR A 1 585 ? 29.163 -15.149 -38.969 1.00 91.62 585 TYR A O 1
ATOM 4776 N N . LYS A 1 586 ? 28.068 -14.693 -40.883 1.00 88.00 586 LYS A N 1
ATOM 4777 C CA . LYS A 1 586 ? 29.231 -14.751 -41.774 1.00 88.00 586 LYS A CA 1
ATOM 4778 C C . LYS A 1 586 ? 29.227 -13.549 -42.708 1.00 88.00 586 LYS A C 1
ATOM 4780 O O . LYS A 1 586 ? 28.174 -13.162 -43.211 1.00 88.00 586 LYS A O 1
ATOM 4785 N N . ILE A 1 587 ? 30.407 -12.994 -42.957 1.00 85.88 587 ILE A N 1
ATOM 4786 C CA . ILE A 1 587 ? 30.634 -11.942 -43.951 1.00 85.88 587 ILE A CA 1
ATOM 4787 C C . ILE A 1 587 ? 31.592 -12.460 -45.022 1.00 85.88 587 ILE A C 1
ATOM 4789 O O . ILE A 1 587 ? 32.417 -13.331 -44.748 1.00 85.88 587 ILE A O 1
ATOM 4793 N N . MET A 1 588 ? 31.465 -11.949 -46.246 1.00 80.62 588 MET A N 1
ATOM 4794 C CA . MET A 1 588 ? 32.483 -12.165 -47.274 1.00 80.62 588 MET A CA 1
ATOM 4795 C C . MET A 1 588 ? 33.665 -11.243 -46.993 1.00 80.62 588 MET A C 1
ATOM 4797 O O . MET A 1 588 ? 33.492 -10.027 -46.913 1.00 80.62 588 MET A O 1
ATOM 4801 N N . ASP A 1 589 ? 34.849 -11.824 -46.837 1.00 72.62 589 ASP A N 1
ATOM 4802 C CA . ASP A 1 589 ? 36.088 -11.058 -46.746 1.00 72.62 589 ASP A CA 1
ATOM 4803 C C . ASP A 1 589 ? 36.549 -10.547 -48.128 1.00 72.62 589 ASP A C 1
ATOM 4805 O O . ASP A 1 589 ? 35.947 -10.841 -49.165 1.00 72.62 589 ASP A O 1
ATOM 4809 N N . ALA A 1 590 ? 37.652 -9.791 -48.163 1.00 68.62 590 ALA A N 1
ATOM 4810 C CA . ALA A 1 590 ? 38.240 -9.269 -49.403 1.00 68.62 590 ALA A CA 1
ATOM 4811 C C . ALA A 1 590 ? 38.687 -10.364 -50.401 1.00 68.62 590 ALA A C 1
ATOM 4813 O O . ALA A 1 590 ? 39.024 -10.051 -51.542 1.00 68.62 590 ALA A O 1
ATOM 4814 N N . THR A 1 591 ? 38.688 -11.636 -49.988 1.00 69.06 591 THR A N 1
ATOM 4815 C CA . THR A 1 591 ? 39.033 -12.808 -50.804 1.00 69.06 591 THR A CA 1
ATOM 4816 C C . THR A 1 591 ? 37.814 -13.644 -51.219 1.00 69.06 591 THR A C 1
ATOM 4818 O O . THR A 1 591 ? 37.979 -14.710 -51.808 1.00 69.06 591 THR A O 1
ATOM 4821 N N . ASN A 1 592 ? 36.591 -13.145 -50.987 1.00 76.31 592 ASN A N 1
ATOM 4822 C CA . ASN A 1 592 ? 35.311 -13.828 -51.231 1.00 76.31 592 ASN A CA 1
ATOM 4823 C C . ASN A 1 592 ? 35.113 -15.119 -50.413 1.00 76.31 592 ASN A C 1
ATOM 4825 O O . ASN A 1 592 ? 34.323 -15.984 -50.799 1.00 76.31 592 ASN A O 1
ATOM 4829 N N . ILE A 1 593 ? 35.793 -15.256 -49.273 1.00 78.25 593 ILE A N 1
ATOM 4830 C CA . ILE A 1 593 ? 35.599 -16.373 -48.345 1.00 78.25 593 ILE A CA 1
ATOM 4831 C C . ILE A 1 593 ? 34.611 -15.942 -47.258 1.00 78.25 593 ILE A C 1
ATOM 4833 O O . ILE A 1 593 ? 34.681 -14.834 -46.727 1.00 78.25 593 ILE A O 1
ATOM 4837 N N . LEU A 1 594 ? 33.662 -16.822 -46.925 1.00 79.75 594 LEU A N 1
ATOM 4838 C CA . LEU A 1 594 ? 32.725 -16.605 -45.823 1.00 79.75 594 LEU A CA 1
ATOM 4839 C C . LEU A 1 594 ? 33.434 -16.827 -44.484 1.00 79.75 594 LEU A C 1
ATOM 4841 O O . LEU A 1 594 ? 33.655 -17.969 -44.076 1.00 79.75 594 LEU A O 1
ATOM 4845 N N . VAL A 1 595 ? 33.736 -15.737 -43.784 1.00 83.50 595 VAL A N 1
ATOM 4846 C CA . VAL A 1 595 ? 34.404 -15.749 -42.478 1.00 83.50 595 VAL A CA 1
ATOM 4847 C C . VAL A 1 595 ? 33.436 -15.268 -41.398 1.00 83.50 595 VAL A C 1
ATOM 4849 O O . VAL A 1 595 ? 32.594 -14.403 -41.636 1.00 83.50 595 VAL A O 1
ATOM 4852 N N . SER A 1 596 ? 33.531 -15.853 -40.202 1.00 86.00 596 SER A N 1
ATOM 4853 C CA . SER A 1 596 ? 32.815 -15.370 -39.016 1.00 86.00 596 SER A CA 1
ATOM 4854 C C . SER A 1 596 ? 33.613 -14.230 -38.386 1.00 86.00 596 SER A C 1
ATOM 4856 O O . SER A 1 596 ? 34.659 -14.505 -37.796 1.00 86.00 596 SER A O 1
ATOM 4858 N N . PRO A 1 597 ? 33.133 -12.978 -38.440 1.00 88.31 597 PRO A N 1
ATOM 4859 C CA . PRO A 1 597 ? 33.849 -11.861 -37.836 1.00 88.31 597 PRO A CA 1
ATOM 4860 C C . PRO A 1 597 ? 33.671 -11.818 -36.314 1.00 88.31 597 PRO A C 1
ATOM 4862 O O . PRO A 1 597 ? 34.403 -11.124 -35.623 1.00 88.31 597 PRO A O 1
ATOM 4865 N N . LEU A 1 598 ? 32.692 -12.546 -35.772 1.00 92.94 598 LEU A N 1
ATOM 4866 C CA . LEU A 1 598 ? 32.407 -12.598 -34.342 1.00 92.94 598 LEU A CA 1
ATOM 4867 C C . LEU A 1 598 ? 33.172 -13.773 -33.728 1.00 92.94 598 LEU A C 1
ATOM 4869 O O . LEU A 1 598 ? 32.981 -14.913 -34.159 1.00 92.94 598 LEU A O 1
ATOM 4873 N N . VAL A 1 599 ? 34.030 -13.495 -32.745 1.00 92.19 599 VAL A N 1
ATOM 4874 C CA . VAL A 1 599 ? 34.850 -14.510 -32.058 1.00 92.19 599 VAL A CA 1
ATOM 4875 C C . VAL A 1 599 ? 34.725 -14.377 -30.543 1.00 92.19 599 VAL A C 1
ATOM 4877 O O . VAL A 1 599 ? 34.357 -15.343 -29.878 1.00 92.19 599 VAL A O 1
ATOM 4880 N N . TYR A 1 600 ? 34.957 -13.178 -30.001 1.00 94.44 600 TYR A N 1
ATOM 4881 C CA . TYR A 1 600 ? 34.931 -12.923 -28.559 1.00 94.44 600 TYR A CA 1
ATOM 4882 C C . TYR A 1 600 ? 33.855 -11.898 -28.204 1.00 94.44 600 TYR A C 1
ATOM 4884 O O . TYR A 1 600 ? 33.884 -10.768 -28.681 1.00 94.44 600 TYR A O 1
ATOM 4892 N N . LEU A 1 601 ? 32.917 -12.254 -27.337 1.00 96.19 601 LEU A N 1
ATOM 4893 C CA . LEU A 1 601 ? 32.044 -11.289 -26.690 1.00 96.19 601 LEU A CA 1
ATOM 4894 C C . LEU A 1 601 ? 32.846 -10.505 -25.641 1.00 96.19 601 LEU A C 1
ATOM 4896 O O . LEU A 1 601 ? 33.553 -11.089 -24.819 1.00 96.19 601 LEU A O 1
ATOM 4900 N N . TYR A 1 602 ? 32.705 -9.181 -25.636 1.00 92.69 602 TYR A N 1
ATOM 4901 C CA . TYR A 1 602 ? 33.322 -8.321 -24.629 1.00 92.69 602 TYR A CA 1
ATOM 4902 C C . TYR A 1 602 ? 32.948 -8.773 -23.195 1.00 92.69 602 TYR A C 1
ATOM 4904 O O . TYR A 1 602 ? 31.760 -8.967 -22.926 1.00 92.69 602 TYR A O 1
ATOM 4912 N N . PRO A 1 603 ? 33.911 -8.881 -22.253 1.00 88.75 603 PRO A N 1
ATOM 4913 C CA . PRO A 1 603 ? 35.302 -8.438 -22.380 1.00 88.75 603 PRO A CA 1
ATOM 4914 C C . PRO A 1 603 ? 36.197 -9.354 -23.213 1.00 88.75 603 PRO A C 1
ATOM 4916 O O . PRO A 1 603 ? 36.889 -8.819 -24.072 1.00 88.75 603 PRO A O 1
ATOM 4919 N N . ASP A 1 604 ? 36.180 -10.668 -22.966 1.00 91.81 604 ASP A N 1
ATOM 4920 C CA . ASP A 1 604 ? 37.071 -11.667 -23.584 1.00 91.81 604 ASP A CA 1
ATOM 4921 C C . ASP A 1 604 ? 36.447 -13.091 -23.512 1.00 91.81 604 ASP A C 1
ATOM 4923 O O . ASP A 1 604 ? 37.112 -14.059 -23.150 1.00 91.81 604 ASP A O 1
ATOM 4927 N N . ILE A 1 605 ? 35.142 -13.224 -23.789 1.00 94.06 605 ILE A N 1
ATOM 4928 C CA . ILE A 1 605 ? 34.383 -14.487 -23.672 1.00 94.06 605 ILE A CA 1
ATOM 4929 C C . ILE A 1 605 ? 34.212 -15.124 -25.063 1.00 94.06 605 ILE A C 1
ATOM 4931 O O . ILE A 1 605 ? 33.655 -14.466 -25.940 1.00 94.06 605 ILE A O 1
ATOM 4935 N N . PRO A 1 606 ? 34.622 -16.380 -25.312 1.00 95.19 606 PRO A N 1
ATOM 4936 C CA . PRO A 1 606 ? 34.366 -17.059 -26.586 1.00 95.19 606 PRO A CA 1
ATOM 4937 C C . PRO A 1 606 ? 32.872 -17.089 -26.945 1.00 95.19 606 PRO A C 1
ATOM 4939 O O . PRO A 1 606 ? 32.024 -17.354 -26.087 1.00 95.19 606 PRO A O 1
ATOM 4942 N N . LYS A 1 607 ? 32.520 -16.838 -28.214 1.00 93.44 607 LYS A N 1
ATOM 4943 C CA . LYS A 1 607 ? 31.107 -16.779 -28.635 1.00 93.44 607 LYS A CA 1
ATOM 4944 C C . LYS A 1 607 ? 30.354 -18.086 -28.356 1.00 93.44 607 LYS A C 1
ATOM 4946 O O . LYS A 1 607 ? 29.186 -18.041 -27.978 1.00 93.44 607 LYS A O 1
ATOM 4951 N N . GLU A 1 608 ? 31.012 -19.236 -28.485 1.00 92.00 608 GLU A N 1
ATOM 4952 C CA . GLU A 1 608 ? 30.424 -20.554 -28.243 1.00 92.00 608 GLU A CA 1
ATOM 4953 C C . GLU A 1 608 ? 30.050 -20.731 -26.767 1.00 92.00 608 GLU A C 1
ATOM 4955 O O . GLU A 1 608 ? 28.991 -21.275 -26.460 1.00 92.00 608 GLU A O 1
ATOM 4960 N N . GLU A 1 609 ? 30.878 -20.218 -25.853 1.00 92.94 609 GLU A N 1
ATOM 4961 C CA . GLU A 1 609 ? 30.629 -20.263 -24.410 1.00 92.94 609 GLU A CA 1
ATOM 4962 C C . GLU A 1 609 ? 29.439 -19.373 -24.023 1.00 92.94 609 GLU A C 1
ATOM 4964 O O . GLU A 1 609 ? 28.566 -19.779 -23.253 1.00 92.94 609 GLU A O 1
ATOM 4969 N N . ALA A 1 610 ? 29.362 -18.171 -24.602 1.00 91.06 610 ALA A N 1
ATOM 4970 C CA . ALA A 1 610 ? 28.293 -17.220 -24.308 1.00 91.06 610 ALA A CA 1
ATOM 4971 C C . ALA A 1 610 ? 26.938 -17.624 -24.924 1.00 91.06 610 ALA A C 1
ATOM 4973 O O . ALA A 1 610 ? 25.897 -17.510 -24.267 1.00 91.06 610 ALA A O 1
ATOM 4974 N N . PHE A 1 611 ? 26.931 -18.089 -26.181 1.00 94.19 611 PHE A N 1
ATOM 4975 C CA . PHE A 1 611 ? 25.708 -18.255 -26.979 1.00 94.19 611 PHE A CA 1
ATOM 4976 C C . PHE A 1 611 ? 25.357 -19.704 -27.327 1.00 94.19 611 PHE A C 1
ATOM 4978 O O . PHE A 1 611 ? 24.194 -19.976 -27.634 1.00 94.19 611 PHE A O 1
ATOM 4985 N N . GLY A 1 612 ? 26.302 -20.645 -27.238 1.00 89.75 612 GLY A N 1
ATOM 4986 C CA . GLY A 1 612 ? 26.092 -22.037 -27.650 1.00 89.75 612 GLY A CA 1
ATOM 4987 C C . GLY A 1 612 ? 24.938 -22.716 -26.912 1.00 89.75 612 GLY A C 1
ATOM 4988 O O . GLY A 1 612 ? 24.139 -23.412 -27.530 1.00 89.75 612 GLY A O 1
ATOM 4989 N N . LYS A 1 613 ? 24.760 -22.414 -25.616 1.00 90.81 613 LYS A N 1
ATOM 4990 C CA . LYS A 1 613 ? 23.647 -22.930 -24.791 1.00 90.81 613 LYS A CA 1
ATOM 4991 C C . LYS A 1 613 ? 22.248 -22.484 -25.241 1.00 90.81 613 LYS A C 1
ATOM 4993 O O . LYS A 1 613 ? 21.259 -23.053 -24.789 1.00 90.81 613 LYS A O 1
ATOM 4998 N N . TYR A 1 614 ? 22.153 -21.449 -26.075 1.00 88.12 614 TYR A N 1
ATOM 4999 C CA . TYR A 1 614 ? 20.884 -20.885 -26.546 1.00 88.12 614 TYR A CA 1
ATOM 5000 C C . TYR A 1 614 ? 20.534 -21.277 -27.976 1.00 88.12 614 TYR A C 1
ATOM 5002 O O . TYR A 1 614 ? 19.417 -21.005 -28.416 1.00 88.12 614 TYR A O 1
ATOM 5010 N N . CYS A 1 615 ? 21.469 -21.900 -28.685 1.00 83.19 615 CYS A N 1
ATOM 5011 C CA . CYS A 1 615 ? 21.226 -22.410 -30.021 1.00 83.19 615 CYS A CA 1
ATOM 5012 C C . CYS A 1 615 ? 20.556 -23.777 -29.905 1.00 83.19 615 CYS A C 1
ATOM 5014 O O . CYS A 1 615 ? 20.882 -24.573 -29.019 1.00 83.19 615 CYS A O 1
ATOM 5016 N N . ARG A 1 616 ? 19.588 -24.061 -30.777 1.00 66.81 616 ARG A N 1
ATOM 5017 C CA . ARG A 1 616 ? 19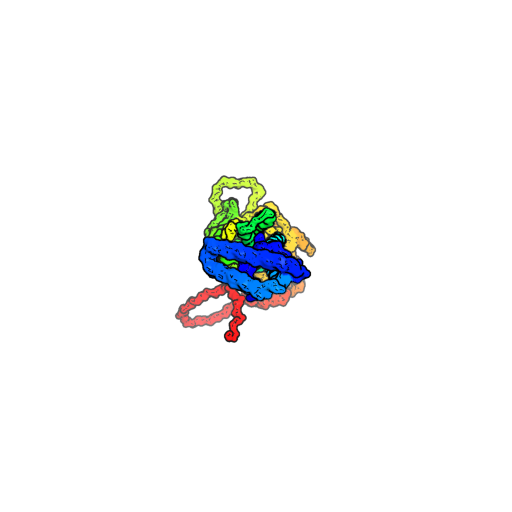.022 -25.414 -30.831 1.00 66.81 616 ARG A CA 1
ATOM 5018 C C . ARG A 1 616 ? 20.121 -26.369 -31.313 1.00 66.81 616 ARG A C 1
ATOM 5020 O O . ARG A 1 616 ? 20.822 -26.007 -32.257 1.00 66.81 616 ARG A O 1
ATOM 5027 N N . PRO A 1 617 ? 20.272 -27.570 -30.724 1.00 55.72 617 PRO A N 1
ATOM 5028 C CA . PRO A 1 617 ? 21.095 -28.600 -31.340 1.00 55.72 617 PRO A CA 1
ATOM 5029 C C . PRO A 1 617 ? 20.572 -28.821 -32.760 1.00 55.72 617 PRO A C 1
ATOM 5031 O O . PRO A 1 617 ? 19.364 -29.011 -32.937 1.00 55.72 617 PRO A O 1
ATOM 5034 N N . GLU A 1 618 ? 21.452 -28.749 -33.758 1.00 46.19 618 GLU A N 1
ATOM 5035 C CA . GLU A 1 618 ? 21.144 -29.227 -35.104 1.00 46.19 618 GLU A CA 1
ATOM 5036 C C . GLU A 1 618 ? 20.536 -30.622 -34.952 1.00 46.19 618 GLU A C 1
ATOM 5038 O O . GLU A 1 618 ? 21.132 -31.493 -34.312 1.00 46.19 618 GLU A O 1
ATOM 5043 N N . ALA A 1 619 ? 19.311 -30.809 -35.448 1.00 38.09 619 ALA A N 1
ATOM 5044 C CA . ALA A 1 619 ? 18.707 -32.127 -35.493 1.00 38.09 619 ALA A CA 1
ATOM 5045 C C . ALA A 1 619 ? 19.690 -33.030 -36.242 1.00 38.09 619 ALA A C 1
ATOM 5047 O O . ALA A 1 619 ? 19.940 -32.824 -37.431 1.00 38.09 619 ALA A O 1
ATOM 5048 N N . ALA A 1 620 ? 20.293 -33.984 -35.530 1.00 32.22 620 ALA A N 1
ATOM 5049 C CA . ALA A 1 620 ? 21.023 -35.061 -36.172 1.00 32.22 620 ALA A CA 1
ATOM 5050 C C . ALA A 1 620 ? 20.088 -35.671 -37.231 1.00 32.22 620 ALA A C 1
ATOM 5052 O O . ALA A 1 620 ? 18.893 -35.805 -36.945 1.00 32.22 620 ALA A O 1
ATOM 5053 N N . PRO A 1 621 ? 20.575 -36.000 -38.439 1.00 36.31 621 PRO A N 1
ATOM 5054 C CA . PRO A 1 621 ? 19.731 -36.634 -39.439 1.00 36.31 621 PRO A CA 1
ATOM 5055 C C . PRO A 1 621 ? 19.171 -37.922 -38.830 1.00 36.31 621 PRO A C 1
ATOM 5057 O O . PRO A 1 621 ? 19.926 -38.836 -38.493 1.00 36.31 621 PRO A O 1
ATOM 5060 N N . GLU A 1 622 ? 17.854 -37.954 -38.616 1.00 32.94 622 GLU A N 1
ATOM 5061 C CA . GLU A 1 622 ? 17.160 -39.168 -38.205 1.00 32.94 622 GLU A CA 1
ATOM 5062 C C . GLU A 1 622 ? 17.435 -40.244 -39.265 1.00 32.94 622 GLU A C 1
ATOM 5064 O O . GLU A 1 622 ? 17.295 -39.965 -40.461 1.00 32.94 622 GLU A O 1
ATOM 5069 N N . PRO A 1 623 ? 17.851 -41.462 -38.877 1.00 35.44 623 PRO A N 1
ATOM 5070 C CA . PRO A 1 623 ? 17.921 -42.560 -39.824 1.00 35.44 623 PRO A CA 1
ATOM 5071 C C . PRO A 1 623 ? 16.508 -42.847 -40.342 1.00 35.44 623 PRO A C 1
ATOM 5073 O O . PRO A 1 623 ? 15.554 -42.926 -39.566 1.00 35.44 623 PRO A O 1
ATOM 5076 N N . GLU A 1 624 ? 16.386 -42.970 -41.663 1.00 32.59 624 GLU A N 1
ATOM 5077 C CA . GLU A 1 624 ? 15.131 -43.218 -42.366 1.00 32.59 624 GLU A CA 1
ATOM 5078 C C . GLU A 1 624 ? 14.322 -44.370 -41.739 1.00 32.59 624 GLU A C 1
ATOM 5080 O O . GLU A 1 624 ? 14.748 -45.521 -41.684 1.00 32.59 624 GLU A O 1
ATOM 5085 N N . MET A 1 625 ? 13.131 -43.998 -41.270 1.00 32.94 625 MET A N 1
ATOM 5086 C CA . MET A 1 625 ? 11.872 -44.745 -41.195 1.00 32.94 625 MET A CA 1
ATOM 5087 C C . MET A 1 625 ? 11.894 -46.234 -41.603 1.00 32.94 625 MET A C 1
ATOM 5089 O O . MET A 1 625 ? 11.890 -46.578 -42.784 1.00 32.94 625 MET A O 1
ATOM 5093 N N . GLY A 1 626 ? 11.680 -47.107 -40.615 1.00 28.84 626 GLY A N 1
ATOM 5094 C CA . GLY A 1 626 ? 10.891 -48.334 -40.757 1.00 28.84 626 GLY A CA 1
ATOM 5095 C C . GLY A 1 626 ? 9.647 -48.190 -39.880 1.00 28.84 626 GLY A C 1
ATOM 5096 O O . GLY A 1 626 ? 9.774 -48.017 -38.671 1.00 28.84 626 GLY A O 1
ATOM 5097 N N . GLY A 1 627 ? 8.466 -48.143 -40.496 1.00 29.83 627 GLY A N 1
ATOM 5098 C CA . GLY A 1 627 ? 7.217 -47.759 -39.839 1.00 29.83 627 GLY A CA 1
ATOM 5099 C C . GLY A 1 627 ? 6.703 -48.746 -38.789 1.00 29.83 627 GLY A C 1
ATOM 5100 O O . GLY A 1 627 ? 6.952 -49.941 -38.870 1.00 29.83 627 GLY A O 1
ATOM 5101 N N . ASP A 1 628 ? 5.907 -48.235 -37.851 1.00 28.56 628 ASP A N 1
ATOM 5102 C CA . ASP A 1 628 ? 4.501 -48.633 -37.798 1.00 28.56 628 ASP A CA 1
ATOM 5103 C C . ASP A 1 628 ? 3.661 -47.649 -36.979 1.00 28.56 628 ASP A C 1
ATOM 5105 O O . ASP A 1 628 ? 4.052 -47.125 -35.935 1.00 28.56 628 ASP A O 1
ATOM 5109 N N . SER A 1 629 ? 2.480 -47.371 -37.513 1.00 30.42 629 SER A N 1
ATOM 5110 C CA . SER A 1 629 ? 1.473 -46.469 -36.978 1.00 30.42 629 SER A CA 1
ATOM 5111 C C . SER A 1 629 ? 0.747 -47.075 -35.779 1.00 30.42 629 SER A C 1
ATOM 5113 O O . SER A 1 629 ? 0.105 -48.108 -35.928 1.00 30.42 629 SER A O 1
ATOM 5115 N N . THR A 1 630 ? 0.713 -46.385 -34.636 1.00 28.17 630 THR A N 1
ATOM 5116 C CA . THR A 1 630 ? -0.443 -46.397 -33.717 1.00 28.17 630 THR A CA 1
ATOM 5117 C C . THR A 1 630 ? -0.443 -45.150 -32.826 1.00 28.17 630 THR A C 1
ATOM 5119 O O . THR A 1 630 ? 0.581 -44.648 -32.378 1.00 28.17 630 THR A O 1
ATOM 5122 N N . SER A 1 631 ? -1.638 -44.605 -32.624 1.00 27.66 631 SER A N 1
ATOM 5123 C CA . SER A 1 631 ? -1.929 -43.319 -31.994 1.00 27.66 631 SER A CA 1
ATOM 5124 C C . SER A 1 631 ? -1.623 -43.250 -30.492 1.00 27.66 631 SER A C 1
ATOM 5126 O O . SER A 1 631 ? -2.094 -44.098 -29.740 1.00 27.66 631 SER A O 1
ATOM 5128 N N . SER A 1 632 ? -1.063 -42.133 -30.022 1.00 27.05 632 SER A N 1
ATOM 5129 C CA . SER A 1 632 ? -1.600 -41.429 -28.843 1.00 27.05 632 SER A CA 1
ATOM 5130 C C . SER A 1 632 ? -1.120 -39.973 -28.804 1.00 27.05 632 SER A C 1
ATOM 5132 O O . SER A 1 632 ? 0.069 -39.672 -28.797 1.00 27.05 632 SER A O 1
ATOM 5134 N N . LYS A 1 633 ? -2.081 -39.043 -28.815 1.00 30.97 633 LYS A N 1
ATOM 5135 C CA . LYS A 1 633 ? -1.862 -37.622 -28.535 1.00 30.97 633 LYS A CA 1
ATOM 5136 C C . LYS A 1 633 ? -1.628 -37.480 -27.033 1.00 30.97 633 LYS A C 1
ATOM 5138 O O . LYS A 1 633 ? -2.574 -37.671 -26.273 1.00 30.97 633 LYS A O 1
ATOM 5143 N N . PHE A 1 634 ? -0.421 -37.101 -26.617 1.00 26.89 634 PHE A N 1
ATOM 5144 C CA . PHE A 1 634 ? -0.193 -36.600 -25.264 1.00 26.89 634 PHE A CA 1
ATOM 5145 C C . PHE A 1 634 ? -0.146 -35.076 -25.244 1.00 26.89 634 PHE A C 1
ATOM 5147 O O . PHE A 1 634 ? 0.564 -34.414 -25.998 1.00 26.89 634 PHE A O 1
ATOM 5154 N N . LEU A 1 635 ? -1.013 -34.569 -24.377 1.00 27.70 635 LEU A N 1
ATOM 5155 C CA . LEU A 1 635 ? -1.298 -33.189 -24.059 1.00 27.70 635 LEU A CA 1
ATOM 5156 C C . LEU A 1 635 ? -0.069 -32.417 -23.568 1.00 27.70 635 LEU A C 1
ATOM 5158 O O . LEU A 1 635 ? 0.668 -32.850 -22.688 1.00 27.70 635 LEU A O 1
ATOM 5162 N N . SER A 1 636 ? 0.028 -31.195 -24.078 1.00 28.73 636 SER A N 1
ATOM 5163 C CA . SER A 1 636 ? 0.635 -30.035 -23.435 1.00 28.73 636 SER A CA 1
ATOM 5164 C C . SER A 1 636 ? 0.161 -29.848 -21.989 1.00 28.73 636 SER A C 1
ATOM 5166 O O . SER A 1 636 ? -1.047 -29.849 -21.744 1.00 28.73 636 SER A O 1
ATOM 5168 N N . SER A 1 637 ? 1.081 -29.577 -21.061 1.00 27.59 637 SER A N 1
ATOM 5169 C CA . SER A 1 637 ? 0.787 -28.940 -19.767 1.00 27.59 637 SER A CA 1
ATOM 5170 C C . SER A 1 637 ? 2.088 -28.418 -19.114 1.00 27.59 637 SER A C 1
ATOM 5172 O O . SER A 1 637 ? 3.169 -28.775 -19.577 1.00 27.59 637 SER A O 1
ATOM 5174 N N . PRO A 1 638 ? 2.048 -27.571 -18.071 1.00 35.66 638 PRO A N 1
ATOM 5175 C CA . PRO A 1 638 ? 1.785 -26.145 -18.192 1.00 35.66 638 PRO A CA 1
ATOM 5176 C C . PRO A 1 638 ? 2.835 -25.296 -17.446 1.00 35.66 638 PRO A C 1
ATOM 5178 O O . PRO A 1 638 ? 3.732 -25.783 -16.762 1.00 35.66 638 PRO A O 1
ATOM 5181 N N . ALA A 1 639 ? 2.671 -23.985 -17.587 1.00 25.47 639 ALA A N 1
ATOM 5182 C CA . ALA A 1 639 ? 3.433 -22.936 -16.936 1.00 25.47 639 ALA A CA 1
ATOM 5183 C C . ALA A 1 639 ? 3.611 -23.122 -15.415 1.00 25.47 639 ALA A C 1
ATOM 5185 O O . ALA A 1 639 ? 2.672 -23.391 -14.665 1.00 25.47 639 ALA A O 1
ATOM 5186 N N . PHE A 1 640 ? 4.848 -22.869 -14.993 1.00 24.23 640 PHE A N 1
ATOM 5187 C CA . PHE A 1 640 ? 5.311 -22.684 -13.627 1.00 24.23 640 PHE A CA 1
ATOM 5188 C C . PHE A 1 640 ? 4.520 -21.596 -12.885 1.00 24.23 640 PHE A C 1
ATOM 5190 O O . PHE A 1 640 ? 4.620 -20.424 -13.231 1.00 24.23 640 PHE A O 1
ATOM 5197 N N . PHE A 1 641 ? 3.820 -21.977 -11.815 1.00 23.84 641 PHE A N 1
ATOM 5198 C CA . PHE A 1 641 ? 3.718 -21.218 -10.560 1.00 23.84 641 PHE A CA 1
ATOM 5199 C C . PHE A 1 641 ? 3.046 -22.107 -9.501 1.00 23.84 641 PHE A C 1
ATOM 5201 O O . PHE A 1 641 ? 1.852 -22.365 -9.622 1.00 23.84 641 PHE A O 1
ATOM 5208 N N . LYS A 1 642 ? 3.784 -22.538 -8.462 1.00 26.33 642 LYS A N 1
ATOM 5209 C CA . LYS A 1 642 ? 3.506 -22.247 -7.034 1.00 26.33 642 LYS A CA 1
ATOM 5210 C C . LYS A 1 642 ? 4.135 -23.236 -6.030 1.00 26.33 642 LYS A C 1
ATOM 5212 O O . LYS A 1 642 ? 3.962 -24.440 -6.133 1.00 26.33 642 LYS A O 1
ATOM 5217 N N . ILE A 1 643 ? 4.688 -22.610 -4.983 1.00 26.44 643 ILE A N 1
ATOM 5218 C CA . ILE A 1 643 ? 4.748 -23.011 -3.564 1.00 26.44 643 ILE A CA 1
ATOM 5219 C C . ILE A 1 643 ? 5.883 -23.958 -3.131 1.00 26.44 643 ILE A C 1
ATOM 5221 O O . ILE A 1 643 ? 5.812 -25.176 -3.224 1.00 26.44 643 ILE A O 1
ATOM 5225 N N . LEU A 1 644 ? 6.886 -23.331 -2.511 1.00 23.83 644 LEU A N 1
ATOM 5226 C CA . LEU A 1 644 ? 7.635 -23.850 -1.367 1.00 23.83 644 LEU A CA 1
ATOM 5227 C C . LEU A 1 644 ? 6.854 -23.441 -0.109 1.00 23.83 644 LEU A C 1
ATOM 5229 O O . LEU A 1 644 ? 6.750 -22.246 0.131 1.00 23.83 644 LEU A O 1
ATOM 5233 N N . VAL A 1 645 ? 6.274 -24.398 0.619 1.00 26.52 645 VAL A N 1
ATOM 5234 C CA . VAL A 1 645 ? 6.290 -24.562 2.092 1.00 26.52 645 VAL A CA 1
ATOM 5235 C C . VAL A 1 645 ? 5.510 -25.844 2.386 1.00 26.52 645 VAL A C 1
ATOM 5237 O O . VAL A 1 645 ? 4.295 -25.844 2.239 1.00 26.52 645 VAL A O 1
ATOM 5240 N N . SER A 1 646 ? 6.214 -26.896 2.812 1.00 25.78 646 SER A N 1
ATOM 5241 C CA . SER A 1 646 ? 5.852 -27.771 3.944 1.00 25.78 646 SER A CA 1
ATOM 5242 C C . SER A 1 646 ? 6.613 -29.096 3.842 1.00 25.78 646 SER A C 1
ATOM 5244 O O . SER A 1 646 ? 6.180 -30.021 3.164 1.00 25.78 646 SER A O 1
ATOM 5246 N N . ASN A 1 647 ? 7.737 -29.193 4.546 1.00 26.88 647 ASN A N 1
ATOM 5247 C CA . ASN A 1 647 ? 8.299 -30.465 4.987 1.00 26.88 647 ASN A CA 1
ATOM 5248 C C . ASN A 1 647 ? 8.606 -30.291 6.468 1.00 26.88 647 ASN A C 1
ATOM 5250 O O . ASN A 1 647 ? 9.519 -29.547 6.795 1.00 26.88 647 ASN A O 1
ATOM 5254 N N . PHE A 1 648 ? 7.796 -30.900 7.329 1.00 24.48 648 PHE A N 1
ATOM 5255 C CA . PHE A 1 648 ? 8.230 -31.633 8.521 1.00 24.48 648 PHE A CA 1
ATOM 5256 C C . PHE A 1 648 ? 6.980 -32.264 9.142 1.00 24.48 648 PHE A C 1
ATOM 5258 O O . PHE A 1 648 ? 6.222 -31.629 9.868 1.00 24.48 648 PHE A O 1
ATOM 5265 N N . CYS A 1 649 ? 6.752 -33.528 8.801 1.00 26.95 649 CYS A N 1
ATOM 5266 C CA . CYS A 1 649 ? 5.922 -34.437 9.573 1.00 26.95 649 CYS A CA 1
ATOM 5267 C C . CYS A 1 649 ? 6.838 -35.591 9.983 1.00 26.95 649 CYS A C 1
ATOM 5269 O O . CYS A 1 649 ? 7.560 -36.122 9.136 1.00 26.95 649 CYS A O 1
ATOM 5271 N N . GLY A 1 650 ? 6.844 -35.950 11.264 1.00 28.12 650 GLY A N 1
ATOM 5272 C CA . GLY A 1 650 ? 7.633 -37.077 11.742 1.00 28.12 650 GLY A CA 1
ATOM 5273 C C . GLY A 1 650 ? 7.342 -37.448 13.191 1.00 28.12 650 GLY A C 1
ATOM 5274 O O . GLY A 1 650 ? 8.093 -37.075 14.079 1.00 28.12 650 GLY A O 1
ATOM 5275 N N . MET A 1 651 ? 6.272 -38.233 13.346 1.00 32.69 651 MET A N 1
ATOM 5276 C CA . MET A 1 651 ? 6.167 -39.400 14.242 1.00 32.69 651 MET A CA 1
ATOM 5277 C C . MET A 1 651 ? 6.293 -39.230 15.772 1.00 32.69 651 MET A C 1
ATOM 5279 O O . MET A 1 651 ? 7.392 -39.285 16.318 1.00 32.69 651 MET A O 1
ATOM 5283 N N . CYS A 1 652 ? 5.142 -39.152 16.454 1.00 33.00 652 CYS A N 1
ATOM 5284 C CA . CYS A 1 652 ? 4.621 -40.095 17.470 1.00 33.00 652 CYS A CA 1
ATOM 5285 C C . CYS A 1 652 ? 3.317 -39.541 18.055 1.00 33.00 652 CYS A C 1
ATOM 5287 O O . CYS A 1 652 ? 3.289 -38.331 18.372 1.00 33.00 652 CYS A O 1
#

Sequence (652 aa):
MAQWNQLQQLETRYLEQLYHLYSDSFPMELRQFLAPWIESQDWAYAANKESHATLVFHNLLGEIDQQYSRFLQENNVLYQHNLRRIKQHLQSKYLEKPMDIARIVARCLWEEQRLLQTATSAAQVQKHISDMEQKMKMLENLQDDFDFNYKTLKSQGEMGGLLTAMDYVQKNLTDEELADWKRRQQIACIGGPPNICLDRLETWITSLAESQLQIRQQIKKLEELQQKVSYKGDPIIQHRPALEEKIVALFRNLMKSAFVVERQPCMPMHPDRPLVIKTGVQFTNKVRLLVKFPELNYQLKIKVCIDKSRKFNILGTNTKVMNMEESNNGSLSAEFKHLTLREQRCGNGGRTNSDASLIVTEELHLITFETEVYHQGLKIDLETHSLPVVVISNICQMPNAWASILWYNMLTNHPKNVNFFTKPPVGTWDQVAEVLSWQFSSTTKRGLTIEQLTTLAEKLLGPCVNYSGCQITWAKFCKENMAGKGFSFWVWLDNIIDLVKKYILALWNEGYIMGFISKERERAILSPKPPGTFLLRFSESSKEGGITFTWVEKDISGKTQIQSVEPYTKQQLNNMSFADIIMGYKIMDATNILVSPLVYLYPDIPKEEAFGKYCRPEAAPEPEMGGDSTSSKFLSSPAFFKILVSNFCGMC

Secondary structure (DSSP, 8-state):
--HHHHHTTS-HHHHHHHHTT-BTTB-HHHHHHTHHHHHTS-HHHHTT-HHHHHHHHHHHHHHHHHHHHHHHHTT-HHHHHHHHHHHHHHHHHHSS-HHHHHHHHHHHHHHHHHHHHHHHHHHHHHHHHHHHHHHHHHHHHHHHHHHHHHHHHHHHHHHHHHHHHHHHHHHIIIIIIHHHHHHHHHHHHTT-------HHHHHHHHHHHHHHHHHHHHHHHHHHHHHHS--TT-HHHHHHHHHHHHHHHHHHHHHHHHEEEEEEEE-TT-TT-TTEEETTSEEEEEEEESS--GGGTTT-EEEEEE-TTSSEEEES--EEE-EE--STT--EEEEEEEEEEEE-----------S----TTT-EE-EEEEEEEEETTEEEEEEEEPSPEEEESSGGGHHHHHHHHHHHHHH---TT-TTGGGSPPPEEHHHHHHHHHHHHHHHSS----HHHHHHHHHHHH-S-S--TT-EE-HIIIIISBPTT-SSBHHHHHHHHHHHHHHHSHHHHHTT---B---HHHHHHHHTTSPTTEEEEEE-SS-TT--EEEEEEEE-TTS-EEEEEPPPB-HHHHTTS-HHHHHHH--EE-TTS-EE----EETTTEEHHHHHGGGSPPP---PPP---------PPP----------------